Protein AF-0000000084752804 (afdb_homodimer)

pLDDT: mean 77.9, std 24.91, range [27.36, 98.75]

Sequence (426 aa):
MKNNQKAVIAFFGATLLLLGACQQGPKKDEPTEPEQVLPPEGIISLEESKSLYDNYTKHRLGMIQEYEMERYPDRNHIPARFTSFSYADIKDYMAYIEQEAKEAGVKVESLRLYFANYPDKERFPDGKKVVHPRQNSIFLVPTTIIDGKELGFYIGADGKAKPIKGVVGNSETGEKDGPNTSQAGFAPSLFQDDIKSLNLNHGGSGPPPYTDFMKNNQKAVIAFFGATLLLLGACQQGPKKDEPTEPEQVLPPEGIISLEESKSLYDNYTKHRLGMIQEYEMERYPDRNHIPARFTSFSYADIKDYMAYIEQEAKEAGVKVESLRLYFANYPDKERFPDGKKVVHPRQNSIFLVPTTIIDGKELGFYIGADGKAKPIKGVVGNSETGEKDGPNTSQAGFAPSLFQDDIKSLNLNHGGSGPPPYTDF

Secondary structure (DSSP, 8-state):
-GGGSTTSGGGSGGGGGGGGTT-------------PPPPPTTEE-HHHHHHHHHHHIIIIIHHHHHHHHHH-TTS------EEEEEHHHHHHHHHHHHHHHHHTT----EEEEEEEE--SSSB-TTS-B-SSTT-EEEEEEEEEEETTEEEEEEE-TTS-EEESTTTSS-------SS----------GGGTTT-B--EE-------SS----/-GGGGGGSGGGGSGGGGGGGTT-------------PPPPPTTEE-HHHHHHHHHHHIIIIIHHHHHHHHHH-TTS------EEEEEHHHHHHHHHHHHHHHHHTT----EEEEEEEE--SSSB-TTS-B-SSTT-EEEEEEEEEEETTEEEEEEE-TTS-EEESTTTSS-------SS----------GGGTTT-B--EE--------S----

Structure (mmCIF, N/CA/C/O backbone):
data_AF-0000000084752804-model_v1
#
loop_
_entity.id
_entity.type
_entity.pdbx_description
1 polymer Lipoprotein
#
loop_
_atom_site.group_PDB
_atom_site.id
_atom_site.type_symbol
_atom_site.label_atom_id
_atom_site.label_alt_id
_atom_site.label_comp_id
_atom_site.label_asym_id
_atom_site.label_entity_id
_atom_site.label_seq_id
_atom_site.pdbx_PDB_ins_code
_atom_site.Cartn_x
_atom_site.Cartn_y
_atom_site.Cartn_z
_atom_site.occupancy
_atom_site.B_iso_or_equiv
_atom_site.auth_seq_id
_atom_site.auth_comp_id
_atom_site.auth_asym_id
_atom_site.auth_atom_id
_atom_site.pdbx_PDB_model_num
ATOM 1 N N . MET A 1 1 ? 19.875 78.062 62.875 1 27.41 1 MET A N 1
ATOM 2 C CA . MET A 1 1 ? 18.703 77.688 62.094 1 27.41 1 MET A CA 1
ATOM 3 C C . MET A 1 1 ? 19.094 77.312 60.688 1 27.41 1 MET A C 1
ATOM 5 O O . MET A 1 1 ? 18.234 77 59.844 1 27.41 1 MET A O 1
ATOM 9 N N . LYS A 1 2 ? 20.375 77.375 60.375 1 35.78 2 LYS A N 1
ATOM 10 C CA . LYS A 1 2 ? 21.125 77.375 59.125 1 35.78 2 LYS A CA 1
ATOM 11 C C . LYS A 1 2 ? 21.203 75.938 58.562 1 35.78 2 LYS A C 1
ATOM 13 O O . LYS A 1 2 ? 21.641 75.75 57.406 1 35.78 2 LYS A O 1
ATOM 18 N N . ASN A 1 3 ? 21.047 75 59.5 1 39.66 3 ASN A N 1
ATOM 19 C CA . ASN A 1 3 ? 21.562 73.688 59.062 1 39.66 3 ASN A CA 1
ATOM 20 C C . ASN A 1 3 ? 20.609 73 58.094 1 39.66 3 ASN A C 1
ATOM 22 O O . ASN A 1 3 ? 20.781 71.812 57.781 1 39.66 3 ASN A O 1
ATOM 26 N N . ASN A 1 4 ? 19.375 73.625 57.875 1 39.44 4 ASN A N 1
ATOM 27 C CA . ASN A 1 4 ? 18.312 72.875 57.219 1 39.44 4 ASN A CA 1
ATOM 28 C C . ASN A 1 4 ? 18.5 72.812 55.719 1 39.44 4 ASN A C 1
ATOM 30 O O . ASN A 1 4 ? 17.625 72.375 54.969 1 39.44 4 ASN A O 1
ATOM 34 N N . GLN A 1 5 ? 19.438 73.625 55.156 1 38.69 5 GLN A N 1
ATOM 35 C CA . GLN A 1 5 ? 19.438 73.812 53.719 1 38.69 5 GLN A CA 1
ATOM 36 C C . GLN A 1 5 ? 19.953 72.562 53 1 38.69 5 GLN A C 1
ATOM 38 O O . GLN A 1 5 ? 19.594 72.25 51.875 1 38.69 5 GLN A O 1
ATOM 43 N N . LYS A 1 6 ? 20.828 71.75 53.688 1 39.06 6 LYS A N 1
ATOM 44 C CA . LYS A 1 6 ? 21.594 70.75 52.875 1 39.06 6 LYS A CA 1
ATOM 45 C C . LYS A 1 6 ? 20.75 69.562 52.5 1 39.06 6 LYS A C 1
ATOM 47 O O . LYS A 1 6 ? 21.219 68.688 51.812 1 39.06 6 LYS A O 1
ATOM 52 N N . ALA A 1 7 ? 19.562 69.438 53.156 1 39.03 7 ALA A N 1
ATOM 53 C CA . ALA A 1 7 ? 18.922 68.125 52.969 1 39.03 7 ALA A CA 1
ATOM 54 C C . ALA A 1 7 ? 18.25 68.062 51.594 1 39.03 7 ALA A C 1
ATOM 56 O O . ALA A 1 7 ? 17.844 67 51.156 1 39.03 7 ALA A O 1
ATOM 57 N N . VAL A 1 8 ? 17.969 69.188 50.969 1 38.22 8 VAL A N 1
ATOM 58 C CA . VAL A 1 8 ? 17.031 69.188 49.844 1 38.22 8 VAL A CA 1
ATOM 59 C C . VAL A 1 8 ? 17.734 68.625 48.625 1 38.22 8 VAL A C 1
ATOM 61 O O . VAL A 1 8 ? 17.094 68.125 47.688 1 38.22 8 VAL A O 1
ATOM 64 N N . ILE A 1 9 ? 19.109 68.688 48.562 1 38.81 9 ILE A N 1
ATOM 65 C CA . ILE A 1 9 ? 19.703 68.438 47.25 1 38.81 9 ILE A CA 1
ATOM 66 C C . ILE A 1 9 ? 19.672 66.938 46.938 1 38.81 9 ILE A C 1
ATOM 68 O O . ILE A 1 9 ? 19.734 66.562 45.781 1 38.81 9 ILE A O 1
ATOM 72 N N . ALA A 1 10 ? 19.719 66.062 48 1 36.22 10 ALA A N 1
ATOM 73 C CA . ALA A 1 10 ? 20.094 64.688 47.719 1 36.22 10 ALA A CA 1
ATOM 74 C C . ALA A 1 10 ? 18.953 63.969 47 1 36.22 10 ALA A C 1
ATOM 76 O O . ALA A 1 10 ? 19.125 62.844 46.562 1 36.22 10 ALA A O 1
ATOM 77 N N . PHE A 1 11 ? 17.703 64.5 47.125 1 37 11 PHE A N 1
ATOM 78 C CA . PHE A 1 11 ? 16.641 63.625 46.688 1 37 11 PHE A CA 1
ATOM 79 C C . PHE A 1 11 ? 16.547 63.531 45.188 1 37 11 PHE A C 1
ATOM 81 O O . PHE A 1 11 ? 15.734 62.812 44.625 1 37 11 PHE A O 1
ATOM 88 N N . PHE A 1 12 ? 17.125 64.562 44.469 1 38 12 PHE A N 1
ATOM 89 C CA . PHE A 1 12 ? 16.688 64.625 43.094 1 38 12 PHE A CA 1
ATOM 90 C C . PHE A 1 12 ? 17.344 63.531 42.281 1 38 12 PHE A C 1
ATOM 92 O O . PHE A 1 12 ? 16.969 63.281 41.125 1 38 12 PHE A O 1
ATOM 99 N N . GLY A 1 13 ? 18.578 63.031 42.719 1 35.66 13 GLY A N 1
ATOM 100 C CA . GLY A 1 13 ? 19.328 62.312 41.719 1 35.66 13 GLY A CA 1
ATOM 101 C C . GLY A 1 13 ? 18.766 60.938 41.406 1 35.66 13 GLY A C 1
ATOM 102 O O . GLY A 1 13 ? 19.172 60.312 40.438 1 35.66 13 GLY A O 1
ATOM 103 N N . ALA A 1 14 ? 18.047 60.375 42.406 1 39.12 14 ALA A N 1
ATOM 104 C CA . ALA A 1 14 ? 17.906 58.938 42.281 1 39.12 14 ALA A CA 1
ATOM 105 C C . ALA A 1 14 ? 16.875 58.594 41.219 1 39.12 14 ALA A C 1
ATOM 107 O O . ALA A 1 14 ? 16.656 57.406 40.906 1 39.12 14 ALA A O 1
ATOM 108 N N . THR A 1 15 ? 16.031 59.562 40.812 1 41.09 15 THR A N 1
ATOM 109 C CA . THR A 1 15 ? 14.859 59.125 40.094 1 41.09 15 THR A CA 1
ATOM 110 C C . THR A 1 15 ? 15.258 58.688 38.688 1 41.09 15 THR A C 1
ATOM 112 O O . THR A 1 15 ? 14.43 58.125 37.938 1 41.09 15 THR A O 1
ATOM 115 N N . LEU A 1 16 ? 16.469 59.094 38.188 1 39.81 16 LEU A N 1
ATOM 116 C CA . LEU A 1 16 ? 16.609 58.906 36.75 1 39.81 16 LEU A CA 1
ATOM 117 C C . LEU A 1 16 ? 16.812 57.406 36.438 1 39.81 16 LEU A C 1
ATOM 119 O O . LEU A 1 16 ? 16.859 57.031 35.25 1 39.81 16 LEU A O 1
ATOM 123 N N . LEU A 1 17 ? 17.328 56.656 37.438 1 37.94 17 LEU A N 1
ATOM 124 C CA . LEU A 1 17 ? 17.906 55.406 36.938 1 37.94 17 LEU A CA 1
ATOM 125 C C . LEU A 1 17 ? 16.828 54.438 36.5 1 37.94 17 LEU A C 1
ATOM 127 O O . LEU A 1 17 ? 17.125 53.375 35.906 1 37.94 17 LEU A O 1
ATOM 131 N N . LEU A 1 18 ? 15.602 54.594 37 1 37.91 18 LEU A N 1
ATOM 132 C CA . LEU A 1 18 ? 14.766 53.438 36.844 1 37.91 18 LEU A CA 1
ATOM 133 C C . LEU A 1 18 ? 14.281 53.312 35.406 1 37.91 18 LEU A C 1
ATOM 135 O O . LEU A 1 18 ? 13.523 52.406 35.062 1 37.91 18 LEU A O 1
ATOM 139 N N . LEU A 1 19 ? 14.359 54.438 34.594 1 40.16 19 LEU A N 1
ATOM 140 C CA . LEU A 1 19 ? 13.562 54.219 33.406 1 40.16 19 LEU A CA 1
ATOM 141 C C . LEU A 1 19 ? 14.266 53.281 32.438 1 40.16 19 LEU A C 1
ATOM 143 O O . LEU A 1 19 ? 13.812 53.062 31.312 1 40.16 19 LEU A O 1
ATOM 147 N N . GLY A 1 20 ? 15.625 53.125 32.625 1 41.69 20 GLY A N 1
ATOM 148 C CA . GLY A 1 20 ? 16.266 52.406 31.516 1 41.69 20 GLY A CA 1
ATOM 149 C C . GLY A 1 20 ? 15.812 50.969 31.391 1 41.69 20 GLY A C 1
ATOM 150 O O . GLY A 1 20 ? 16.281 50.25 30.5 1 41.69 20 GLY A O 1
ATOM 151 N N . ALA A 1 21 ? 15.305 50.344 32.469 1 39.22 21 ALA A N 1
ATOM 152 C CA . ALA A 1 21 ? 15.43 48.906 32.406 1 39.22 21 ALA A CA 1
ATOM 153 C C . ALA A 1 21 ? 14.5 48.312 31.344 1 39.22 21 ALA A C 1
ATOM 155 O O . ALA A 1 21 ? 14.703 47.188 30.875 1 39.22 21 ALA A O 1
ATOM 156 N N . CYS A 1 22 ? 13.258 48.844 31.281 1 39.56 22 CYS A N 1
ATOM 157 C CA . CYS A 1 22 ? 12.273 47.906 30.75 1 39.56 22 CYS A CA 1
ATOM 158 C C . CYS A 1 22 ? 12.438 47.719 29.25 1 39.56 22 CYS A C 1
ATOM 160 O O . CYS A 1 22 ? 11.586 47.125 28.594 1 39.56 22 CYS A O 1
ATOM 162 N N . GLN A 1 23 ? 13.18 48.656 28.594 1 38.56 23 GLN A N 1
ATOM 163 C CA . GLN A 1 23 ? 12.898 48.344 27.203 1 38.56 23 GLN A CA 1
ATOM 164 C C . GLN A 1 23 ? 13.477 47 26.812 1 38.56 23 GLN A C 1
ATOM 166 O O . GLN A 1 23 ? 14.664 46.875 26.516 1 38.56 23 GLN A O 1
ATOM 171 N N . GLN A 1 24 ? 13.391 45.906 27.594 1 40.12 24 GLN A N 1
ATOM 172 C CA . GLN A 1 24 ? 13.781 44.719 26.875 1 40.12 24 GLN A CA 1
ATOM 173 C C . GLN A 1 24 ? 13.242 44.719 25.453 1 40.12 24 GLN A C 1
ATOM 175 O O . GLN A 1 24 ? 12.039 44.906 25.234 1 40.12 24 GLN A O 1
ATOM 180 N N . GLY A 1 25 ? 13.969 45.312 24.438 1 43.12 25 GLY A N 1
ATOM 181 C CA . GLY A 1 25 ? 13.578 45.188 23.047 1 43.12 25 GLY A CA 1
ATOM 182 C C . GLY A 1 25 ? 12.828 43.875 22.766 1 43.12 25 GLY A C 1
ATOM 183 O O . GLY A 1 25 ? 12.898 42.938 23.547 1 43.12 25 GLY A O 1
ATOM 184 N N . PRO A 1 26 ? 11.664 43.969 22.094 1 44.22 26 PRO A N 1
ATOM 185 C CA . PRO A 1 26 ? 11.023 42.688 21.719 1 44.22 26 PRO A CA 1
ATOM 186 C C . PRO A 1 26 ? 12.031 41.594 21.422 1 44.22 26 PRO A C 1
ATOM 188 O O . PRO A 1 26 ? 13.078 41.844 20.812 1 44.22 26 PRO A O 1
ATOM 191 N N . LYS A 1 27 ? 12.367 40.75 22.391 1 43.66 27 LYS A N 1
ATOM 192 C CA . LYS A 1 27 ? 13.078 39.562 21.938 1 43.66 27 LYS A CA 1
ATOM 193 C C . LYS A 1 27 ? 12.758 39.281 20.469 1 43.66 27 LYS A C 1
ATOM 195 O O . LYS A 1 27 ? 11.594 39.156 20.094 1 43.66 27 LYS A O 1
ATOM 200 N N . LYS A 1 28 ? 13.5 39.781 19.547 1 44.59 28 LYS A N 1
ATOM 201 C CA . LYS A 1 28 ? 13.406 39.188 18.219 1 44.59 28 LYS A CA 1
ATOM 202 C C . LYS A 1 28 ? 13.07 37.688 18.312 1 44.59 28 LYS A C 1
ATOM 204 O O . LYS A 1 28 ? 13.797 36.938 18.953 1 44.59 28 LYS A O 1
ATOM 209 N N . ASP A 1 29 ? 11.836 37.25 18.391 1 45.34 29 ASP A N 1
ATOM 210 C CA . ASP A 1 29 ? 11.547 35.844 18.094 1 45.34 29 ASP A CA 1
ATOM 211 C C . ASP A 1 29 ? 12.516 35.281 17.062 1 45.34 29 ASP A C 1
ATOM 213 O O . ASP A 1 29 ? 12.516 35.688 15.906 1 45.34 29 ASP A O 1
ATOM 217 N N . GLU A 1 30 ? 13.773 35.125 17.391 1 46.34 30 GLU A N 1
ATOM 218 C CA . GLU A 1 30 ? 14.562 34.375 16.422 1 46.34 30 GLU A CA 1
ATOM 219 C C . GLU A 1 30 ? 13.688 33.375 15.656 1 46.34 30 GLU A C 1
ATOM 221 O O . GLU A 1 30 ? 12.867 32.688 16.25 1 46.34 30 GLU A O 1
ATOM 226 N N . PRO A 1 31 ? 13.352 33.656 14.383 1 50.5 31 PRO A N 1
ATOM 227 C CA . PRO A 1 31 ? 12.617 32.594 13.688 1 50.5 31 PRO A CA 1
ATOM 228 C C . PRO A 1 31 ? 13.016 31.203 14.141 1 50.5 31 PRO A C 1
ATOM 230 O O . PRO A 1 31 ? 14.211 30.875 14.18 1 50.5 31 PRO A O 1
ATOM 233 N N . THR A 1 32 ? 12.555 30.641 15.195 1 51.88 32 THR A N 1
ATOM 234 C CA . THR A 1 32 ? 12.797 29.234 15.523 1 51.88 32 THR A CA 1
ATOM 235 C C . THR A 1 32 ? 12.961 28.406 14.25 1 51.88 32 THR A C 1
ATOM 237 O O . THR A 1 32 ? 12.086 28.406 13.391 1 51.88 32 THR A O 1
ATOM 240 N N . GLU A 1 33 ? 14.148 28.266 13.719 1 57.03 33 GLU A N 1
ATOM 241 C CA . GLU A 1 33 ? 14.391 27.344 12.625 1 57.03 33 GLU A CA 1
ATOM 242 C C . GLU A 1 33 ? 13.461 26.125 12.711 1 57.03 33 GLU A C 1
ATOM 244 O O . GLU A 1 33 ? 13.281 25.562 13.781 1 57.03 33 GLU A O 1
ATOM 249 N N . PRO A 1 34 ? 12.492 26.031 11.812 1 62.16 34 PRO A N 1
ATOM 250 C CA . PRO A 1 34 ? 11.633 24.844 11.883 1 62.16 34 PRO A CA 1
ATOM 251 C C . PRO A 1 34 ? 12.398 23.578 12.273 1 62.16 34 PRO A C 1
ATOM 253 O O . PRO A 1 34 ? 13.539 23.391 11.852 1 62.16 34 PRO A O 1
ATOM 256 N N . GLU A 1 35 ? 12.141 23 13.422 1 78.5 35 GLU A N 1
ATOM 257 C CA . GLU A 1 35 ? 12.75 21.766 13.914 1 78.5 35 GLU A CA 1
ATOM 258 C C . GLU A 1 35 ? 12.859 20.719 12.812 1 78.5 35 GLU A C 1
ATOM 260 O O . GLU A 1 35 ? 11.898 20.484 12.07 1 78.5 35 GLU A O 1
ATOM 265 N N . GLN A 1 36 ? 14.031 20.266 12.477 1 90.44 36 GLN A N 1
ATOM 266 C CA . GLN A 1 36 ? 14.32 19.25 11.461 1 90.44 36 GLN A CA 1
ATOM 267 C C . GLN A 1 36 ? 13.594 17.953 11.758 1 90.44 36 GLN A C 1
ATOM 269 O O . GLN A 1 36 ? 13.547 17.5 12.906 1 90.44 36 GLN A O 1
ATOM 274 N N . VAL A 1 37 ? 12.82 17.469 10.742 1 92.44 37 VAL A N 1
ATOM 275 C CA . VAL A 1 37 ? 12.156 16.172 10.859 1 92.44 37 VAL A CA 1
ATOM 276 C C . VAL A 1 37 ? 13.172 15.055 10.672 1 92.44 37 VAL A C 1
ATOM 278 O O . VAL A 1 37 ? 13.875 15 9.664 1 92.44 37 VAL A O 1
ATOM 281 N N . LEU A 1 38 ? 13.336 14.211 11.625 1 92.44 38 LEU A N 1
ATOM 282 C CA . LEU A 1 38 ? 14.242 13.07 11.539 1 92.44 38 LEU A CA 1
ATOM 283 C C . LEU A 1 38 ? 13.648 11.969 10.664 1 92.44 38 LEU A C 1
ATOM 285 O O . LEU A 1 38 ? 12.422 11.844 10.562 1 92.44 38 LEU A O 1
ATOM 289 N N . PRO A 1 39 ? 14.578 11.203 10.008 1 90.88 39 PRO A N 1
ATOM 290 C CA . PRO A 1 39 ? 14.039 10.07 9.25 1 90.88 39 PRO A CA 1
ATOM 291 C C . PRO A 1 39 ? 13.242 9.102 10.117 1 90.88 39 PRO A C 1
ATOM 293 O O . PRO A 1 39 ? 13.703 8.711 11.195 1 90.88 39 PRO A O 1
ATOM 296 N N . PRO A 1 40 ? 12 8.812 9.711 1 90.44 40 PRO A N 1
ATOM 297 C CA . PRO A 1 40 ? 11.258 7.816 10.484 1 90.44 40 PRO A CA 1
ATOM 298 C C . PRO A 1 40 ? 11.93 6.441 10.484 1 90.44 40 PRO A C 1
ATOM 300 O O . PRO A 1 40 ? 12.781 6.168 9.633 1 90.44 40 PRO A O 1
ATOM 303 N N . GLU A 1 41 ? 11.289 5.676 11.492 1 85.19 41 GLU A N 1
ATOM 304 C CA . GLU A 1 41 ? 11.75 4.289 11.523 1 85.19 41 GLU A CA 1
ATOM 305 C C . GLU A 1 41 ? 11.227 3.508 10.32 1 85.19 41 GLU A C 1
ATOM 307 O O . GLU A 1 41 ? 10.109 3.744 9.859 1 85.19 41 GLU A O 1
ATOM 312 N N . GLY A 1 42 ? 11.945 2.939 9.461 1 91 42 GLY A N 1
ATOM 313 C CA . GLY A 1 42 ? 11.492 2.066 8.391 1 91 42 GLY A CA 1
ATOM 314 C C . GLY A 1 42 ? 12.047 2.447 7.027 1 91 42 GLY A C 1
ATOM 315 O O . GLY A 1 42 ? 11.797 1.761 6.035 1 91 42 GLY A O 1
ATOM 316 N N . ILE A 1 43 ? 12.672 3.686 7.086 1 94.5 43 ILE A N 1
ATOM 317 C CA . ILE A 1 43 ? 13.344 3.998 5.828 1 94.5 43 ILE A CA 1
ATOM 318 C C . ILE A 1 43 ? 14.297 2.863 5.457 1 94.5 43 ILE A C 1
ATOM 320 O O . ILE A 1 43 ? 15.047 2.369 6.305 1 94.5 43 ILE A O 1
ATOM 324 N N . ILE A 1 44 ? 14.203 2.449 4.23 1 94.31 44 ILE A N 1
ATOM 325 C CA . ILE A 1 44 ? 15.086 1.389 3.764 1 94.31 44 ILE A CA 1
ATOM 326 C C . ILE A 1 44 ? 16 1.925 2.662 1 94.31 44 ILE A C 1
ATOM 328 O O . ILE A 1 44 ? 15.648 2.883 1.971 1 94.31 44 ILE A O 1
ATOM 332 N N . SER A 1 45 ? 17.141 1.312 2.51 1 92.94 45 SER A N 1
ATOM 333 C CA . SER A 1 45 ? 18.094 1.714 1.478 1 92.94 45 SER A CA 1
ATOM 334 C C . SER A 1 45 ? 17.562 1.388 0.084 1 92.94 45 SER A C 1
ATOM 336 O O . SER A 1 45 ? 16.609 0.613 -0.061 1 92.94 45 SER A O 1
ATOM 338 N N . LEU A 1 46 ? 18.172 2.012 -0.902 1 94.62 46 LEU A N 1
ATOM 339 C CA . LEU A 1 46 ? 17.828 1.673 -2.279 1 94.62 46 LEU A CA 1
ATOM 340 C C . LEU A 1 46 ? 18.141 0.21 -2.574 1 94.62 46 LEU A C 1
ATOM 342 O O . LEU A 1 46 ? 17.391 -0.457 -3.291 1 94.62 46 LEU A O 1
ATOM 346 N N . GLU A 1 47 ? 19.203 -0.326 -2.008 1 91.94 47 GLU A N 1
ATOM 347 C CA . GLU A 1 47 ? 19.594 -1.723 -2.193 1 91.94 47 GLU A CA 1
ATOM 348 C C . GLU A 1 47 ? 18.547 -2.664 -1.59 1 91.94 47 GLU A C 1
ATOM 350 O O . GLU A 1 47 ? 18.203 -3.678 -2.195 1 91.94 47 GLU A O 1
ATOM 355 N N . GLU A 1 48 ? 18.172 -2.336 -0.38 1 93.19 48 GLU A N 1
ATOM 356 C CA . GLU A 1 48 ? 17.125 -3.152 0.239 1 93.19 48 GLU A CA 1
ATOM 357 C C . GLU A 1 48 ? 15.828 -3.088 -0.556 1 93.19 48 GLU A C 1
ATOM 359 O O . GLU A 1 48 ? 15.156 -4.105 -0.738 1 93.19 48 GLU A O 1
ATOM 364 N N . SER A 1 49 ? 15.492 -1.926 -1.018 1 95.5 49 SER A N 1
ATOM 365 C CA . SER A 1 49 ? 14.312 -1.771 -1.864 1 95.5 49 SER A CA 1
ATOM 366 C C . SER A 1 49 ? 14.406 -2.658 -3.102 1 95.5 49 SER A C 1
ATOM 368 O O . SER A 1 49 ? 13.445 -3.357 -3.441 1 95.5 49 SER A O 1
ATOM 370 N N . LYS A 1 50 ? 15.516 -2.627 -3.768 1 95 50 LYS A N 1
ATOM 371 C CA . LYS A 1 50 ? 15.734 -3.449 -4.953 1 95 50 LYS A CA 1
ATOM 372 C C . LYS A 1 50 ? 15.625 -4.934 -4.621 1 95 50 LYS A C 1
ATOM 374 O O . LYS A 1 50 ? 15.078 -5.711 -5.402 1 95 50 LYS A O 1
ATOM 379 N N . SER A 1 51 ? 16.172 -5.277 -3.482 1 94.44 51 SER A N 1
ATOM 380 C CA . SER A 1 51 ? 16.094 -6.672 -3.057 1 94.44 51 SER A CA 1
ATOM 381 C C . SER A 1 51 ? 14.656 -7.121 -2.873 1 94.44 51 SER A C 1
ATOM 383 O O . SER A 1 51 ? 14.273 -8.211 -3.307 1 94.44 51 SER A O 1
ATOM 385 N N . LEU A 1 52 ? 13.82 -6.293 -2.23 1 95.88 52 LEU A N 1
ATOM 386 C CA . LEU A 1 52 ? 12.406 -6.594 -2.037 1 95.88 52 LEU A CA 1
ATOM 387 C C . LEU A 1 52 ? 11.688 -6.695 -3.377 1 95.88 52 LEU A C 1
ATOM 389 O O . LEU A 1 52 ? 10.867 -7.598 -3.58 1 95.88 52 LEU A O 1
ATOM 393 N N . TYR A 1 53 ? 12.008 -5.809 -4.238 1 96.62 53 TYR A N 1
ATOM 394 C CA . TYR A 1 53 ? 11.461 -5.766 -5.59 1 96.62 53 TYR A CA 1
ATOM 395 C C . TYR A 1 53 ? 11.836 -7.023 -6.371 1 96.62 53 TYR A C 1
ATOM 397 O O . TYR A 1 53 ? 10.977 -7.645 -7.004 1 96.62 53 TYR A O 1
ATOM 405 N N . ASP A 1 54 ? 13.07 -7.426 -6.348 1 96.12 54 ASP A N 1
ATOM 406 C CA . ASP A 1 54 ? 13.555 -8.602 -7.066 1 96.12 54 ASP A CA 1
ATOM 407 C C . ASP A 1 54 ? 12.961 -9.883 -6.492 1 96.12 54 ASP A C 1
ATOM 409 O O . ASP A 1 54 ? 12.68 -10.828 -7.23 1 96.12 54 ASP A O 1
ATOM 413 N N . ASN A 1 55 ? 12.844 -9.891 -5.172 1 96.62 55 ASN A N 1
ATOM 414 C CA . ASN A 1 55 ? 12.211 -11.055 -4.566 1 96.62 55 ASN A CA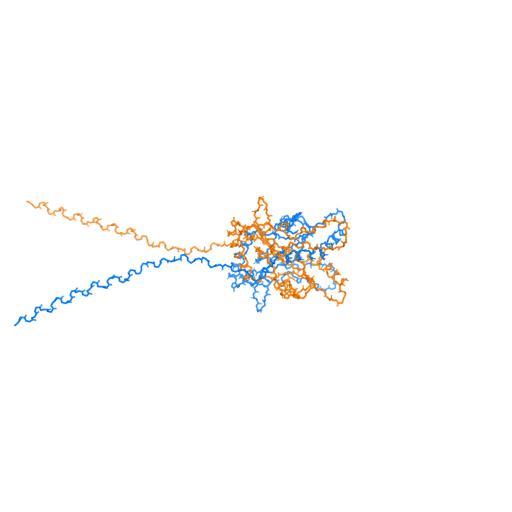 1
ATOM 415 C C . ASN A 1 55 ? 10.781 -11.242 -5.055 1 96.62 55 ASN A C 1
ATOM 417 O O . ASN A 1 55 ? 10.344 -12.367 -5.293 1 96.62 55 ASN A O 1
ATOM 421 N N . TYR A 1 56 ? 10.062 -10.18 -5.168 1 97.38 56 TYR A N 1
ATOM 422 C CA . TYR A 1 56 ? 8.719 -10.242 -5.734 1 97.38 56 TYR A CA 1
ATOM 423 C C . TYR A 1 56 ? 8.758 -10.734 -7.176 1 97.38 56 TYR A C 1
ATOM 425 O O . TYR A 1 56 ? 7.914 -11.539 -7.59 1 97.38 56 TYR A O 1
ATOM 433 N N . THR A 1 57 ? 9.742 -10.242 -7.965 1 96.69 57 THR A N 1
ATOM 434 C CA . THR A 1 57 ? 9.922 -10.703 -9.336 1 96.69 57 THR A CA 1
ATOM 435 C C . THR A 1 57 ? 10.109 -12.219 -9.375 1 96.69 57 THR A C 1
ATOM 437 O O . THR A 1 57 ? 9.422 -12.922 -10.117 1 96.69 57 THR A O 1
ATOM 440 N N . LYS A 1 58 ? 10.922 -12.648 -8.547 1 97.25 58 LYS A N 1
ATOM 441 C CA . LYS A 1 58 ? 11.328 -14.055 -8.555 1 97.25 58 LYS A CA 1
ATOM 442 C C . LYS A 1 58 ? 10.195 -14.953 -8.078 1 97.25 58 LYS A C 1
ATOM 444 O O . LYS A 1 58 ? 9.977 -16.031 -8.633 1 97.25 58 LYS A O 1
ATOM 449 N N . HIS A 1 59 ? 9.406 -14.492 -7.121 1 98 59 HIS A N 1
ATOM 450 C CA . HIS A 1 59 ? 8.555 -15.445 -6.418 1 98 59 HIS A CA 1
ATOM 451 C C . HIS A 1 59 ? 7.078 -15.188 -6.719 1 98 59 HIS A C 1
ATOM 453 O O . HIS A 1 59 ? 6.215 -15.984 -6.344 1 98 59 HIS A O 1
ATOM 459 N N . ARG A 1 60 ? 6.824 -14.078 -7.363 1 98.06 60 ARG A N 1
ATOM 460 C CA . ARG A 1 60 ? 5.402 -13.789 -7.535 1 98.06 60 ARG A CA 1
ATOM 461 C C . ARG A 1 60 ? 5.07 -13.516 -9 1 98.06 60 ARG A C 1
ATOM 463 O O . ARG A 1 60 ? 4.027 -13.953 -9.492 1 98.06 60 ARG A O 1
ATOM 470 N N . LEU A 1 61 ? 5.918 -12.852 -9.773 1 96.75 61 LEU A N 1
ATOM 471 C CA . LEU A 1 61 ? 5.543 -12.375 -11.102 1 96.75 61 LEU A CA 1
ATOM 472 C C . LEU A 1 61 ? 5.238 -13.547 -12.031 1 96.75 61 LEU A C 1
ATOM 474 O O . LEU A 1 61 ? 4.191 -13.57 -12.688 1 96.75 61 LEU A O 1
ATOM 478 N N . GLY A 1 62 ? 6.16 -14.531 -12.031 1 94.94 62 GLY A N 1
ATOM 479 C CA . GLY A 1 62 ? 5.98 -15.672 -12.922 1 94.94 62 GLY A CA 1
ATOM 480 C C . GLY A 1 62 ? 4.719 -16.469 -12.625 1 94.94 62 GLY A C 1
ATOM 481 O O . GLY A 1 62 ? 3.979 -16.828 -13.539 1 94.94 62 GLY A O 1
ATOM 482 N N . MET A 1 63 ? 4.512 -16.719 -11.383 1 96.62 63 MET A N 1
ATOM 483 C CA . MET A 1 63 ? 3.35 -17.531 -11.016 1 96.62 63 MET A CA 1
ATOM 484 C C . MET A 1 63 ? 2.053 -16.797 -11.336 1 96.62 63 MET A C 1
ATOM 486 O O . MET A 1 63 ? 1.07 -17.406 -11.758 1 96.62 63 MET A O 1
ATOM 490 N N . ILE A 1 64 ? 2.012 -15.438 -11.172 1 97.38 64 ILE A N 1
ATOM 491 C CA . ILE A 1 64 ? 0.826 -14.648 -11.5 1 97.38 64 ILE A CA 1
ATOM 492 C C . ILE A 1 64 ? 0.585 -14.68 -13.008 1 97.38 64 ILE A C 1
ATOM 494 O O . ILE A 1 64 ? -0.544 -14.891 -13.453 1 97.38 64 ILE A O 1
ATOM 498 N N . GLN A 1 65 ? 1.647 -14.461 -13.727 1 95.56 65 GLN A N 1
ATOM 499 C CA . GLN A 1 65 ? 1.517 -14.477 -15.18 1 95.56 65 GLN A CA 1
ATOM 500 C C . GLN A 1 65 ? 1.026 -15.836 -15.672 1 95.56 65 GLN A C 1
ATOM 502 O O . GLN A 1 65 ? 0.126 -15.906 -16.516 1 95.56 65 GLN A O 1
ATOM 507 N N . GLU A 1 66 ? 1.602 -16.906 -15.172 1 95.81 66 GLU A N 1
ATOM 508 C CA . GLU A 1 66 ? 1.198 -18.266 -15.562 1 95.81 66 GLU A CA 1
ATOM 509 C C . GLU A 1 66 ? -0.267 -18.516 -15.219 1 95.81 66 GLU A C 1
ATOM 511 O O . GLU A 1 66 ? -1.021 -19.031 -16.047 1 95.81 66 GLU A O 1
ATOM 516 N N . TYR A 1 67 ? -0.66 -18.188 -14.039 1 97 67 TYR A N 1
ATOM 517 C CA . TYR A 1 67 ? -2.033 -18.359 -13.586 1 97 67 TYR A CA 1
ATOM 518 C C . TYR A 1 67 ? -3.012 -17.656 -14.516 1 97 67 TYR A C 1
ATOM 520 O O . TYR A 1 67 ? -4.004 -18.25 -14.953 1 97 67 TYR A O 1
ATOM 528 N N . GLU A 1 68 ? -2.703 -16.422 -14.844 1 97.12 68 GLU A N 1
ATOM 529 C CA . GLU A 1 68 ? -3.611 -15.609 -15.648 1 97.12 68 GLU A CA 1
ATOM 530 C C . GLU A 1 68 ? -3.625 -16.078 -17.109 1 97.12 68 GLU A C 1
ATOM 532 O O . GLU A 1 68 ? -4.66 -16.031 -17.766 1 97.12 68 GLU A O 1
ATOM 537 N N . MET A 1 69 ? -2.502 -16.531 -17.578 1 96.31 69 MET A N 1
ATOM 538 C CA . MET A 1 69 ? -2.428 -17.016 -18.953 1 96.31 69 MET A CA 1
ATOM 539 C C . MET A 1 69 ? -3.133 -18.359 -19.094 1 96.31 69 MET A C 1
ATOM 541 O O . MET A 1 69 ? -3.662 -18.688 -20.156 1 96.31 69 MET A O 1
ATOM 545 N N . GLU A 1 70 ? -3.148 -19.125 -18.047 1 96.38 70 GLU A N 1
ATOM 546 C CA . GLU A 1 70 ? -3.918 -20.375 -18.047 1 96.38 70 GLU A CA 1
ATOM 547 C C . GLU A 1 70 ? -5.418 -20.094 -18.078 1 96.38 70 GLU A C 1
ATOM 549 O O . GLU A 1 70 ? -6.172 -20.781 -18.781 1 96.38 70 GLU A O 1
ATOM 554 N N . ARG A 1 71 ? -5.816 -19.125 -17.344 1 95.19 71 ARG A N 1
ATOM 555 C CA . ARG A 1 71 ? -7.23 -18.75 -17.297 1 95.19 71 ARG A CA 1
ATOM 556 C C . ARG A 1 71 ? -7.676 -18.109 -18.594 1 95.19 71 ARG A C 1
ATOM 558 O O . ARG A 1 71 ? -8.805 -18.328 -19.047 1 95.19 71 ARG A O 1
ATOM 565 N N . TYR A 1 72 ? -6.719 -17.297 -19.094 1 95.44 72 TYR A N 1
ATOM 566 C CA . TYR A 1 72 ? -6.988 -16.594 -20.344 1 95.44 72 TYR A CA 1
ATOM 567 C C . TYR A 1 72 ? -5.797 -16.688 -21.297 1 95.44 72 TYR A C 1
ATOM 569 O O . TYR A 1 72 ? -5.043 -15.719 -21.438 1 95.44 72 TYR A O 1
ATOM 577 N N . PRO A 1 73 ? -5.719 -17.766 -22.031 1 94.25 73 PRO A N 1
ATOM 578 C CA . PRO A 1 73 ? -4.535 -17.984 -22.875 1 94.25 73 PRO A CA 1
ATOM 579 C C . PRO A 1 73 ? -4.41 -16.984 -24 1 94.25 73 PRO A C 1
ATOM 581 O O . PRO A 1 73 ? -3.305 -16.734 -24.5 1 94.25 73 PRO A O 1
ATOM 584 N N . ASP A 1 74 ? -5.496 -16.359 -24.469 1 93.25 74 ASP A N 1
ATOM 585 C CA . ASP A 1 74 ? -5.484 -15.461 -25.625 1 93.25 74 ASP A CA 1
ATOM 586 C C . ASP A 1 74 ? -5.383 -14 -25.188 1 93.25 74 ASP A C 1
ATOM 588 O O . ASP A 1 74 ? -5.473 -13.094 -26.016 1 93.25 74 ASP A O 1
ATOM 592 N N . ARG A 1 75 ? -5.23 -13.82 -23.906 1 90.44 75 ARG A N 1
ATOM 593 C CA . ARG A 1 75 ? -5.113 -12.461 -23.375 1 90.44 75 ARG A CA 1
ATOM 594 C C . ARG A 1 75 ? -3.83 -12.297 -22.562 1 90.44 75 ARG A C 1
ATOM 596 O O . ARG A 1 75 ? -3.689 -12.883 -21.484 1 90.44 75 ARG A O 1
ATOM 603 N N . ASN A 1 76 ? -2.959 -11.508 -23.125 1 89.75 76 ASN A N 1
ATOM 604 C CA . ASN A 1 76 ? -1.712 -11.266 -22.406 1 89.75 76 ASN A CA 1
ATOM 605 C C . ASN A 1 76 ? -1.966 -10.633 -21.047 1 89.75 76 ASN A C 1
ATOM 607 O O . ASN A 1 76 ? -2.934 -9.891 -20.875 1 89.75 76 ASN A O 1
ATOM 611 N N . HIS A 1 77 ? -1.129 -11.047 -20.047 1 93 77 HIS A N 1
ATOM 612 C CA . HIS A 1 77 ? -1.224 -10.484 -18.703 1 93 77 HIS A CA 1
ATOM 613 C C . HIS A 1 77 ? 0.135 -9.992 -18.219 1 93 77 HIS A C 1
ATOM 615 O O . HIS A 1 77 ? 1.097 -10.766 -18.172 1 93 77 HIS A O 1
ATOM 621 N N . ILE A 1 78 ? 0.142 -8.695 -17.891 1 90.25 78 ILE A N 1
ATOM 622 C CA . ILE A 1 78 ? 1.327 -8.109 -17.266 1 90.25 78 ILE A CA 1
ATOM 623 C C . ILE A 1 78 ? 1.055 -7.844 -15.781 1 90.25 78 ILE A C 1
ATOM 625 O O . ILE A 1 78 ? 0.25 -6.973 -15.445 1 90.25 78 ILE A O 1
ATOM 629 N N . PRO A 1 79 ? 1.686 -8.586 -14.906 1 94.38 79 PRO A N 1
ATOM 630 C CA . PRO A 1 79 ? 1.432 -8.375 -13.484 1 94.38 79 PRO A CA 1
ATOM 631 C C . PRO A 1 79 ? 1.819 -6.977 -13.008 1 94.38 79 PRO A C 1
ATOM 633 O O . PRO A 1 79 ? 2.826 -6.426 -13.461 1 94.38 79 PRO A O 1
ATOM 636 N N . ALA A 1 80 ? 1.047 -6.465 -12.125 1 93.06 80 ALA A N 1
ATOM 637 C CA . ALA A 1 80 ? 1.313 -5.148 -11.555 1 93.06 80 ALA A CA 1
ATOM 638 C C . ALA A 1 80 ? 2.564 -5.176 -10.68 1 93.06 80 ALA A C 1
ATOM 640 O O . ALA A 1 80 ? 2.84 -6.172 -10.008 1 93.06 80 ALA A O 1
ATOM 641 N N . ARG A 1 81 ? 3.25 -4.004 -10.664 1 94.81 81 ARG A N 1
ATOM 642 C CA . ARG A 1 81 ? 4.434 -3.869 -9.82 1 94.81 81 ARG A CA 1
ATOM 643 C C . ARG A 1 81 ? 4.172 -2.92 -8.656 1 94.81 81 ARG A C 1
ATOM 645 O O . ARG A 1 81 ? 4.844 -2.998 -7.625 1 94.81 81 ARG A O 1
ATOM 652 N N . PHE A 1 82 ? 3.307 -1.992 -8.836 1 94.81 82 PHE A N 1
ATOM 653 C CA . PHE A 1 82 ? 2.941 -1.014 -7.82 1 94.81 82 PHE A CA 1
ATOM 654 C C . PHE A 1 82 ? 1.571 -0.414 -8.117 1 94.81 82 PHE A C 1
ATOM 656 O O . PHE A 1 82 ? 1.039 -0.578 -9.219 1 94.81 82 PHE A O 1
ATOM 663 N N . THR A 1 83 ? 0.931 0.135 -7.125 1 93.5 83 THR A N 1
ATOM 664 C CA . THR A 1 83 ? -0.16 1.096 -7.25 1 93.5 83 THR A CA 1
ATOM 665 C C . THR A 1 83 ? 0.297 2.49 -6.832 1 93.5 83 THR A C 1
ATOM 667 O O . THR A 1 83 ? 1.175 2.633 -5.977 1 93.5 83 THR A O 1
ATOM 670 N N . SER A 1 84 ? -0.285 3.467 -7.484 1 93.44 84 SER A N 1
ATOM 671 C CA . SER A 1 84 ? 0.158 4.832 -7.215 1 93.44 84 SER A CA 1
ATOM 672 C C . SER A 1 84 ? -1.014 5.727 -6.828 1 93.44 84 SER A C 1
ATOM 674 O O . SER A 1 84 ? -2.084 5.652 -7.434 1 93.44 84 SER A O 1
ATOM 676 N N . PHE A 1 85 ? -0.796 6.562 -5.785 1 94 85 PHE A N 1
ATOM 677 C CA . PHE A 1 85 ? -1.706 7.633 -5.398 1 94 85 PHE A CA 1
ATOM 678 C C . PHE A 1 85 ? -1.021 8.992 -5.508 1 94 85 PHE A C 1
ATOM 680 O O . PHE A 1 85 ? 0.121 9.156 -5.074 1 94 85 PHE A O 1
ATOM 687 N N . SER A 1 86 ? -1.749 9.93 -6.102 1 93.81 86 SER A N 1
ATOM 688 C CA . SER A 1 86 ? -1.165 11.266 -6.047 1 93.81 86 SER A CA 1
ATOM 689 C C . SER A 1 86 ? -0.938 11.711 -4.605 1 93.81 86 SER A C 1
ATOM 691 O O . SER A 1 86 ? -1.703 11.352 -3.711 1 93.81 86 SER A O 1
ATOM 693 N N . TYR A 1 87 ? 0.061 12.484 -4.492 1 96 87 TYR A N 1
ATOM 694 C CA . TYR A 1 87 ? 0.378 12.922 -3.141 1 96 87 TYR A CA 1
ATOM 695 C C . TYR A 1 87 ? -0.738 13.797 -2.576 1 96 87 TYR A C 1
ATOM 697 O O . TYR A 1 87 ? -1.074 13.695 -1.394 1 96 87 TYR A O 1
ATOM 705 N N . ALA A 1 88 ? -1.311 14.641 -3.391 1 94.5 88 ALA A N 1
ATOM 706 C CA . ALA A 1 88 ? -2.441 15.477 -2.99 1 94.5 88 ALA A CA 1
ATOM 707 C C . ALA A 1 88 ? -3.621 14.617 -2.539 1 94.5 88 ALA A C 1
ATOM 709 O O . ALA A 1 88 ? -4.281 14.938 -1.548 1 94.5 88 ALA A O 1
ATOM 710 N N . ASP A 1 89 ? -3.873 13.492 -3.27 1 93.44 89 ASP A N 1
ATOM 711 C CA . ASP A 1 89 ? -4.973 12.602 -2.898 1 93.44 89 ASP A CA 1
ATOM 712 C C . ASP A 1 89 ? -4.727 11.961 -1.533 1 93.44 89 ASP A C 1
ATOM 714 O O . ASP A 1 89 ? -5.656 11.805 -0.741 1 93.44 89 ASP A O 1
ATOM 718 N N . ILE A 1 90 ? -3.502 11.562 -1.276 1 96.56 90 ILE A N 1
ATOM 719 C CA . ILE A 1 90 ? -3.176 10.953 0.008 1 96.56 90 ILE A CA 1
ATOM 720 C C . ILE A 1 90 ? -3.367 11.977 1.128 1 96.56 90 ILE A C 1
ATOM 722 O O . ILE A 1 90 ? -3.936 11.656 2.176 1 96.56 90 ILE A O 1
ATOM 726 N N . LYS A 1 91 ? -2.932 13.211 0.947 1 96.81 91 LYS A N 1
ATOM 727 C CA . LYS A 1 91 ? -3.121 14.258 1.948 1 96.81 91 LYS A CA 1
ATOM 728 C C . LYS A 1 91 ? -4.605 14.508 2.207 1 96.81 91 LYS A C 1
ATOM 730 O O . LYS A 1 91 ? -5.027 14.617 3.359 1 96.81 91 LYS A O 1
ATOM 735 N N . ASP A 1 92 ? -5.367 14.57 1.148 1 95.69 92 ASP A N 1
ATOM 736 C CA . ASP A 1 92 ? -6.809 14.766 1.28 1 95.69 92 ASP A CA 1
ATOM 737 C C . ASP A 1 92 ? -7.453 13.594 2.021 1 95.69 92 ASP A C 1
ATOM 739 O O . ASP A 1 92 ? -8.328 13.797 2.869 1 95.69 92 ASP A O 1
ATOM 743 N N . TYR A 1 93 ? -7.027 12.438 1.684 1 97.5 93 TYR A N 1
ATOM 744 C CA . TYR A 1 93 ? -7.562 11.25 2.33 1 97.5 93 TYR A CA 1
ATOM 745 C C . TYR A 1 93 ? -7.273 11.266 3.826 1 97.5 93 TYR A C 1
ATOM 747 O O . TYR A 1 93 ? -8.164 11.008 4.641 1 97.5 93 TYR A O 1
ATOM 755 N N . MET A 1 94 ? -6.07 11.562 4.152 1 98.31 94 MET A N 1
ATOM 756 C CA . MET A 1 94 ? -5.684 11.578 5.559 1 98.31 94 MET A CA 1
ATOM 757 C C . MET A 1 94 ? -6.445 12.656 6.324 1 98.31 94 MET A C 1
ATOM 759 O O . MET A 1 94 ? -6.906 12.422 7.441 1 98.31 94 MET A O 1
ATOM 763 N N . ALA A 1 95 ? -6.609 13.852 5.715 1 98 95 ALA A N 1
ATOM 764 C CA . ALA A 1 95 ? -7.418 14.898 6.336 1 98 95 ALA A CA 1
ATOM 765 C C . ALA A 1 95 ? -8.852 14.43 6.547 1 98 95 ALA A C 1
ATOM 767 O O . ALA A 1 95 ? -9.453 14.688 7.598 1 98 95 ALA A O 1
ATOM 768 N N . TYR A 1 96 ? -9.406 13.766 5.566 1 98.19 96 TYR A N 1
ATOM 769 C CA . TYR A 1 96 ? -10.781 13.297 5.602 1 98.19 96 TYR A CA 1
ATOM 770 C C . TYR A 1 96 ? -10.977 12.266 6.707 1 98.19 96 TYR A C 1
ATOM 772 O O . TYR A 1 96 ? -11.898 12.391 7.523 1 98.19 96 TYR A O 1
ATOM 780 N N . ILE A 1 97 ? -10.086 11.258 6.762 1 98.69 97 ILE A N 1
ATOM 781 C CA . ILE A 1 97 ? -10.305 10.195 7.742 1 98.69 97 ILE A CA 1
ATOM 782 C C . ILE A 1 97 ? -10.031 10.727 9.148 1 98.69 97 ILE A C 1
ATOM 784 O O . ILE A 1 97 ? -10.648 10.281 10.117 1 98.69 97 ILE A O 1
ATOM 788 N N . GLU A 1 98 ? -9.125 11.703 9.328 1 98.62 98 GLU A N 1
ATOM 789 C CA . GLU A 1 98 ? -8.93 12.328 10.633 1 98.62 98 GLU A CA 1
ATOM 790 C C . GLU A 1 98 ? -10.18 13.07 11.078 1 98.62 98 GLU A C 1
ATOM 792 O O . GLU A 1 98 ? -10.578 12.992 12.242 1 98.62 98 GLU A O 1
ATOM 797 N N . GLN A 1 99 ? -10.766 13.789 10.156 1 98.44 99 GLN A N 1
ATOM 798 C CA . GLN A 1 99 ? -11.992 14.516 10.438 1 98.44 99 GLN A CA 1
ATOM 799 C C . GLN A 1 99 ? -13.109 13.57 10.867 1 98.44 99 GLN A C 1
ATOM 801 O O . GLN A 1 99 ? -13.75 13.773 11.898 1 98.44 99 GLN A O 1
ATOM 806 N N . GLU A 1 100 ? -13.289 12.516 10.078 1 98.25 100 GLU A N 1
ATOM 807 C CA . GLU A 1 100 ? -14.352 11.555 10.359 1 98.25 100 GLU A CA 1
ATOM 808 C C . GLU A 1 1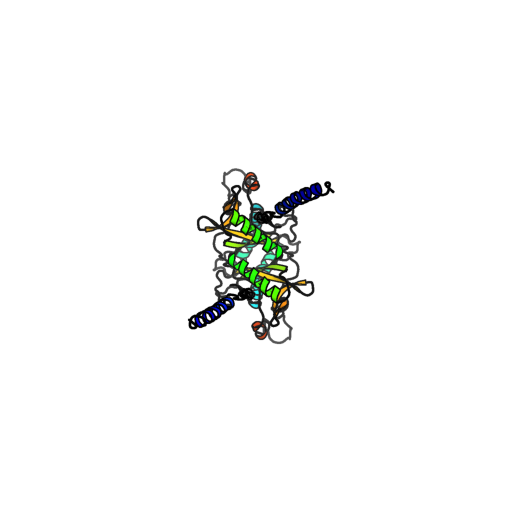00 ? -14.125 10.852 11.695 1 98.25 100 GLU A C 1
ATOM 810 O O . GLU A 1 100 ? -15.062 10.648 12.461 1 98.25 100 GLU A O 1
ATOM 815 N N . ALA A 1 101 ? -12.891 10.445 11.914 1 98.75 101 ALA A N 1
ATOM 816 C CA . ALA A 1 101 ? -12.555 9.781 13.172 1 98.75 101 ALA A CA 1
ATOM 817 C C . ALA A 1 101 ? -12.812 10.703 14.359 1 98.75 101 ALA A C 1
ATOM 819 O O . ALA A 1 101 ? -13.414 10.297 15.352 1 98.75 101 ALA A O 1
ATOM 820 N N . LYS A 1 102 ? -12.352 11.93 14.242 1 98.38 102 LYS A N 1
ATOM 821 C CA . LYS A 1 102 ? -12.531 12.906 15.312 1 98.38 102 LYS A CA 1
ATOM 822 C C . LYS A 1 102 ? -14.016 13.117 15.609 1 98.38 102 LYS A C 1
ATOM 824 O O . LYS A 1 102 ? -14.422 13.141 16.781 1 98.38 102 LYS A O 1
ATOM 829 N N . GLU A 1 103 ? -14.812 13.289 14.586 1 97.75 103 GLU A N 1
ATOM 830 C CA . GLU A 1 103 ? -16.25 13.5 14.742 1 97.75 103 GLU A CA 1
ATOM 831 C C . GLU A 1 103 ? -16.906 12.289 15.406 1 97.75 103 GLU A C 1
ATOM 833 O O . GLU A 1 103 ? -17.875 12.438 16.141 1 97.75 103 GLU A O 1
ATOM 838 N N . ALA A 1 104 ? -16.359 11.109 15.141 1 98.12 104 ALA A N 1
ATOM 839 C CA . ALA A 1 104 ? -16.891 9.875 15.719 1 98.12 104 ALA A CA 1
ATOM 840 C C . ALA A 1 104 ? -16.328 9.633 17.109 1 98.12 104 ALA A C 1
ATOM 842 O O . ALA A 1 104 ? -16.656 8.641 17.766 1 98.12 104 ALA A O 1
ATOM 843 N N . GLY A 1 105 ? -15.43 10.484 17.562 1 98.12 105 GLY A N 1
ATOM 844 C CA . GLY A 1 105 ? -14.891 10.414 18.922 1 98.12 105 GLY A CA 1
ATOM 845 C C . GLY A 1 105 ? -13.75 9.422 19.047 1 98.12 105 GLY A C 1
ATOM 846 O O . GLY A 1 105 ? -13.516 8.883 20.141 1 98.12 105 GLY A O 1
ATOM 847 N N . VAL A 1 106 ? -13.094 9.07 17.906 1 98.69 106 VAL A N 1
ATOM 848 C CA . VAL A 1 106 ? -11.961 8.148 17.922 1 98.69 106 VAL A CA 1
ATOM 849 C C . VAL A 1 106 ? -10.766 8.773 17.203 1 98.69 106 VAL A C 1
ATOM 851 O O . VAL A 1 106 ? -10.852 9.906 16.719 1 98.69 106 VAL A O 1
ATOM 854 N N . LYS A 1 107 ? -9.633 8.07 17.203 1 98.62 107 LYS A N 1
ATOM 855 C CA . LYS A 1 107 ? -8.438 8.469 16.453 1 98.62 107 LYS A CA 1
ATOM 856 C C . LYS A 1 107 ? -8.031 7.387 15.461 1 98.62 107 LYS A C 1
ATOM 858 O O . LYS A 1 107 ? -8.344 6.211 15.656 1 98.62 107 LYS A O 1
ATOM 863 N N . VAL A 1 108 ? -7.426 7.797 14.43 1 98.62 108 VAL A N 1
ATOM 864 C CA . VAL A 1 108 ? -6.883 6.824 13.484 1 98.62 108 VAL A CA 1
ATOM 865 C C . VAL A 1 108 ? -5.605 6.207 14.062 1 98.62 108 VAL A C 1
ATOM 867 O O . VAL A 1 108 ? -4.672 6.926 14.414 1 98.62 108 VAL A O 1
ATOM 870 N N . GLU A 1 109 ? -5.578 4.859 14.172 1 97.12 109 GLU A N 1
ATOM 871 C CA . GLU A 1 109 ? -4.445 4.16 14.773 1 97.12 109 GLU A CA 1
ATOM 872 C C . GLU A 1 109 ? -3.438 3.729 13.711 1 97.12 109 GLU A C 1
ATOM 874 O O . GLU A 1 109 ? -2.227 3.799 13.938 1 97.12 109 GLU A O 1
ATOM 879 N N . SER A 1 110 ? -3.92 3.193 12.625 1 96.38 110 SER A N 1
ATOM 880 C CA . SER A 1 110 ? -3.062 2.73 11.539 1 96.38 110 SER A CA 1
ATOM 881 C C . SER A 1 110 ? -3.781 2.807 10.195 1 96.38 110 SER A C 1
ATOM 883 O O . SER A 1 110 ? -4.98 3.088 10.141 1 96.38 110 SER A O 1
ATOM 885 N N . LEU A 1 111 ? -2.994 2.727 9.164 1 96.56 111 LEU A N 1
ATOM 886 C CA . LEU A 1 111 ? -3.5 2.418 7.832 1 96.56 111 LEU A CA 1
ATOM 887 C C . LEU A 1 111 ? -3.109 1.005 7.418 1 96.56 111 LEU A C 1
ATOM 889 O O . LEU A 1 111 ? -1.924 0.671 7.375 1 96.56 111 LEU A O 1
ATOM 893 N N . ARG A 1 112 ? -4.125 0.188 7.191 1 95.81 112 ARG A N 1
ATOM 894 C CA . ARG A 1 112 ? -3.902 -1.126 6.598 1 95.81 112 ARG A CA 1
ATOM 895 C C . ARG A 1 112 ? -3.986 -1.062 5.074 1 95.81 112 ARG A C 1
ATOM 897 O O . ARG A 1 112 ? -4.984 -0.592 4.523 1 95.81 112 ARG A O 1
ATOM 904 N N . LEU A 1 113 ? -2.879 -1.456 4.422 1 96.06 113 LEU A N 1
ATOM 905 C CA . LEU A 1 113 ? -2.812 -1.56 2.971 1 96.06 113 LEU A CA 1
ATOM 906 C C . LEU A 1 113 ? -3.123 -2.98 2.512 1 96.06 113 LEU A C 1
ATOM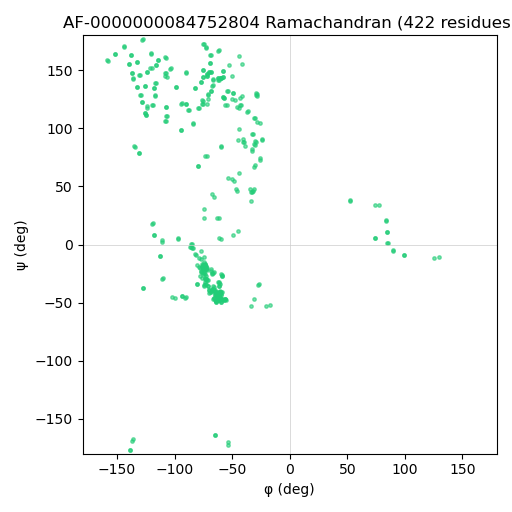 908 O O . LEU A 1 113 ? -2.244 -3.846 2.52 1 96.06 113 LEU A O 1
ATOM 912 N N . TYR A 1 114 ? -4.332 -3.197 2.105 1 95.88 114 TYR A N 1
ATOM 913 C CA . TYR A 1 114 ? -4.82 -4.52 1.739 1 95.88 114 TYR A CA 1
ATOM 914 C C . TYR A 1 114 ? -4.418 -4.875 0.312 1 95.88 114 TYR A C 1
ATOM 916 O O . TYR A 1 114 ? -4.566 -4.059 -0.601 1 95.88 114 TYR A O 1
ATOM 924 N N . PHE A 1 115 ? -3.936 -6.109 0.197 1 96.31 115 PHE A N 1
ATOM 925 C CA . PHE A 1 115 ? -3.768 -6.656 -1.144 1 96.31 115 PHE A CA 1
ATOM 926 C C . PHE A 1 115 ? -5.121 -6.906 -1.798 1 96.31 115 PHE A C 1
ATOM 928 O O . PHE A 1 115 ? -6.023 -7.469 -1.174 1 96.31 115 PHE A O 1
ATOM 935 N N . ALA A 1 116 ? -5.227 -6.453 -3.004 1 96.38 116 ALA A N 1
ATOM 936 C CA . ALA A 1 116 ? -6.473 -6.523 -3.764 1 96.38 116 ALA A CA 1
ATOM 937 C C . ALA A 1 116 ? -6.227 -7.051 -5.176 1 96.38 116 ALA A C 1
ATOM 939 O O . ALA A 1 116 ? -5.09 -7.07 -5.648 1 96.38 116 ALA A O 1
ATOM 940 N N . ASN A 1 117 ? -7.23 -7.566 -5.742 1 96.25 117 ASN A N 1
ATOM 941 C CA . ASN A 1 117 ? -7.23 -7.949 -7.148 1 96.25 117 ASN A CA 1
ATOM 942 C C . ASN A 1 117 ? -8.445 -7.391 -7.879 1 96.25 117 ASN A C 1
ATOM 944 O O . ASN A 1 117 ? -9.57 -7.492 -7.391 1 96.25 117 ASN A O 1
ATOM 948 N N . TYR A 1 118 ? -8.172 -6.746 -8.984 1 95.19 118 TYR A N 1
ATOM 949 C CA . TYR A 1 118 ? -9.25 -6.125 -9.734 1 95.19 118 TYR A CA 1
ATOM 950 C C . TYR A 1 118 ? -10.062 -7.176 -10.492 1 95.19 118 TYR A C 1
ATOM 952 O O . TYR A 1 118 ? -9.508 -8.172 -10.961 1 95.19 118 TYR A O 1
ATOM 960 N N . PRO A 1 119 ? -11.336 -6.941 -10.57 1 94.75 119 PRO A N 1
ATOM 961 C CA . PRO A 1 119 ? -12.188 -7.859 -11.328 1 94.75 119 PRO A CA 1
ATOM 962 C C . PRO A 1 119 ? -11.93 -7.789 -12.836 1 94.75 119 PRO A C 1
ATOM 964 O O . PRO A 1 119 ? -11.375 -6.805 -13.328 1 94.75 119 PRO A O 1
ATOM 967 N N . ASP A 1 120 ? -12.289 -8.922 -13.484 1 94.5 120 ASP A N 1
ATOM 968 C CA . ASP A 1 120 ? -12.281 -8.93 -14.938 1 94.5 120 ASP A CA 1
ATOM 969 C C . ASP A 1 120 ? -13.539 -8.266 -15.5 1 94.5 120 ASP A C 1
ATOM 971 O O . ASP A 1 120 ? -14.391 -8.938 -16.078 1 94.5 120 ASP A O 1
ATOM 975 N N . LYS A 1 121 ? -13.617 -6.891 -15.258 1 94.25 121 LYS A N 1
ATOM 976 C CA . LYS A 1 121 ? -14.742 -6.07 -15.688 1 94.25 121 LYS A CA 1
ATOM 977 C C . LYS A 1 121 ? -14.266 -4.738 -16.266 1 94.25 121 LYS A C 1
ATOM 979 O O . LYS A 1 121 ? -13.133 -4.316 -16.016 1 94.25 121 LYS A O 1
ATOM 984 N N . GLU A 1 122 ? -15.156 -4.105 -16.984 1 92.75 122 GLU A N 1
ATOM 985 C CA . GLU A 1 122 ? -14.82 -2.824 -17.594 1 92.75 122 GLU A CA 1
ATOM 986 C C . GLU A 1 122 ? -14.93 -1.688 -16.578 1 92.75 122 GLU A C 1
ATOM 988 O O . GLU A 1 122 ? -14.188 -0.704 -16.672 1 92.75 122 GLU A O 1
ATOM 993 N N . ARG A 1 123 ? -15.898 -1.865 -15.68 1 91.62 123 ARG A N 1
ATOM 994 C CA . ARG A 1 123 ? -16.172 -0.782 -14.742 1 91.62 123 ARG A CA 1
ATOM 995 C C . ARG A 1 123 ? -16.375 -1.318 -13.328 1 91.62 123 ARG A C 1
ATOM 997 O O . ARG A 1 123 ? -16.875 -2.432 -13.148 1 91.62 123 ARG A O 1
ATOM 1004 N N . PHE A 1 124 ? -15.953 -0.477 -12.398 1 88.5 124 PHE A N 1
ATOM 1005 C CA . PHE A 1 124 ? -16.281 -0.732 -11 1 88.5 124 PHE A CA 1
ATOM 1006 C C . PHE A 1 124 ? -17.75 -0.448 -10.719 1 88.5 124 PHE A C 1
ATOM 1008 O O . PHE A 1 124 ? -18.438 0.131 -11.555 1 88.5 124 PHE A O 1
ATOM 1015 N N . PRO A 1 125 ? -18.219 -0.864 -9.508 1 83.19 125 PRO A N 1
ATOM 1016 C CA . PRO A 1 125 ? -19.609 -0.602 -9.164 1 83.19 125 PRO A CA 1
ATOM 1017 C C . PRO A 1 125 ? -19.953 0.887 -9.172 1 83.19 125 PRO A C 1
ATOM 1019 O O . PRO A 1 125 ? -21.094 1.262 -9.453 1 83.19 125 PRO A O 1
ATOM 1022 N N . ASP A 1 126 ? -19.031 1.679 -8.969 1 78.94 126 ASP A N 1
ATOM 1023 C CA . ASP A 1 126 ? -19.281 3.115 -8.922 1 78.94 126 ASP A CA 1
ATOM 1024 C C . ASP A 1 126 ? -19.219 3.725 -10.328 1 78.94 126 ASP A C 1
ATOM 1026 O O . ASP A 1 126 ? -19.375 4.938 -10.484 1 78.94 126 ASP A O 1
ATOM 1030 N N . GLY A 1 127 ? -18.938 2.973 -11.281 1 86 127 GLY A N 1
ATOM 1031 C CA . GLY A 1 127 ? -18.984 3.418 -12.664 1 86 127 GLY A CA 1
ATOM 1032 C C . GLY A 1 127 ? -17.625 3.787 -13.219 1 86 127 GLY A C 1
ATOM 1033 O O . GLY A 1 127 ? -17.453 3.928 -14.43 1 86 127 GLY A O 1
ATOM 1034 N N . LYS A 1 128 ? -16.625 3.848 -12.398 1 86.5 128 LYS A N 1
ATOM 1035 C CA . LYS A 1 128 ? -15.289 4.184 -12.859 1 86.5 128 LYS A CA 1
ATOM 1036 C C . LYS A 1 128 ? -14.68 3.037 -13.664 1 86.5 128 LYS A C 1
ATOM 1038 O O . LYS A 1 128 ? -14.977 1.867 -13.406 1 86.5 128 LYS A O 1
ATOM 1043 N N . LYS A 1 129 ? -13.898 3.395 -14.617 1 89.88 129 LYS A N 1
ATOM 1044 C CA . LYS A 1 129 ? -13.266 2.406 -15.484 1 89.88 129 LYS A CA 1
ATOM 1045 C C . LYS A 1 129 ? -12.242 1.578 -14.711 1 89.88 129 LYS A C 1
ATOM 1047 O O . LYS A 1 129 ? -11.477 2.119 -13.906 1 89.88 129 LYS A O 1
ATOM 1052 N N . VAL A 1 130 ? -12.266 0.299 -14.953 1 91.62 130 VAL A N 1
ATOM 1053 C CA . VAL A 1 130 ? -11.164 -0.56 -14.523 1 91.62 130 VAL A CA 1
ATOM 1054 C C . VAL A 1 130 ? -10.039 -0.515 -15.555 1 91.62 130 VAL A C 1
ATOM 1056 O O . VAL A 1 130 ? -10.094 -1.199 -16.578 1 91.62 130 VAL A O 1
ATOM 1059 N N . VAL A 1 131 ? -9 0.166 -15.289 1 87.56 131 VAL A N 1
ATOM 1060 C CA . VAL A 1 131 ? -7.938 0.421 -16.25 1 87.56 131 VAL A CA 1
ATOM 1061 C C . VAL A 1 131 ? -7.105 -0.845 -16.453 1 87.56 131 VAL A C 1
ATOM 1063 O O . VAL A 1 131 ? -6.66 -1.134 -17.562 1 87.56 131 VAL A O 1
ATOM 1066 N N . HIS A 1 132 ? -6.906 -1.639 -15.406 1 88.88 132 HIS A N 1
ATOM 1067 C CA . HIS A 1 132 ? -6.078 -2.838 -15.453 1 88.88 132 HIS A CA 1
ATOM 1068 C C . HIS A 1 132 ? -6.801 -4.035 -14.844 1 88.88 132 HIS A C 1
ATOM 1070 O O . HIS A 1 132 ? -6.457 -4.48 -13.75 1 88.88 132 HIS A O 1
ATOM 1076 N N . PRO A 1 133 ? -7.68 -4.57 -15.664 1 92.44 133 PRO A N 1
ATOM 1077 C CA . PRO A 1 133 ? -8.414 -5.719 -15.133 1 92.44 133 PRO A CA 1
ATOM 1078 C C . PRO A 1 133 ? -7.492 -6.879 -14.75 1 92.44 133 PRO A C 1
ATOM 1080 O O . PRO A 1 133 ? -6.48 -7.113 -15.414 1 92.44 133 PRO A O 1
ATOM 1083 N N . ARG A 1 134 ? -7.824 -7.566 -13.68 1 95 134 ARG A N 1
ATOM 1084 C CA . ARG A 1 134 ? -7.199 -8.797 -13.195 1 95 134 ARG A CA 1
ATOM 1085 C C . ARG A 1 134 ? -5.836 -8.508 -12.57 1 95 134 ARG A C 1
ATOM 1087 O O . ARG A 1 134 ? -5.141 -9.43 -12.141 1 95 134 ARG A O 1
ATOM 1094 N N . GLN A 1 135 ? -5.504 -7.242 -12.453 1 94.38 135 GLN A N 1
ATOM 1095 C CA . GLN A 1 135 ? -4.223 -6.906 -11.836 1 94.38 135 GLN A CA 1
ATOM 1096 C C . GLN A 1 135 ? -4.371 -6.723 -10.328 1 94.38 135 GLN A C 1
ATOM 1098 O O . GLN A 1 135 ? -5.438 -6.336 -9.844 1 94.38 135 GLN A O 1
ATOM 1103 N N . ASN A 1 136 ? -3.285 -7.09 -9.688 1 96.06 136 ASN A N 1
ATOM 1104 C CA . ASN A 1 136 ? -3.223 -6.773 -8.258 1 96.06 136 ASN A CA 1
ATOM 1105 C C . ASN A 1 136 ? -3.277 -5.27 -8.016 1 96.06 136 ASN A C 1
ATOM 1107 O O . ASN A 1 136 ? -2.764 -4.488 -8.812 1 96.06 136 ASN A O 1
ATOM 1111 N N . SER A 1 137 ? -3.965 -4.922 -6.984 1 95.5 137 SER A N 1
ATOM 1112 C CA . SER A 1 137 ? -4.039 -3.549 -6.5 1 95.5 137 SER A CA 1
ATOM 1113 C C . SER A 1 137 ? -3.967 -3.492 -4.98 1 95.5 137 SER A C 1
ATOM 1115 O O . SER A 1 137 ? -3.555 -4.461 -4.336 1 95.5 137 SER A O 1
ATOM 1117 N N . ILE A 1 138 ? -4.102 -2.268 -4.461 1 96.19 138 ILE A N 1
ATOM 1118 C CA . ILE A 1 138 ? -4.086 -2.023 -3.021 1 96.19 138 ILE A CA 1
ATOM 1119 C C . ILE A 1 138 ? -5.254 -1.114 -2.641 1 96.19 138 ILE A C 1
ATOM 1121 O O . ILE A 1 138 ? -5.559 -0.153 -3.352 1 96.19 138 ILE A O 1
ATOM 1125 N N . PHE A 1 139 ? -5.953 -1.433 -1.571 1 96.5 139 PHE A N 1
ATOM 1126 C CA . PHE A 1 139 ? -6.852 -0.44 -0.994 1 96.5 139 PHE A CA 1
ATOM 1127 C C . PHE A 1 139 ? -6.527 -0.204 0.476 1 96.5 139 PHE A C 1
ATOM 1129 O O . PHE A 1 139 ? -6.031 -1.103 1.16 1 96.5 139 PHE A O 1
ATOM 1136 N N . LEU A 1 140 ? -6.754 1.037 0.95 1 97.31 140 LEU A N 1
ATOM 1137 C CA . LEU A 1 140 ? -6.383 1.469 2.293 1 97.31 140 LEU A CA 1
ATOM 1138 C C . LEU A 1 140 ? -7.582 1.412 3.234 1 97.31 140 LEU A C 1
ATOM 1140 O O . LEU A 1 140 ? -8.688 1.828 2.867 1 97.31 140 LEU A O 1
ATOM 1144 N N . VAL A 1 141 ? -7.312 0.885 4.398 1 97.5 141 VAL A N 1
ATOM 1145 C CA . VAL A 1 141 ? -8.312 0.792 5.457 1 97.5 141 VAL A CA 1
ATOM 1146 C C . VAL A 1 141 ? -7.785 1.444 6.73 1 97.5 141 VAL A C 1
ATOM 1148 O O . VAL A 1 141 ? -6.82 0.962 7.328 1 97.5 141 VAL A O 1
ATOM 1151 N N . PRO A 1 142 ? -8.406 2.584 7.148 1 98.25 142 PRO A N 1
ATOM 1152 C CA . PRO A 1 142 ? -8.008 3.107 8.453 1 98.25 142 PRO A CA 1
ATOM 1153 C C . PRO A 1 142 ? -8.516 2.254 9.617 1 98.25 142 PRO A C 1
ATOM 1155 O O . PRO A 1 142 ? -9.602 1.671 9.531 1 98.25 142 PRO A O 1
ATOM 1158 N N . THR A 1 143 ? -7.684 2.182 10.656 1 97.12 143 THR A N 1
ATOM 1159 C CA . THR A 1 143 ? -8.078 1.42 11.836 1 97.12 143 THR A CA 1
ATOM 1160 C C . THR A 1 143 ? -8.258 2.34 13.039 1 97.12 143 THR A C 1
ATOM 1162 O O . THR A 1 143 ? -7.789 3.48 13.031 1 97.12 143 THR A O 1
ATOM 1165 N N . THR A 1 144 ? -8.977 1.928 13.992 1 97.94 144 THR A N 1
ATOM 1166 C CA . THR A 1 144 ? -9.094 2.535 15.312 1 97.94 144 THR A CA 1
ATOM 1167 C C . THR A 1 144 ? -9.25 1.466 16.391 1 97.94 144 THR A C 1
ATOM 1169 O O . THR A 1 144 ? -9.297 0.273 16.094 1 97.94 144 THR A O 1
ATOM 1172 N N . ILE A 1 145 ? -9.172 1.918 17.641 1 97.19 145 ILE A N 1
ATOM 1173 C CA . ILE A 1 145 ? -9.383 0.995 18.75 1 97.19 145 ILE A CA 1
ATOM 1174 C C . ILE A 1 145 ? -10.867 0.927 19.094 1 97.19 145 ILE A C 1
ATOM 1176 O O . ILE A 1 145 ? -11.477 1.945 19.422 1 97.19 145 ILE A O 1
ATOM 1180 N N . ILE A 1 146 ? -11.469 -0.192 18.922 1 95.88 146 ILE A N 1
ATOM 1181 C CA . ILE A 1 146 ? -12.836 -0.491 19.328 1 95.88 146 ILE A CA 1
ATOM 1182 C C . ILE A 1 146 ? -12.828 -1.648 20.328 1 95.88 146 ILE A C 1
ATOM 1184 O O . ILE A 1 146 ? -12.359 -2.746 20.016 1 95.88 146 ILE A O 1
ATOM 1188 N N . ASP A 1 147 ? -13.336 -1.391 21.547 1 95.31 147 ASP A N 1
ATOM 1189 C CA . ASP A 1 147 ? -13.383 -2.387 22.609 1 95.31 147 ASP A CA 1
ATOM 1190 C C . ASP A 1 147 ? -12.008 -3.012 22.844 1 95.31 147 ASP A C 1
ATOM 1192 O O . ASP A 1 147 ? -11.875 -4.234 22.922 1 95.31 147 ASP A O 1
ATOM 1196 N N . GLY A 1 148 ? -11.039 -2.234 22.75 1 95.19 148 GLY A N 1
ATOM 1197 C CA . GLY A 1 148 ? -9.688 -2.65 23.094 1 95.19 148 GLY A CA 1
ATOM 1198 C C . GLY A 1 148 ? -8.961 -3.336 21.953 1 95.19 148 GLY A C 1
ATOM 1199 O O . GLY A 1 148 ? -7.812 -3.754 22.109 1 95.19 148 GLY A O 1
ATOM 1200 N N . LYS A 1 149 ? -9.602 -3.451 20.812 1 94.19 149 LYS A N 1
ATOM 1201 C CA . LYS A 1 149 ? -9 -4.094 19.641 1 94.19 149 LYS A CA 1
ATOM 1202 C C . LYS A 1 149 ? -8.828 -3.1 18.5 1 94.19 149 LYS A C 1
ATOM 1204 O O . LYS A 1 149 ? -9.711 -2.271 18.25 1 94.19 149 LYS A O 1
ATOM 1209 N N . GLU A 1 150 ? -7.664 -3.223 17.828 1 95 150 GLU A N 1
ATOM 1210 C CA . GLU A 1 150 ? -7.473 -2.406 16.641 1 95 150 GLU A CA 1
ATOM 1211 C C . GLU A 1 150 ? -8.188 -3.012 15.438 1 95 150 GLU A C 1
ATOM 1213 O O . GLU A 1 150 ? -7.875 -4.125 15.016 1 95 150 GLU A O 1
ATOM 1218 N N . LEU A 1 151 ? -9.156 -2.324 14.875 1 95.81 151 LEU A N 1
ATOM 1219 C CA . LEU A 1 151 ? -10.008 -2.832 13.805 1 95.81 151 LEU A CA 1
ATOM 1220 C C . LEU A 1 151 ? -10.203 -1.782 12.719 1 95.81 151 LEU A C 1
ATOM 1222 O O . LEU A 1 151 ? -10.258 -0.585 13.008 1 95.81 151 LEU A O 1
ATOM 1226 N N . GLY A 1 152 ? -10.242 -2.326 11.469 1 97.06 152 GLY A N 1
ATOM 1227 C CA . GLY A 1 152 ? -10.781 -1.43 10.453 1 97.06 152 GLY A CA 1
ATOM 1228 C C . GLY A 1 152 ? -12.188 -0.955 10.766 1 97.06 152 GLY A C 1
ATOM 1229 O O . GLY A 1 152 ? -13 -1.715 11.289 1 97.06 152 GLY A O 1
ATOM 1230 N N . PHE A 1 153 ? -12.445 0.374 10.375 1 97.62 153 PHE A N 1
ATOM 1231 C CA . PHE A 1 153 ? -13.742 0.884 10.82 1 97.62 153 PHE A CA 1
ATOM 1232 C C . PHE A 1 153 ? -14.391 1.727 9.734 1 97.62 153 PHE A C 1
ATOM 1234 O O . PHE A 1 153 ? -13.734 2.133 8.773 1 97.62 153 PHE A O 1
ATOM 1241 N N . TYR A 1 154 ? -15.688 1.81 9.797 1 97.69 154 TYR A N 1
ATOM 1242 C CA . TYR A 1 154 ? -16.547 2.729 9.047 1 97.69 154 TYR A CA 1
ATOM 1243 C C . TYR A 1 154 ? -17.359 3.607 9.984 1 97.69 154 TYR A C 1
ATOM 1245 O O . TYR A 1 154 ? -17.297 3.441 11.203 1 97.69 154 TYR A O 1
ATOM 1253 N N . ILE A 1 155 ? -17.953 4.715 9.445 1 97.69 155 ILE A N 1
ATOM 1254 C CA . ILE A 1 155 ? -18.828 5.551 10.25 1 97.69 155 ILE A CA 1
ATOM 1255 C C . ILE A 1 155 ? -20.281 5.117 10.055 1 97.69 155 ILE A C 1
ATOM 1257 O O . ILE A 1 155 ? -20.781 5.121 8.93 1 97.69 155 ILE A O 1
ATOM 1261 N N . GLY A 1 156 ? -20.891 4.734 11.164 1 95.38 156 GLY A N 1
ATOM 1262 C CA . GLY A 1 156 ? -22.281 4.312 11.117 1 95.38 156 GLY A CA 1
ATOM 1263 C C . GLY A 1 156 ? -23.25 5.465 10.953 1 95.38 156 GLY A C 1
ATOM 1264 O O . GLY A 1 156 ? -22.859 6.629 11.031 1 95.38 156 GLY A O 1
ATOM 1265 N N . ALA A 1 157 ? -24.516 5.137 10.75 1 92.94 157 ALA A N 1
ATOM 1266 C CA . ALA A 1 157 ? -25.578 6.125 10.602 1 92.94 157 ALA A CA 1
ATOM 1267 C C . ALA A 1 157 ? -25.672 7.012 11.844 1 92.94 157 ALA A C 1
ATOM 1269 O O . ALA A 1 157 ? -26.078 8.172 11.75 1 92.94 157 ALA A O 1
ATOM 1270 N N . ASP A 1 158 ? -25.281 6.504 12.93 1 95.12 158 ASP A N 1
ATOM 1271 C CA . ASP A 1 158 ? -25.344 7.238 14.188 1 95.12 158 ASP A CA 1
ATOM 1272 C C . ASP A 1 158 ? -24.109 8.117 14.375 1 95.12 158 ASP A C 1
ATOM 1274 O O . ASP A 1 158 ? -23.938 8.742 15.43 1 95.12 158 ASP A O 1
ATOM 1278 N N . GLY A 1 159 ? -23.234 8.109 13.469 1 96 159 GLY A N 1
ATOM 1279 C CA . GLY A 1 159 ? -22.047 8.961 13.523 1 96 159 GLY A CA 1
ATOM 1280 C C . GLY A 1 159 ? -20.922 8.352 14.328 1 96 159 GLY A C 1
ATOM 1281 O O . GLY A 1 159 ? -19.891 9.008 14.562 1 96 159 GLY A O 1
ATOM 1282 N N . LYS A 1 160 ? -21.109 7.09 14.648 1 97.44 160 LYS A N 1
ATOM 1283 C CA . LYS A 1 160 ? -20.094 6.438 15.477 1 97.44 160 LYS A CA 1
ATOM 1284 C C . LYS A 1 160 ? -19.203 5.516 14.641 1 97.44 160 LYS A C 1
ATOM 1286 O O . LYS A 1 160 ? -19.641 5.02 13.594 1 97.44 160 LYS A O 1
ATOM 1291 N N . ALA A 1 161 ? -17.953 5.328 15.07 1 98.12 161 ALA A N 1
ATOM 1292 C CA . ALA A 1 161 ? -17.062 4.355 14.445 1 98.12 161 ALA A CA 1
ATOM 1293 C C . ALA A 1 161 ? -17.5 2.928 14.758 1 98.12 161 ALA A C 1
ATOM 1295 O O . ALA A 1 161 ? -17.734 2.582 15.914 1 98.12 161 ALA A O 1
ATOM 1296 N N . LYS A 1 162 ? -17.625 2.111 13.742 1 97.12 162 LYS A N 1
ATOM 1297 C CA . LYS A 1 162 ? -18.016 0.714 13.875 1 97.12 162 LYS A CA 1
ATOM 1298 C C . LYS A 1 162 ? -17.078 -0.202 13.109 1 97.12 162 LYS A C 1
ATOM 1300 O O . LYS A 1 162 ? -16.531 0.187 12.07 1 97.12 162 LYS A O 1
ATOM 1305 N N . PRO A 1 163 ? -16.844 -1.413 13.648 1 96.31 163 PRO A N 1
ATOM 1306 C CA . PRO A 1 163 ? -15.938 -2.324 12.953 1 96.31 163 PRO A CA 1
ATOM 1307 C C . PRO A 1 163 ? -16.484 -2.797 11.609 1 96.31 163 PRO A C 1
ATOM 1309 O O . PRO A 1 163 ? -17.688 -3.023 11.469 1 96.31 163 PRO A O 1
ATOM 1312 N N . ILE A 1 164 ? -15.578 -2.91 10.648 1 95.88 164 ILE A N 1
ATOM 1313 C CA . ILE A 1 164 ? -15.938 -3.445 9.344 1 95.88 164 ILE A CA 1
ATOM 1314 C C . ILE A 1 164 ? -16.281 -4.93 9.469 1 95.88 164 ILE A C 1
ATOM 1316 O O . ILE A 1 164 ? -17.188 -5.422 8.789 1 95.88 164 ILE A O 1
ATOM 1320 N N . LYS A 1 165 ? -15.508 -5.562 10.305 1 91.44 165 LYS A N 1
ATOM 1321 C CA . LYS A 1 165 ? -15.688 -6.996 10.508 1 91.44 165 LYS A CA 1
ATOM 1322 C C . LYS A 1 165 ? -17.141 -7.34 10.773 1 91.44 165 LYS A C 1
ATOM 1324 O O . LYS A 1 165 ? -17.781 -6.723 11.633 1 91.44 165 LYS A O 1
ATOM 1329 N N . GLY A 1 166 ? -17.656 -8.32 10.047 1 83.12 166 GLY A N 1
ATOM 1330 C CA . GLY A 1 166 ? -19 -8.82 10.273 1 83.12 166 GLY A CA 1
ATOM 1331 C C . GLY A 1 166 ? -20.062 -8.078 9.469 1 83.12 166 GLY A C 1
ATOM 1332 O O . GLY A 1 166 ? -21.234 -8.422 9.516 1 83.12 166 GLY A O 1
ATOM 1333 N N . VAL A 1 167 ? -19.688 -7.059 8.781 1 85.62 167 VAL A N 1
ATOM 1334 C CA . VAL A 1 167 ? -20.672 -6.27 8.039 1 85.62 167 VAL A CA 1
ATOM 1335 C C . VAL A 1 167 ? -20.828 -6.832 6.629 1 85.62 167 VAL A C 1
ATOM 1337 O O . VAL A 1 167 ? -21.953 -7.016 6.152 1 85.62 167 VAL A O 1
ATOM 1340 N N . VAL A 1 168 ? -19.719 -7.172 5.867 1 78.69 168 VAL A N 1
ATOM 1341 C CA . VAL A 1 168 ? -19.812 -7.555 4.465 1 78.69 168 VAL A CA 1
ATOM 1342 C C . VAL A 1 168 ? -19.484 -9.039 4.305 1 78.69 168 VAL A C 1
ATOM 1344 O O . VAL A 1 168 ? -19.609 -9.594 3.217 1 78.69 168 VAL A O 1
ATOM 1347 N N . GLY A 1 169 ? -19.156 -10.047 5.336 1 62.62 169 GLY A N 1
ATOM 1348 C CA . GLY A 1 169 ? -18.812 -11.445 5.18 1 62.62 169 GLY A CA 1
ATOM 1349 C C . GLY A 1 169 ? -19.984 -12.383 5.434 1 62.62 169 GLY A C 1
ATOM 1350 O O . GLY A 1 169 ? -20 -13.516 4.953 1 62.62 169 GLY A O 1
ATOM 1351 N N . ASN A 1 170 ? -20.734 -12.211 6.449 1 45.12 170 ASN A N 1
ATOM 1352 C CA . ASN A 1 170 ? -21.5 -13.305 7.012 1 45.12 170 ASN A CA 1
ATOM 1353 C C . ASN A 1 170 ? -22.531 -13.836 6.016 1 45.12 170 ASN A C 1
ATOM 1355 O O . ASN A 1 170 ? -23.562 -14.383 6.414 1 45.12 170 ASN A O 1
ATOM 1359 N N . SER A 1 171 ? -22.422 -13.68 4.812 1 40.09 171 SER A N 1
ATOM 1360 C CA . SER A 1 171 ? -23.438 -14.539 4.203 1 40.09 171 SER A CA 1
ATOM 1361 C C . SER A 1 171 ? -23.031 -16 4.266 1 40.09 171 SER A C 1
ATOM 1363 O O . SER A 1 171 ? -22.484 -16.547 3.303 1 40.09 171 SER A O 1
ATOM 1365 N N . GLU A 1 172 ? -22.203 -16.547 5.074 1 34.84 172 GLU A N 1
ATOM 1366 C CA . GLU A 1 172 ? -22.188 -18 5.004 1 34.84 172 GLU A CA 1
ATOM 1367 C C . GLU A 1 172 ? -23.609 -18.562 4.941 1 34.84 172 GLU A C 1
ATOM 1369 O O . GLU A 1 172 ? -24.562 -17.906 5.352 1 34.84 172 GLU A O 1
ATOM 1374 N N . THR A 1 173 ? -23.641 -19.938 4.465 1 34.56 173 THR A N 1
ATOM 1375 C CA . THR A 1 173 ? -24.531 -21.078 4.23 1 34.56 173 THR A CA 1
ATOM 1376 C C . THR A 1 173 ? -25.312 -21.422 5.496 1 34.56 173 THR A C 1
ATOM 1378 O O . THR A 1 173 ? -24.75 -21.938 6.465 1 34.56 173 THR A O 1
ATOM 1381 N N . GLY A 1 174 ? -26.094 -20.734 6.223 1 31.8 174 GLY A N 1
ATOM 1382 C CA . GLY A 1 174 ? -27.016 -21.688 6.797 1 31.8 174 GLY A CA 1
ATOM 1383 C C . GLY A 1 174 ? -27.469 -22.75 5.809 1 31.8 174 GLY A C 1
ATOM 1384 O O . GLY A 1 174 ? -27.891 -22.438 4.695 1 31.8 174 GLY A O 1
ATOM 1385 N N . GLU A 1 175 ? -26.75 -23.828 5.781 1 29.36 175 GLU A N 1
ATOM 1386 C CA . GLU A 1 175 ? -27.328 -25.047 5.215 1 29.36 175 GLU A CA 1
ATOM 1387 C C . GLU A 1 175 ? -28.828 -25.141 5.492 1 29.36 175 GLU A C 1
ATOM 1389 O O . GLU A 1 175 ? -29.234 -25.5 6.594 1 29.36 175 GLU A O 1
ATOM 1394 N N . LYS A 1 176 ? -29.844 -24.391 5.441 1 31.44 176 LYS A N 1
ATOM 1395 C CA . LYS A 1 176 ? -31.047 -25.172 5.176 1 31.44 176 LYS A CA 1
ATOM 1396 C C . LYS A 1 176 ? -30.859 -26.094 3.982 1 31.44 176 LYS A C 1
ATOM 1398 O O . LYS A 1 176 ? -30.109 -25.781 3.059 1 31.44 176 LYS A O 1
ATOM 1403 N N . ASP A 1 177 ? -31.062 -27.438 3.984 1 30.94 177 ASP A N 1
ATOM 1404 C CA . ASP A 1 177 ? -31.188 -28.484 2.971 1 30.94 177 ASP A CA 1
ATOM 1405 C C . ASP A 1 177 ? -31.562 -27.891 1.616 1 30.94 177 ASP A C 1
ATOM 1407 O O . ASP A 1 177 ? -31.656 -28.609 0.62 1 30.94 177 ASP A O 1
ATOM 1411 N N . GLY A 1 178 ? -32.656 -27.078 1.594 1 32.12 178 GLY A N 1
ATOM 1412 C CA . GLY A 1 178 ? -33.25 -27.031 0.266 1 32.12 178 GLY A CA 1
ATOM 1413 C C . GLY A 1 178 ? -32.344 -26.406 -0.772 1 32.12 178 GLY A C 1
ATOM 1414 O O . GLY A 1 178 ? -31.266 -25.922 -0.443 1 32.12 178 GLY A O 1
ATOM 1415 N N . PRO A 1 179 ? -32.812 -25.984 -1.974 1 31.83 179 PRO A N 1
ATOM 1416 C CA . PRO A 1 179 ? -32.219 -25.609 -3.25 1 31.83 179 PRO A CA 1
ATOM 1417 C C . PRO A 1 179 ? -31.094 -24.594 -3.086 1 31.83 179 PRO A C 1
ATOM 1419 O O . PRO A 1 179 ? -31 -23.906 -2.059 1 31.83 179 PRO A O 1
ATOM 1422 N N . ASN A 1 180 ? -29.953 -24.625 -3.936 1 30.94 180 ASN A N 1
ATOM 1423 C CA . ASN A 1 180 ? -28.625 -24.141 -4.316 1 30.94 180 ASN A CA 1
ATOM 1424 C C . ASN A 1 180 ? -28.547 -22.625 -4.277 1 30.94 180 ASN A C 1
ATOM 1426 O O . ASN A 1 180 ? -28.438 -21.969 -5.32 1 30.94 180 ASN A O 1
ATOM 1430 N N . THR A 1 181 ? -29.406 -21.797 -3.76 1 30.59 181 THR A N 1
ATOM 1431 C CA . THR A 1 181 ? -29.312 -20.375 -4.074 1 30.59 181 THR A CA 1
ATOM 1432 C C . THR A 1 181 ? -28.109 -19.75 -3.367 1 30.59 181 THR A C 1
ATOM 1434 O O . THR A 1 181 ? -28.047 -19.734 -2.135 1 30.59 181 THR A O 1
ATOM 1437 N N . SER A 1 182 ? -26.859 -19.922 -3.785 1 32.75 182 SER A N 1
ATOM 1438 C CA . SER A 1 182 ? -25.625 -19.203 -3.453 1 32.75 182 SER A CA 1
ATOM 1439 C C . SER A 1 182 ? -25.906 -17.734 -3.17 1 32.75 182 SER A C 1
ATOM 1441 O O . SER A 1 182 ? -25.969 -16.922 -4.094 1 32.75 182 SER A O 1
ATOM 1443 N N . GLN A 1 183 ? -26.906 -17.375 -2.402 1 30.92 183 GLN A N 1
ATOM 1444 C CA . GLN A 1 183 ? -27.234 -15.984 -2.098 1 30.92 183 GLN A CA 1
ATOM 1445 C C . GLN A 1 183 ? -26.062 -15.281 -1.414 1 30.92 183 GLN A C 1
ATOM 1447 O O . GLN A 1 183 ? -25.609 -15.719 -0.361 1 30.92 183 GLN A O 1
ATOM 1452 N N . ALA A 1 184 ? -25.094 -14.75 -2.088 1 36.22 184 ALA A N 1
ATOM 1453 C CA . ALA A 1 184 ? -24.172 -13.703 -1.662 1 36.22 184 ALA A CA 1
ATOM 1454 C C . ALA A 1 184 ? -24.781 -12.828 -0.579 1 36.22 184 ALA A C 1
ATOM 1456 O O . ALA A 1 184 ? -25.766 -12.117 -0.83 1 36.22 184 ALA A O 1
ATOM 1457 N N . GLY A 1 185 ? -24.906 -13.305 0.606 1 38.75 185 GLY A N 1
ATOM 1458 C CA . GLY A 1 185 ? -25.516 -12.578 1.707 1 38.75 185 GLY A CA 1
ATOM 1459 C C . GLY A 1 185 ? -25.031 -11.148 1.823 1 38.75 185 GLY A C 1
ATOM 1460 O O . GLY A 1 185 ? -24.062 -10.875 2.547 1 38.75 185 GLY A O 1
ATOM 1461 N N . PHE A 1 186 ? -24.953 -10.398 0.728 1 43.19 186 PHE A N 1
ATOM 1462 C CA . PHE A 1 186 ? -24.734 -8.969 0.888 1 43.19 186 PHE A CA 1
ATOM 1463 C C . PHE A 1 186 ? -25.609 -8.398 1.993 1 43.19 186 PHE A C 1
ATOM 1465 O O . PHE A 1 186 ? -26.75 -8.812 2.154 1 43.19 186 PHE A O 1
ATOM 1472 N N . ALA A 1 187 ? -25.125 -7.852 3.07 1 44.22 187 ALA A N 1
ATOM 1473 C CA . ALA A 1 187 ? -25.969 -7.074 3.98 1 44.22 187 ALA A CA 1
ATOM 1474 C C . ALA A 1 187 ? -27.125 -6.418 3.238 1 44.22 187 ALA A C 1
ATOM 1476 O O . ALA A 1 187 ? -26.984 -6.012 2.082 1 44.22 187 ALA A O 1
ATOM 1477 N N . PRO A 1 188 ? -28.391 -6.539 3.68 1 44.41 188 PRO A N 1
ATOM 1478 C CA . PRO A 1 188 ? -29.516 -5.91 2.977 1 44.41 188 PRO A CA 1
ATOM 1479 C C . PRO A 1 188 ? -29.203 -4.484 2.525 1 44.41 188 PRO A C 1
ATOM 1481 O O . PRO A 1 188 ? -28.406 -3.793 3.16 1 44.41 188 PRO A O 1
ATOM 1484 N N . SER A 1 189 ? -29.375 -4.121 1.196 1 47.31 189 SER A N 1
ATOM 1485 C CA . SER A 1 189 ? -29.328 -2.793 0.597 1 47.31 189 SER A CA 1
ATOM 1486 C C . SER A 1 189 ? -29.703 -1.717 1.609 1 47.31 189 SER A C 1
ATOM 1488 O O . SER A 1 189 ? -29.266 -0.573 1.504 1 47.31 189 SER A O 1
ATOM 1490 N N . LEU A 1 190 ? -30.594 -2.047 2.484 1 45.69 190 LEU A N 1
ATOM 1491 C CA . LEU A 1 190 ? -31.141 -1.043 3.389 1 45.69 190 LEU A CA 1
ATOM 1492 C C . LEU A 1 190 ? -30.047 -0.446 4.266 1 45.69 190 LEU A C 1
ATOM 1494 O O . LEU A 1 190 ? -30.172 0.687 4.738 1 45.69 190 LEU A O 1
ATOM 1498 N N . PHE A 1 191 ? -29.047 -1.171 4.637 1 49.53 191 PHE A N 1
ATOM 1499 C CA . PHE A 1 191 ? -28.031 -0.719 5.578 1 49.53 191 PHE A CA 1
ATOM 1500 C C . PHE A 1 191 ? -27 0.173 4.883 1 49.53 191 PHE A C 1
ATOM 1502 O O . PHE A 1 191 ? -26.219 0.859 5.543 1 49.53 191 PHE A O 1
ATOM 1509 N N . GLN A 1 192 ? -26.938 0.128 3.584 1 53.38 192 GLN A N 1
ATOM 1510 C CA . GLN A 1 192 ? -25.875 0.8 2.852 1 53.38 192 GLN A CA 1
ATOM 1511 C C . GLN A 1 192 ? -26.078 2.312 2.844 1 53.38 192 GLN A C 1
ATOM 1513 O O . GLN A 1 192 ? -25.109 3.074 2.859 1 53.38 192 GLN A O 1
ATOM 1518 N N . ASP A 1 193 ? -27.406 2.701 2.904 1 58.72 193 ASP A N 1
ATOM 1519 C CA . ASP A 1 193 ? -27.641 4.098 2.553 1 58.72 193 ASP A CA 1
ATOM 1520 C C . ASP A 1 193 ? -27.062 5.035 3.613 1 58.72 193 ASP A C 1
ATOM 1522 O O . ASP A 1 193 ? -26.656 6.156 3.305 1 58.72 193 ASP A O 1
ATOM 1526 N N . ASP A 1 194 ? -26.828 4.43 4.965 1 80.19 194 ASP A N 1
ATOM 1527 C CA . ASP A 1 194 ? -26.484 5.48 5.922 1 80.19 194 ASP A CA 1
ATOM 1528 C C . ASP A 1 194 ? -25.094 5.238 6.523 1 80.19 194 ASP A C 1
ATOM 1530 O O . ASP A 1 194 ? -24.781 5.777 7.582 1 80.19 194 ASP A O 1
ATOM 1534 N N . ILE A 1 195 ? -24.297 4.371 5.836 1 89.19 195 ILE A N 1
ATOM 1535 C CA . ILE A 1 195 ? -22.969 4.156 6.406 1 89.19 195 ILE A CA 1
ATOM 1536 C C . ILE A 1 195 ? -21.922 4.867 5.551 1 89.19 195 ILE A C 1
ATOM 1538 O O . ILE A 1 195 ? -22.125 5.07 4.352 1 89.19 195 ILE A O 1
ATOM 1542 N N . LYS A 1 196 ? -20.922 5.387 6.207 1 94.69 196 LYS A N 1
ATOM 1543 C CA . LYS A 1 196 ? -19.812 6.055 5.523 1 94.69 196 LYS A CA 1
ATOM 1544 C C . LYS A 1 196 ? -18.547 5.207 5.57 1 94.69 196 LYS A C 1
ATOM 1546 O O . LYS A 1 196 ? -17.938 5.055 6.629 1 94.69 196 LYS A O 1
ATOM 1551 N N . SER A 1 197 ? -18.25 4.617 4.352 1 96.31 197 SER A N 1
ATOM 1552 C CA . SER A 1 197 ? -16.969 3.926 4.23 1 96.31 197 SER A CA 1
ATOM 1553 C C . SER A 1 197 ? -15.805 4.914 4.223 1 96.31 197 SER A C 1
ATOM 1555 O O . SER A 1 197 ? -15.93 6.031 3.721 1 96.31 197 SER A O 1
ATOM 1557 N N . LEU A 1 198 ? -14.648 4.469 4.77 1 98.19 198 LEU A N 1
ATOM 1558 C CA . LEU A 1 198 ? -13.445 5.289 4.789 1 98.19 198 LEU A CA 1
ATOM 1559 C C . LEU A 1 198 ? -12.32 4.633 3.988 1 98.19 198 LEU A C 1
ATOM 1561 O O . LEU A 1 198 ? -11.18 5.086 4.027 1 98.19 198 LEU A O 1
ATOM 1565 N N . ASN A 1 199 ? -12.664 3.525 3.271 1 97.31 199 ASN A N 1
ATOM 1566 C CA . ASN A 1 199 ? -11.656 2.805 2.5 1 97.31 199 ASN A CA 1
ATOM 1567 C C . ASN A 1 199 ? -11.328 3.531 1.199 1 97.31 199 ASN A C 1
ATOM 1569 O O . ASN A 1 199 ? -12.211 4.09 0.55 1 97.31 199 ASN A O 1
ATOM 1573 N N . LEU A 1 200 ? -10.047 3.523 0.874 1 97.06 200 LEU A N 1
ATOM 1574 C CA . LEU A 1 200 ? -9.586 4.238 -0.313 1 97.06 200 LEU A CA 1
ATOM 1575 C C . LEU A 1 200 ? -8.984 3.271 -1.331 1 97.06 200 LEU A C 1
ATOM 1577 O O . LEU A 1 200 ? -8.188 2.4 -0.973 1 97.06 200 LEU A O 1
ATOM 1581 N N . ASN A 1 201 ? -9.422 3.354 -2.451 1 93.94 201 ASN A N 1
ATOM 1582 C CA . ASN A 1 201 ? -8.805 2.705 -3.605 1 93.94 201 ASN A CA 1
ATOM 1583 C C . ASN A 1 201 ? -8.758 3.637 -4.812 1 93.94 201 ASN A C 1
ATOM 1585 O O . ASN A 1 201 ? -9.078 4.82 -4.703 1 93.94 201 ASN A O 1
ATOM 1589 N N . HIS A 1 202 ? -8.469 3.184 -5.996 1 73.75 202 HIS A N 1
ATOM 1590 C CA . HIS A 1 202 ? -8.398 3.812 -7.309 1 73.75 202 HIS A CA 1
ATOM 1591 C C . HIS A 1 202 ? -7.152 4.676 -7.445 1 73.75 202 HIS A C 1
ATOM 1593 O O . HIS A 1 202 ? -7.238 5.844 -7.84 1 73.75 202 HIS A O 1
ATOM 1599 N N . GLY A 1 203 ? -6.055 4.098 -6.719 1 61.06 203 GLY A N 1
ATOM 1600 C CA . GLY A 1 203 ? -4.777 4.66 -7.125 1 61.06 203 GLY A CA 1
ATOM 1601 C C . GLY A 1 203 ? -4.531 4.562 -8.617 1 61.06 203 GLY A C 1
ATOM 1602 O O . GLY A 1 203 ? -5.203 3.797 -9.312 1 61.06 203 GLY A O 1
ATOM 1603 N N . GLY A 1 204 ? -4.344 5.66 -9.336 1 57.5 204 GLY A N 1
ATOM 1604 C CA . GLY A 1 204 ? -4.012 5.641 -10.75 1 57.5 204 GLY A CA 1
ATOM 1605 C C . GLY A 1 204 ? -3.197 4.43 -11.156 1 57.5 204 GLY A C 1
ATOM 1606 O O . GLY A 1 204 ? -2.131 4.566 -11.758 1 57.5 204 GLY A O 1
ATOM 1607 N N . SER A 1 205 ? -3.523 3.227 -10.797 1 50.09 205 SER A N 1
ATOM 1608 C CA . SER A 1 205 ? -2.574 2.16 -11.102 1 50.09 205 SER A CA 1
ATOM 1609 C C . SER A 1 205 ? -2.025 2.297 -12.516 1 50.09 205 SER A C 1
ATOM 1611 O O . SER A 1 205 ? -2.775 2.209 -13.492 1 50.09 205 SER A O 1
ATOM 1613 N N . GLY A 1 206 ? -1.382 3.291 -12.852 1 48.06 206 GLY A N 1
ATOM 1614 C CA . GLY A 1 206 ? -0.741 3.086 -14.141 1 48.06 206 GLY A CA 1
ATOM 1615 C C . GLY A 1 206 ? -0.065 1.732 -14.266 1 48.06 206 GLY A C 1
ATOM 1616 O O . GLY A 1 206 ? 0.602 1.28 -13.328 1 48.06 206 GLY A O 1
ATOM 1617 N N . PRO A 1 207 ? -0.763 0.71 -14.727 1 46.59 207 PRO A N 1
ATOM 1618 C CA . PRO A 1 207 ? 0.143 -0.401 -15.031 1 46.59 207 PRO A CA 1
ATOM 1619 C C . PRO A 1 207 ? 1.503 0.068 -15.539 1 46.59 207 PRO A C 1
ATOM 1621 O O . PRO A 1 207 ? 2.494 -0.656 -15.422 1 46.59 207 PRO A O 1
ATOM 1624 N N . PRO A 1 208 ? 1.637 0.845 -16.484 1 46.44 208 PRO A N 1
ATOM 1625 C CA . PRO A 1 208 ? 2.469 0.473 -17.625 1 46.44 208 PRO A CA 1
ATOM 1626 C C . PRO A 1 208 ? 3.877 0.043 -17.219 1 46.44 208 PRO A C 1
ATOM 1628 O O . PRO A 1 208 ? 4.266 0.214 -16.062 1 46.44 208 PRO A O 1
ATOM 1631 N N . PRO A 1 209 ? 4.723 -0.085 -18.328 1 51.75 209 PRO A N 1
ATOM 1632 C CA . PRO A 1 209 ? 6.039 -0.649 -18.641 1 51.75 209 PRO A CA 1
ATOM 1633 C C . PRO A 1 209 ? 7.168 0.011 -17.859 1 51.75 209 PRO A C 1
ATOM 1635 O O . PRO A 1 209 ? 8.305 -0.47 -17.875 1 51.75 209 PRO A O 1
ATOM 1638 N N . TYR A 1 210 ? 6.691 1.108 -16.734 1 78.19 210 TYR A N 1
ATOM 1639 C CA . TYR A 1 210 ? 7.895 1.73 -16.203 1 78.19 210 TYR A CA 1
ATOM 1640 C C . TYR A 1 210 ? 7.957 1.574 -14.68 1 78.19 210 TYR A C 1
ATOM 1642 O O . TYR A 1 210 ? 6.926 1.593 -14.008 1 78.19 210 TYR A O 1
ATOM 1650 N N . THR A 1 211 ? 8.977 0.918 -14.203 1 86.25 211 THR A N 1
ATOM 1651 C CA . THR A 1 211 ? 9.281 0.833 -12.781 1 86.25 211 THR A CA 1
ATOM 1652 C C . THR A 1 211 ? 10.523 1.657 -12.445 1 86.25 211 THR A C 1
ATOM 1654 O O . THR A 1 211 ? 11.25 2.09 -13.344 1 86.25 211 THR A O 1
ATOM 1657 N N . ASP A 1 212 ? 10.648 1.956 -11.211 1 92.19 212 ASP A N 1
ATOM 1658 C CA . ASP A 1 212 ? 11.82 2.688 -10.75 1 92.19 212 ASP A CA 1
ATOM 1659 C C . ASP A 1 212 ? 13.008 1.748 -10.531 1 92.19 212 ASP A C 1
ATOM 1661 O O . ASP A 1 212 ? 14.141 2.199 -10.336 1 92.19 212 ASP A O 1
ATOM 1665 N N . PHE A 1 213 ? 12.664 0.462 -10.633 1 91.88 213 PHE A N 1
ATOM 1666 C CA . PHE A 1 213 ? 13.688 -0.519 -10.297 1 91.88 213 PHE A CA 1
ATOM 1667 C C . PHE A 1 213 ? 13.953 -1.446 -11.484 1 91.88 213 PHE A C 1
ATOM 1669 O O . PHE A 1 213 ? 13.047 -1.723 -12.273 1 91.88 213 PHE A O 1
ATOM 1676 N N . MET B 1 1 ? -25.812 97.438 22.984 1 27.36 1 MET B N 1
ATOM 1677 C CA . MET B 1 1 ? -24.609 96.625 22.734 1 27.36 1 MET B CA 1
ATOM 1678 C C . MET B 1 1 ? -24.812 95.188 23.109 1 27.36 1 MET B C 1
ATOM 1680 O O . MET B 1 1 ? -23.859 94.438 23.125 1 27.36 1 MET B O 1
ATOM 1684 N N . LYS B 1 2 ? -26.062 94.812 23.344 1 35.75 2 LYS B N 1
ATOM 1685 C CA . LYS B 1 2 ? -26.734 93.625 23.922 1 35.75 2 LYS B CA 1
ATOM 1686 C C . LYS B 1 2 ? -26.672 92.438 22.969 1 35.75 2 LYS B C 1
ATOM 1688 O O . LYS B 1 2 ? -27.094 91.312 23.328 1 35.75 2 LYS B O 1
ATOM 1693 N N . ASN B 1 3 ? -26.422 92.812 21.688 1 39.31 3 ASN B N 1
ATOM 1694 C CA 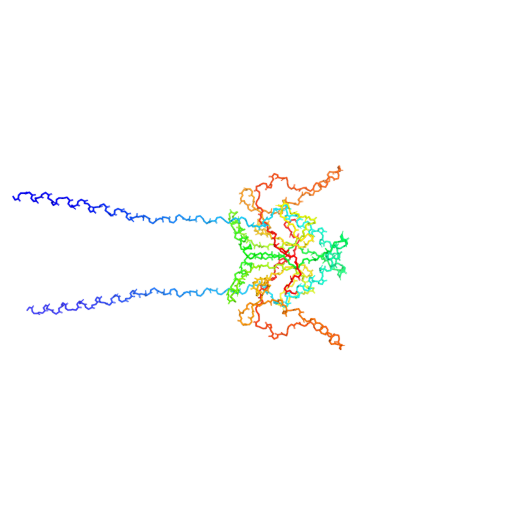. ASN B 1 3 ? -26.734 91.75 20.719 1 39.31 3 ASN B CA 1
ATOM 1695 C C . ASN B 1 3 ? -25.703 90.625 20.719 1 39.31 3 ASN B C 1
ATOM 1697 O O . ASN B 1 3 ? -25.703 89.812 19.844 1 39.31 3 ASN B O 1
ATOM 1701 N N . ASN B 1 4 ? -24.547 90.875 21.438 1 38.56 4 ASN B N 1
ATOM 1702 C CA . ASN B 1 4 ? -23.406 90 21.219 1 38.56 4 ASN B CA 1
ATOM 1703 C C . ASN B 1 4 ? -23.625 88.625 21.891 1 38.56 4 ASN B C 1
ATOM 1705 O O . ASN B 1 4 ? -22.719 87.75 21.891 1 38.56 4 ASN B O 1
ATOM 1709 N N . GLN B 1 5 ? -24.625 88.5 22.828 1 38.53 5 GLN B N 1
ATOM 1710 C CA . GLN B 1 5 ? -24.594 87.312 23.672 1 38.53 5 GLN B CA 1
ATOM 1711 C C . GLN B 1 5 ? -25.047 86.062 22.906 1 38.53 5 GLN B C 1
ATOM 1713 O O . GLN B 1 5 ? -24.734 84.938 23.297 1 38.53 5 GLN B O 1
ATOM 1718 N N . LYS B 1 6 ? -25.844 86.188 21.812 1 38.75 6 LYS B N 1
ATOM 1719 C CA . LYS B 1 6 ? -26.531 85 21.328 1 38.75 6 LYS B CA 1
ATOM 1720 C C . LYS B 1 6 ? -25.578 84.062 20.562 1 38.75 6 LYS B C 1
ATOM 1722 O O . LYS B 1 6 ? -25.969 83 20.109 1 38.75 6 LYS B O 1
ATOM 1727 N N . ALA B 1 7 ? -24.422 84.625 20.109 1 39.19 7 ALA B N 1
ATOM 1728 C CA . ALA B 1 7 ? -23.656 83.812 19.172 1 39.19 7 ALA B CA 1
ATOM 1729 C C . ALA B 1 7 ? -23 82.625 19.891 1 39.19 7 ALA B C 1
ATOM 1731 O O . ALA B 1 7 ? -22.469 81.75 19.25 1 39.19 7 ALA B O 1
ATOM 1732 N N . VAL B 1 8 ? -22.828 82.688 21.219 1 38.09 8 VAL B N 1
ATOM 1733 C CA . VAL B 1 8 ? -21.891 81.75 21.812 1 38.09 8 VAL B CA 1
ATOM 1734 C C . VAL B 1 8 ? -22.562 80.375 21.906 1 38.09 8 VAL B C 1
ATOM 1736 O O . VAL B 1 8 ? -21.875 79.375 21.969 1 38.09 8 VAL B O 1
ATOM 1739 N N . ILE B 1 9 ? -23.938 80.312 21.906 1 39.12 9 ILE B N 1
ATOM 1740 C CA . ILE B 1 9 ? -24.484 79 22.359 1 39.12 9 ILE B CA 1
ATOM 1741 C C . ILE B 1 9 ? -24.375 78 21.234 1 39.12 9 ILE B C 1
ATOM 1743 O O . ILE B 1 9 ? -24.391 76.75 21.5 1 39.12 9 ILE B O 1
ATOM 1747 N N . ALA B 1 10 ? -24.375 78.438 19.953 1 36.53 10 ALA B N 1
ATOM 1748 C CA . ALA B 1 10 ? -24.641 77.438 18.906 1 36.53 10 ALA B CA 1
ATOM 1749 C C . ALA B 1 10 ? -23.453 76.5 18.719 1 36.53 10 ALA B C 1
ATOM 1751 O O . ALA B 1 10 ? -23.547 75.5 17.984 1 36.53 10 ALA B O 1
ATOM 1752 N N . PHE B 1 11 ? -22.25 76.938 19.141 1 36.41 11 PHE B N 1
ATOM 1753 C CA . PHE B 1 11 ? -21.156 76.125 18.656 1 36.41 11 PHE B CA 1
ATOM 1754 C C . PHE B 1 11 ? -21.078 74.812 19.422 1 36.41 11 PHE B C 1
ATOM 1756 O O . PHE B 1 11 ? -20.219 74 19.141 1 36.41 11 PHE B O 1
ATOM 1763 N N . PHE B 1 12 ? -21.75 74.75 20.625 1 38.06 12 PHE B N 1
ATOM 1764 C CA . PHE B 1 12 ? -21.312 73.562 21.422 1 38.06 12 PHE B CA 1
ATOM 1765 C C . PHE B 1 12 ? -21.922 72.312 20.875 1 38.06 12 PHE B C 1
ATOM 1767 O O . PHE B 1 12 ? -21.641 71.188 21.391 1 38.06 12 PHE B O 1
ATOM 1774 N N . GLY B 1 13 ? -23.047 72.375 20.031 1 34.97 13 GLY B N 1
ATOM 1775 C CA . GLY B 1 13 ? -23.766 71.125 19.875 1 34.97 13 GLY B CA 1
ATOM 1776 C C . GLY B 1 13 ? -23.047 70.125 19.016 1 34.97 13 GLY B C 1
ATOM 1777 O O . GLY B 1 13 ? -23.344 68.938 19.047 1 34.97 13 GLY B O 1
ATOM 1778 N N . ALA B 1 14 ? -22.297 70.688 18.031 1 39.53 14 ALA B N 1
ATOM 1779 C CA . ALA B 1 14 ? -22.016 69.75 16.953 1 39.53 14 ALA B CA 1
ATOM 1780 C C . ALA B 1 14 ? -20.953 68.688 17.359 1 39.53 14 ALA B C 1
ATOM 1782 O O . ALA B 1 14 ? -20.672 67.75 16.625 1 39.53 14 ALA B O 1
ATOM 1783 N N . THR B 1 15 ? -20.188 69 18.438 1 40.81 15 THR B N 1
ATOM 1784 C CA . THR B 1 15 ? -19 68.188 18.547 1 40.81 15 THR B CA 1
ATOM 1785 C C . THR B 1 15 ? -19.359 66.75 18.984 1 40.81 15 THR B C 1
ATOM 1787 O O . THR B 1 15 ? -18.5 65.875 19 1 40.81 15 THR B O 1
ATOM 1790 N N . LEU B 1 16 ? -20.578 66.562 19.562 1 39.69 16 LEU B N 1
ATOM 1791 C CA . LEU B 1 16 ? -20.672 65.25 20.234 1 39.69 16 LEU B CA 1
ATOM 1792 C C . LEU B 1 16 ? -20.828 64.125 19.219 1 39.69 16 LEU B C 1
ATOM 1794 O O . LEU B 1 16 ? -20.812 62.938 19.594 1 39.69 16 LEU B O 1
ATOM 1798 N N . LEU B 1 17 ? -21.266 64.438 18 1 38 17 LEU B N 1
ATOM 1799 C CA . LEU B 1 17 ? -21.75 63.281 17.266 1 38 17 LEU B CA 1
ATOM 1800 C C . LEU B 1 17 ? -20.594 62.406 16.812 1 38 17 LEU B C 1
ATOM 1802 O O . LEU B 1 17 ? -20.812 61.312 16.281 1 38 17 LEU B O 1
ATOM 1806 N N . LEU B 1 18 ? -19.406 63 16.75 1 37.91 18 LEU B N 1
ATOM 1807 C CA . LEU B 1 18 ? -18.469 62.156 16 1 37.91 18 LEU B CA 1
ATOM 1808 C C . LEU B 1 18 ? -18.031 60.938 16.828 1 37.91 18 LEU B C 1
ATOM 1810 O O . LEU B 1 18 ? -17.203 60.156 16.375 1 37.91 18 LEU B O 1
ATOM 1814 N N . LEU B 1 19 ? -18.25 60.969 18.172 1 39.94 19 LEU B N 1
ATOM 1815 C CA . LEU B 1 19 ? -17.484 59.906 18.812 1 39.94 19 LEU B CA 1
ATOM 1816 C C . LEU B 1 19 ? -18.125 58.531 18.562 1 39.94 19 LEU B C 1
ATOM 1818 O O . LEU B 1 19 ? -17.688 57.531 19.094 1 39.94 19 LEU B O 1
ATOM 1822 N N . GLY B 1 20 ? -19.453 58.531 18.172 1 41.62 20 GLY B N 1
ATOM 1823 C CA . GLY B 1 20 ? -20.047 57.219 18.234 1 41.62 20 GLY B CA 1
ATOM 1824 C C . GLY B 1 20 ? -19.469 56.25 17.203 1 41.62 20 GLY B C 1
ATOM 1825 O O . GLY B 1 20 ? -19.875 55.094 17.125 1 41.62 20 GLY B O 1
ATOM 1826 N N . ALA B 1 21 ? -18.922 56.781 16.078 1 39.41 21 ALA B N 1
ATOM 1827 C CA . ALA B 1 21 ? -18.906 55.844 14.977 1 39.41 21 ALA B CA 1
ATOM 1828 C C . ALA B 1 21 ? -17.906 54.719 15.242 1 39.41 21 ALA B C 1
ATOM 1830 O O . ALA B 1 21 ? -17.969 53.656 14.602 1 39.41 21 ALA B O 1
ATOM 1831 N N . CYS B 1 22 ? -16.734 55.031 15.797 1 39.91 22 CYS B N 1
ATOM 1832 C CA . CYS B 1 22 ? -15.664 54.094 15.461 1 39.91 22 CYS B CA 1
ATOM 1833 C C . CYS B 1 22 ? -15.82 52.781 16.219 1 39.91 22 CYS B C 1
ATOM 1835 O O . CYS B 1 22 ? -14.922 51.938 16.219 1 39.91 22 CYS B O 1
ATOM 1837 N N . GLN B 1 23 ? -16.625 52.812 17.297 1 38.06 23 GLN B N 1
ATOM 1838 C CA . GLN B 1 23 ? -16.328 51.531 17.922 1 38.06 23 GLN B CA 1
ATOM 1839 C C . GLN B 1 23 ? -16.781 50.344 17.047 1 38.06 23 GLN B C 1
ATOM 1841 O O . GLN B 1 23 ? -17.969 50 17.062 1 38.06 23 GLN B O 1
ATOM 1846 N N . GLN B 1 24 ? -16.625 50.312 15.734 1 40.53 24 GLN B N 1
ATOM 1847 C CA . GLN B 1 24 ? -16.875 48.969 15.203 1 40.53 24 GLN B CA 1
ATOM 1848 C C . GLN B 1 24 ? -16.328 47.906 16.141 1 40.53 24 GLN B C 1
ATOM 1850 O O . GLN B 1 24 ? -15.141 47.938 16.469 1 40.53 24 GLN B O 1
ATOM 1855 N N . GLY B 1 25 ? -17.078 47.469 17.203 1 42.88 25 GLY B N 1
ATOM 1856 C CA . GLY B 1 25 ? -16.656 46.312 17.984 1 42.88 25 GLY B CA 1
ATOM 1857 C C . GLY B 1 25 ? -15.828 45.312 17.203 1 42.88 25 GLY B C 1
ATOM 1858 O O . GLY B 1 25 ? -15.844 45.344 15.969 1 42.88 25 GLY B O 1
ATOM 1859 N N . PRO B 1 26 ? -14.672 44.938 17.719 1 44.41 26 PRO B N 1
ATOM 1860 C CA . PRO B 1 26 ? -13.938 43.875 17.016 1 44.41 26 PRO B CA 1
ATOM 1861 C C . PRO B 1 26 ? -14.859 42.875 16.328 1 44.41 26 PRO B C 1
ATOM 1863 O O . PRO B 1 26 ? -15.906 42.531 16.859 1 44.41 26 PRO B O 1
ATOM 1866 N N . LYS B 1 27 ? -15.141 43.062 15.047 1 43.66 27 LYS B N 1
ATOM 1867 C CA . LYS B 1 27 ? -15.758 41.906 14.398 1 43.66 27 LYS B CA 1
ATOM 1868 C C . LYS B 1 27 ? -15.391 40.625 15.133 1 43.66 27 LYS B C 1
ATOM 1870 O O . LYS B 1 27 ? -14.211 40.344 15.336 1 43.66 27 LYS B O 1
ATOM 1875 N N . LYS B 1 28 ? -16.141 40.219 16.094 1 43.91 28 LYS B N 1
ATOM 1876 C CA . LYS B 1 28 ? -15.984 38.812 16.5 1 43.91 28 LYS B CA 1
ATOM 1877 C C . LYS B 1 28 ? -15.562 37.938 15.328 1 43.91 28 LYS B C 1
ATOM 1879 O O . LYS B 1 28 ? -16.266 37.875 14.312 1 43.91 28 LYS B O 1
ATOM 1884 N N . ASP B 1 29 ? -14.328 37.781 14.977 1 45.09 29 ASP B N 1
ATOM 1885 C CA . ASP B 1 29 ? -13.938 36.656 14.117 1 45.09 29 ASP B CA 1
ATOM 1886 C C . ASP B 1 29 ? -14.836 35.438 14.359 1 45.09 29 ASP B C 1
ATOM 1888 O O . ASP B 1 29 ? -14.836 34.875 15.453 1 45.09 29 ASP B O 1
ATOM 1892 N N . GLU B 1 30 ? -16.094 35.5 14.031 1 46.19 30 GLU B N 1
ATOM 1893 C CA . GLU B 1 30 ? -16.812 34.219 14.07 1 46.19 30 GLU B CA 1
ATOM 1894 C C . GLU B 1 30 ? -15.852 33.062 13.867 1 46.19 30 GLU B C 1
ATOM 1896 O O . GLU B 1 30 ? -15.016 33.094 12.969 1 46.19 30 GLU B O 1
ATOM 1901 N N . PRO B 1 31 ? -15.484 32.312 14.922 1 50.5 31 PRO B N 1
ATOM 1902 C CA . PRO B 1 31 ? -14.672 31.141 14.617 1 50.5 31 PRO B CA 1
ATOM 1903 C C . PRO B 1 31 ? -15.008 30.516 13.258 1 50.5 31 PRO B C 1
ATOM 1905 O O . PRO B 1 31 ? -16.172 30.234 12.977 1 50.5 31 PRO B O 1
ATOM 1908 N N . THR B 1 32 ? -14.562 30.969 12.148 1 51.88 32 THR B N 1
ATOM 1909 C CA . THR B 1 32 ? -14.734 30.266 10.883 1 51.88 32 THR B CA 1
ATOM 1910 C C . THR B 1 32 ? -14.812 28.75 11.102 1 51.88 32 THR B C 1
ATOM 1912 O O . THR B 1 32 ? -13.914 28.172 11.703 1 51.88 32 THR B O 1
ATOM 1915 N N . GLU B 1 33 ? -15.961 28.188 11.336 1 57.12 33 GLU B N 1
ATOM 1916 C CA . GLU B 1 33 ? -16.109 26.734 11.367 1 57.12 33 GLU B CA 1
ATOM 1917 C C . GLU B 1 33 ? -15.117 26.062 10.43 1 57.12 33 GLU B C 1
ATOM 1919 O O . GLU B 1 33 ? -14.938 26.484 9.289 1 57.12 33 GLU B O 1
ATOM 1924 N N . PRO B 1 34 ? -14.094 25.391 10.977 1 62.22 34 PRO B N 1
ATOM 1925 C CA . PRO B 1 34 ? -13.164 24.719 10.062 1 62.22 34 PRO B CA 1
ATOM 1926 C C . PRO B 1 34 ? -13.867 24.125 8.844 1 62.22 34 PRO B C 1
ATOM 1928 O O . PRO B 1 34 ? -14.984 23.609 8.953 1 62.22 34 PRO B O 1
ATOM 1931 N N . GLU B 1 35 ? -13.586 24.609 7.664 1 78.62 35 GLU B N 1
ATOM 1932 C CA . GLU B 1 35 ? -14.133 24.125 6.398 1 78.62 35 GLU B CA 1
ATOM 1933 C C . GLU B 1 35 ? -14.156 22.594 6.355 1 78.62 35 GLU B C 1
ATOM 1935 O O . GLU B 1 35 ? -13.164 21.938 6.703 1 78.62 35 GLU B O 1
ATOM 1940 N N . GLN B 1 36 ? -15.281 21.969 6.211 1 90.44 36 GLN B N 1
ATOM 1941 C CA . GLN B 1 36 ? -15.484 20.531 6.125 1 90.44 36 GLN B CA 1
ATOM 1942 C C . GLN B 1 36 ? -14.688 19.922 4.973 1 90.44 36 GLN B C 1
ATOM 1944 O O . GLN B 1 36 ? -14.648 20.5 3.877 1 90.44 36 GLN B O 1
ATOM 1949 N N . VAL B 1 37 ? -13.859 18.891 5.309 1 92.56 37 VAL B N 1
ATOM 1950 C CA . VAL B 1 37 ? -13.125 18.172 4.281 1 92.56 37 VAL B CA 1
ATOM 1951 C C . VAL B 1 37 ? -14.062 17.219 3.541 1 92.56 37 VAL B C 1
ATOM 1953 O O . VAL B 1 37 ? -14.734 16.391 4.164 1 92.56 37 VAL B O 1
ATOM 1956 N N . LEU B 1 38 ? -14.203 17.359 2.271 1 92.44 38 LEU B N 1
ATOM 1957 C CA . LEU B 1 38 ? -15.031 16.469 1.455 1 92.44 38 LEU B CA 1
ATOM 1958 C C . LEU B 1 38 ? -14.344 15.133 1.236 1 92.44 38 LEU B C 1
ATOM 1960 O O . LEU B 1 38 ? -13.109 15.047 1.246 1 92.44 38 LEU B O 1
ATOM 1964 N N . PRO B 1 39 ? -15.203 14.07 1.08 1 90.88 39 PRO B N 1
ATOM 1965 C CA . PRO B 1 39 ? -14.57 12.789 0.76 1 90.88 39 PRO B CA 1
ATOM 1966 C C . PRO B 1 39 ? -13.742 12.844 -0.522 1 90.88 39 PRO B C 1
ATOM 1968 O O . PRO B 1 39 ? -14.203 13.359 -1.54 1 90.88 39 PRO B O 1
ATOM 1971 N N . PRO B 1 40 ? -12.484 12.422 -0.428 1 90.38 40 PRO B N 1
ATOM 1972 C CA . PRO B 1 40 ? -11.703 12.391 -1.668 1 90.38 40 PRO B CA 1
ATOM 1973 C C . PRO B 1 40 ? -12.281 11.43 -2.705 1 90.38 40 PRO B C 1
ATOM 1975 O O . PRO B 1 40 ? -13.086 10.562 -2.361 1 90.38 40 PRO B O 1
ATOM 1978 N N . GLU B 1 41 ? -11.648 11.711 -3.92 1 86.06 41 GLU B N 1
ATOM 1979 C CA . GLU B 1 41 ? -12.016 10.773 -4.98 1 86.06 41 GLU B CA 1
ATOM 1980 C C . GLU B 1 41 ? -11.398 9.398 -4.738 1 86.06 41 GLU B C 1
ATOM 1982 O O . GLU B 1 41 ? -10.297 9.289 -4.195 1 86.06 41 GLU B O 1
ATOM 1987 N N . GLY B 1 42 ? -12.062 8.328 -4.684 1 90.88 42 GLY B N 1
ATOM 1988 C CA . GLY B 1 42 ? -11.508 6.988 -4.602 1 90.88 42 GLY B CA 1
ATOM 1989 C C . GLY B 1 42 ? -12.039 6.191 -3.422 1 90.88 42 GLY B C 1
ATOM 1990 O O . GLY B 1 42 ? -11.711 5.016 -3.262 1 90.88 42 GLY B O 1
ATOM 1991 N N . ILE B 1 43 ? -12.742 7.016 -2.543 1 94.38 43 ILE B N 1
ATOM 1992 C CA . ILE B 1 43 ? -13.391 6.242 -1.49 1 94.38 43 ILE B CA 1
ATOM 1993 C C . ILE B 1 43 ? -14.258 5.152 -2.111 1 94.38 43 ILE B C 1
ATOM 1995 O O . ILE B 1 43 ? -15 5.41 -3.064 1 94.38 43 ILE B O 1
ATOM 1999 N N . ILE B 1 44 ? -14.109 3.965 -1.592 1 94.19 44 ILE B N 1
ATOM 2000 C CA . ILE B 1 44 ? -14.922 2.859 -2.094 1 94.19 44 ILE B CA 1
ATOM 2001 C C . ILE B 1 44 ? -15.828 2.34 -0.984 1 94.19 44 ILE B C 1
ATOM 2003 O O . ILE B 1 44 ? -15.516 2.479 0.201 1 94.19 44 ILE B O 1
ATOM 2007 N N . SER B 1 45 ? -16.922 1.753 -1.369 1 92.88 45 SER B N 1
ATOM 2008 C CA . SER B 1 45 ? -17.875 1.194 -0.406 1 92.88 45 SER B CA 1
ATOM 2009 C C . SER B 1 45 ? -17.281 -0.027 0.296 1 92.88 45 SER B C 1
ATOM 2011 O O . SER B 1 45 ? -16.281 -0.593 -0.16 1 92.88 45 SER B O 1
ATOM 2013 N N . LEU B 1 46 ? -17.906 -0.377 1.406 1 94.69 46 LEU B N 1
ATOM 2014 C CA . LEU B 1 46 ? -17.5 -1.606 2.082 1 94.69 46 LEU B CA 1
ATOM 2015 C C . LEU B 1 46 ? -17.719 -2.816 1.179 1 94.69 46 LEU B C 1
ATOM 2017 O O . LEU B 1 46 ? -16.906 -3.748 1.18 1 94.69 46 LEU B O 1
ATOM 2021 N N . GLU B 1 47 ? -18.766 -2.82 0.373 1 92.06 47 GLU B N 1
ATOM 2022 C CA . GLU B 1 47 ? -19.047 -3.908 -0.555 1 92.06 47 GLU B CA 1
ATOM 2023 C C . GLU B 1 47 ? -17.984 -4.02 -1.631 1 92.06 47 GLU B C 1
ATOM 2025 O O . GLU B 1 47 ? -17.547 -5.121 -1.976 1 92.06 47 GLU B O 1
ATOM 2030 N N . GLU B 1 48 ? -17.656 -2.883 -2.18 1 93.19 48 GLU B N 1
ATOM 2031 C CA . GLU B 1 48 ? -16.578 -2.896 -3.174 1 93.19 48 GLU B CA 1
ATOM 2032 C C . GLU B 1 48 ? -15.266 -3.365 -2.562 1 93.19 48 GLU B C 1
ATOM 2034 O O . GLU B 1 48 ? -14.523 -4.133 -3.184 1 93.19 48 GLU B O 1
ATOM 2039 N N . SER B 1 49 ? -14.984 -2.914 -1.382 1 95.44 49 SER B N 1
ATOM 2040 C CA . SER B 1 49 ? -13.797 -3.371 -0.672 1 95.44 49 SER B CA 1
ATOM 2041 C C . SER B 1 49 ? -13.797 -4.887 -0.51 1 95.44 49 SER B C 1
ATOM 2043 O O . SER B 1 49 ? -12.789 -5.547 -0.783 1 95.44 49 SER B O 1
ATOM 2045 N N . LYS B 1 50 ? -14.883 -5.43 -0.076 1 95.06 50 LYS B N 1
ATOM 2046 C CA . LYS B 1 50 ? -15.023 -6.875 0.097 1 95.06 50 LYS B CA 1
ATOM 2047 C C . LYS B 1 50 ? -14.836 -7.605 -1.228 1 95.06 50 LYS B C 1
ATOM 2049 O O . LYS B 1 50 ? -14.211 -8.672 -1.27 1 95.06 50 LYS B O 1
ATOM 2054 N N . SER B 1 51 ? -15.391 -7.02 -2.25 1 94.44 51 SER B N 1
ATOM 2055 C CA . SER B 1 51 ? -15.242 -7.625 -3.57 1 94.44 51 SER B CA 1
ATOM 2056 C C . SER B 1 51 ? -13.781 -7.691 -3.988 1 94.44 51 SER B C 1
ATOM 2058 O O . SER B 1 51 ? -13.32 -8.719 -4.5 1 94.44 51 SER B O 1
ATOM 2060 N N . LEU B 1 52 ? -13.016 -6.617 -3.779 1 95.81 52 LEU B N 1
ATOM 2061 C CA . LEU B 1 52 ? -11.594 -6.586 -4.094 1 95.81 52 LEU B CA 1
ATOM 2062 C C . LEU B 1 52 ? -10.82 -7.602 -3.258 1 95.81 52 LEU B C 1
ATOM 2064 O O . LEU B 1 52 ? -9.945 -8.305 -3.771 1 95.81 52 LEU B O 1
ATOM 2068 N N . TYR B 1 53 ? -11.18 -7.68 -2.031 1 96.62 53 TYR B N 1
ATOM 2069 C CA . TYR B 1 53 ? -10.594 -8.625 -1.083 1 96.62 53 TYR B CA 1
ATOM 2070 C C . TYR B 1 53 ? -10.859 -10.062 -1.511 1 96.62 53 TYR B C 1
ATOM 2072 O O . TYR B 1 53 ? -9.953 -10.891 -1.526 1 96.62 53 TYR B O 1
ATOM 2080 N N . ASP B 1 54 ? -12.062 -10.391 -1.853 1 96.12 54 ASP B N 1
ATOM 2081 C CA . ASP B 1 54 ? -12.453 -11.734 -2.262 1 96.12 54 ASP B CA 1
ATOM 2082 C C . ASP B 1 54 ? -11.797 -12.117 -3.584 1 96.12 54 ASP B C 1
ATOM 2084 O O . ASP B 1 54 ? -11.438 -13.281 -3.789 1 96.12 54 ASP B O 1
ATOM 2088 N N . ASN B 1 55 ? -11.719 -11.133 -4.473 1 96.56 55 ASN B N 1
ATOM 2089 C CA . ASN B 1 55 ? -11.031 -11.414 -5.73 1 96.56 55 ASN B CA 1
ATOM 2090 C C . ASN B 1 55 ? -9.578 -11.812 -5.504 1 96.56 55 ASN B C 1
ATOM 2092 O O . ASN B 1 55 ? -9.062 -12.711 -6.176 1 96.56 55 ASN B O 1
ATOM 2096 N N . TYR B 1 56 ? -8.922 -11.156 -4.613 1 97.31 56 TYR B N 1
ATOM 2097 C CA . TYR B 1 56 ? -7.566 -11.539 -4.246 1 97.31 56 TYR B CA 1
ATOM 2098 C C . TYR B 1 56 ? -7.535 -12.938 -3.654 1 97.31 56 TYR B C 1
ATOM 2100 O O . TYR B 1 56 ? -6.629 -13.727 -3.949 1 97.31 56 TYR B O 1
ATOM 2108 N N . THR B 1 57 ? -8.523 -13.258 -2.791 1 96.62 57 THR B N 1
ATOM 2109 C CA . THR B 1 57 ? -8.633 -14.594 -2.229 1 96.62 57 THR B CA 1
ATOM 2110 C C . THR B 1 57 ? -8.727 -15.641 -3.338 1 96.62 57 THR B C 1
ATOM 2112 O O . THR B 1 57 ? -7.969 -16.609 -3.344 1 96.62 57 THR B O 1
ATOM 2115 N N . LYS B 1 58 ? -9.531 -15.367 -4.223 1 97.25 58 LYS B N 1
ATOM 2116 C CA . LYS B 1 58 ? -9.844 -16.328 -5.273 1 97.25 58 LYS B CA 1
ATOM 2117 C C . LYS B 1 58 ? -8.672 -16.5 -6.23 1 97.25 58 LYS B C 1
ATOM 2119 O O . LYS B 1 58 ? -8.375 -17.625 -6.66 1 97.25 58 LYS B O 1
ATOM 2124 N N . HIS B 1 59 ? -7.941 -15.43 -6.496 1 98 59 HIS B N 1
ATOM 2125 C CA . HIS B 1 59 ? -7.043 -15.484 -7.648 1 98 59 HIS B CA 1
ATOM 2126 C C . HIS B 1 59 ? -5.582 -15.445 -7.211 1 98 59 HIS B C 1
ATOM 2128 O O . HIS B 1 59 ? -4.684 -15.641 -8.031 1 98 59 HIS B O 1
ATOM 2134 N N . ARG B 1 60 ? -5.375 -15.172 -5.945 1 98.06 60 ARG B N 1
ATOM 2135 C CA . ARG B 1 60 ? -3.973 -15.016 -5.574 1 98.06 60 ARG B CA 1
ATOM 2136 C C . ARG B 1 60 ? -3.617 -15.906 -4.387 1 98.06 60 ARG B C 1
ATOM 2138 O O . ARG B 1 60 ? -2.535 -16.5 -4.352 1 98.06 60 ARG B O 1
ATOM 2145 N N . LEU B 1 61 ? -4.48 -16.094 -3.396 1 96.69 61 LEU B N 1
ATOM 2146 C CA . LEU B 1 61 ? -4.098 -16.75 -2.15 1 96.69 61 LEU B CA 1
ATOM 2147 C C . LEU B 1 61 ? -3.695 -18.203 -2.396 1 96.69 61 LEU B C 1
ATOM 2149 O O . LEU B 1 61 ? -2.631 -18.641 -1.951 1 96.69 61 LEU B O 1
ATOM 2153 N N . GLY B 1 62 ? -4.555 -18.922 -3.16 1 94.94 62 GLY B N 1
ATOM 2154 C CA . GLY B 1 62 ? -4.277 -20.328 -3.412 1 94.94 62 GLY B CA 1
ATOM 2155 C C . GLY B 1 62 ? -2.977 -20.562 -4.16 1 94.94 62 GLY B C 1
ATOM 2156 O O . GLY B 1 62 ? -2.189 -21.438 -3.793 1 94.94 62 GLY B O 1
ATOM 2157 N N . MET B 1 63 ? -2.787 -19.797 -5.172 1 96.69 63 MET B N 1
ATOM 2158 C CA . MET B 1 63 ? -1.587 -19.984 -5.984 1 96.69 63 MET B CA 1
ATOM 2159 C C . MET B 1 63 ? -0.332 -19.656 -5.184 1 96.69 63 MET B C 1
ATOM 2161 O O . MET B 1 63 ? 0.699 -20.312 -5.336 1 96.69 63 MET B O 1
ATOM 2165 N N . ILE B 1 64 ? -0.378 -18.609 -4.289 1 97.38 64 ILE B N 1
ATOM 2166 C CA . ILE B 1 64 ? 0.764 -18.266 -3.453 1 97.38 64 ILE B CA 1
ATOM 2167 C C . ILE B 1 64 ? 1.049 -19.391 -2.463 1 97.38 64 ILE B C 1
ATOM 2169 O O . ILE B 1 64 ? 2.201 -19.797 -2.285 1 97.38 64 ILE B O 1
ATOM 2173 N N . GLN B 1 65 ? -0.003 -19.844 -1.855 1 95.56 65 GLN B N 1
ATOM 2174 C CA . GLN B 1 65 ? 0.169 -20.938 -0.894 1 95.56 65 GLN B CA 1
ATOM 2175 C C . GLN B 1 65 ? 0.759 -22.172 -1.562 1 95.56 65 GLN B C 1
ATOM 2177 O O . GLN B 1 65 ? 1.684 -22.781 -1.03 1 95.56 65 GLN B O 1
ATOM 2182 N N . GLU B 1 66 ? 0.24 -22.547 -2.713 1 95.75 66 GLU B N 1
ATOM 2183 C CA . GLU B 1 66 ? 0.74 -2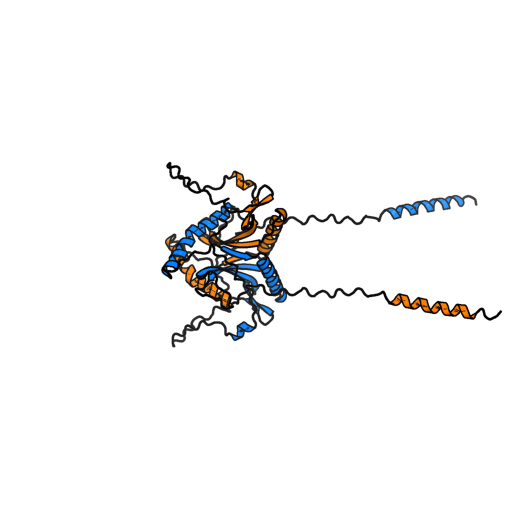3.703 -3.445 1 95.75 66 GLU B CA 1
ATOM 2184 C C . GLU B 1 66 ? 2.209 -23.531 -3.82 1 95.75 66 GLU B C 1
ATOM 2186 O O . GLU B 1 66 ? 3.016 -24.453 -3.629 1 95.75 66 GLU B O 1
ATOM 2191 N N . TYR B 1 67 ? 2.547 -22.422 -4.344 1 97 67 TYR B N 1
ATOM 2192 C CA . TYR B 1 67 ? 3.916 -22.109 -4.738 1 97 67 TYR B CA 1
ATOM 2193 C C . TYR B 1 67 ? 4.875 -22.266 -3.564 1 97 67 TYR B C 1
ATOM 2195 O O . TYR B 1 67 ? 5.914 -22.922 -3.689 1 97 67 TYR B O 1
ATOM 2203 N N . GLU B 1 68 ? 4.496 -21.719 -2.428 1 97.19 68 GLU B N 1
ATOM 2204 C CA . GLU B 1 68 ? 5.371 -21.719 -1.262 1 97.19 68 GLU B CA 1
ATOM 2205 C C . GLU B 1 68 ? 5.457 -23.109 -0.645 1 97.19 68 GLU B C 1
ATOM 2207 O O . GLU B 1 68 ? 6.504 -23.516 -0.134 1 97.19 68 GLU B O 1
ATOM 2212 N N . MET B 1 69 ? 4.383 -23.828 -0.701 1 96.38 69 MET B N 1
ATOM 2213 C CA . MET B 1 69 ? 4.379 -25.172 -0.152 1 96.38 69 MET B CA 1
ATOM 2214 C C . MET B 1 69 ? 5.172 -26.125 -1.041 1 96.38 69 MET B C 1
ATOM 2216 O O . MET B 1 69 ? 5.75 -27.094 -0.556 1 96.38 69 MET B O 1
ATOM 2220 N N . GLU B 1 70 ? 5.203 -25.859 -2.303 1 96.38 70 GLU B N 1
ATOM 2221 C CA . GLU B 1 70 ? 6.051 -26.641 -3.199 1 96.38 70 GLU B CA 1
ATOM 2222 C C . GLU B 1 70 ? 7.531 -26.375 -2.926 1 96.38 70 GLU B C 1
ATOM 2224 O O . GLU B 1 70 ? 8.344 -27.297 -2.955 1 96.38 70 GLU B O 1
ATOM 2229 N N . ARG B 1 71 ? 7.844 -25.156 -2.684 1 95.25 71 ARG B N 1
ATOM 2230 C CA . ARG B 1 71 ? 9.227 -24.781 -2.402 1 95.25 71 ARG B CA 1
ATOM 2231 C C . ARG B 1 71 ? 9.672 -25.312 -1.04 1 95.25 71 ARG B C 1
ATOM 2233 O O . ARG B 1 71 ? 10.82 -25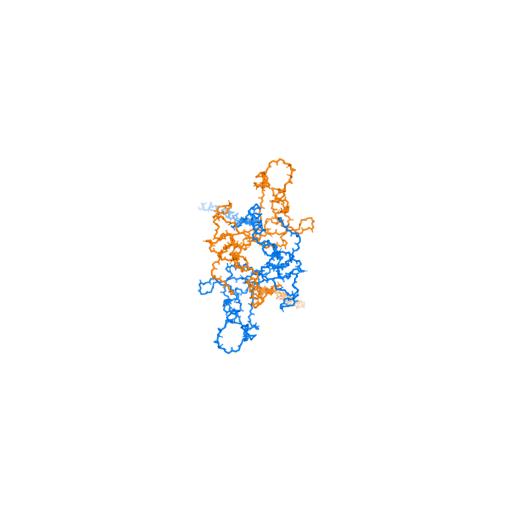.703 -0.868 1 95.25 71 ARG B O 1
ATOM 2240 N N . TYR B 1 72 ? 8.672 -25.203 -0.141 1 95.5 72 TYR B N 1
ATOM 2241 C CA . TYR B 1 72 ? 8.938 -25.656 1.223 1 95.5 72 TYR B CA 1
ATOM 2242 C C . TYR B 1 72 ? 7.777 -26.484 1.75 1 95.5 72 TYR B C 1
ATOM 2244 O O . TYR B 1 72 ? 6.961 -26 2.539 1 95.5 72 TYR B O 1
ATOM 2252 N N . PRO B 1 73 ? 7.793 -27.766 1.439 1 94.38 73 PRO B N 1
ATOM 2253 C CA . PRO B 1 73 ? 6.652 -28.609 1.789 1 94.38 73 PRO B CA 1
ATOM 2254 C C . PRO B 1 73 ? 6.492 -28.797 3.297 1 94.38 73 PRO B C 1
ATOM 2256 O O . PRO B 1 73 ? 5.391 -29.062 3.775 1 94.38 73 PRO B O 1
ATOM 2259 N N . ASP B 1 74 ? 7.551 -28.656 4.102 1 93.56 74 ASP B N 1
ATOM 2260 C CA . ASP B 1 74 ? 7.512 -28.922 5.535 1 93.56 74 ASP B CA 1
ATOM 2261 C C . ASP B 1 74 ? 7.312 -27.625 6.332 1 93.56 74 ASP B C 1
ATOM 2263 O O . ASP B 1 74 ? 7.363 -27.641 7.562 1 93.56 74 ASP B O 1
ATOM 2267 N N . ARG B 1 75 ? 7.098 -26.562 5.602 1 90.56 75 ARG B N 1
ATOM 2268 C CA . ARG B 1 75 ? 6.887 -25.266 6.25 1 90.56 75 ARG B CA 1
ATOM 2269 C C . ARG B 1 75 ? 5.574 -24.641 5.801 1 90.56 75 ARG B C 1
ATOM 2271 O O . ARG B 1 75 ? 5.441 -24.219 4.652 1 90.56 75 ARG B O 1
ATOM 2278 N N . ASN B 1 76 ? 4.668 -24.594 6.746 1 89.75 76 ASN B N 1
ATOM 2279 C CA . ASN B 1 76 ? 3.387 -23.969 6.414 1 89.75 76 ASN B CA 1
ATOM 2280 C C . ASN B 1 76 ? 3.561 -22.516 5.984 1 89.75 76 ASN B C 1
ATOM 2282 O O . ASN B 1 76 ? 4.473 -21.828 6.449 1 89.75 76 ASN B O 1
ATOM 2286 N N . HIS B 1 77 ? 2.725 -22.109 4.992 1 93.06 77 HIS B N 1
ATOM 2287 C CA . HIS B 1 77 ? 2.744 -20.734 4.52 1 93.06 77 HIS B CA 1
ATOM 2288 C C . HIS B 1 77 ? 1.344 -20.125 4.52 1 93.06 77 HIS B C 1
ATOM 2290 O O . HIS B 1 77 ? 0.434 -20.672 3.881 1 93.06 77 HIS B O 1
ATOM 2296 N N . ILE B 1 78 ? 1.246 -19.016 5.262 1 90.19 78 ILE B N 1
ATOM 2297 C CA . ILE B 1 78 ? 0.009 -18.25 5.246 1 90.19 78 ILE B CA 1
ATOM 2298 C C . ILE B 1 78 ? 0.221 -16.953 4.473 1 90.19 78 ILE B C 1
ATOM 2300 O O . ILE B 1 78 ? 0.955 -16.062 4.918 1 90.19 78 ILE B O 1
ATOM 2304 N N . PRO B 1 79 ? -0.38 -16.828 3.322 1 94.44 79 PRO B N 1
ATOM 2305 C CA . PRO B 1 79 ? -0.18 -15.609 2.531 1 94.44 79 PRO B CA 1
ATOM 2306 C C . PRO B 1 79 ? -0.672 -14.352 3.248 1 94.44 79 PRO B C 1
ATOM 2308 O O . PRO B 1 79 ? -1.699 -14.391 3.93 1 94.44 79 PRO B O 1
ATOM 2311 N N . ALA B 1 80 ? 0.037 -13.305 3.062 1 93.12 80 ALA B N 1
ATOM 2312 C CA . ALA B 1 80 ? -0.331 -12.016 3.65 1 93.12 80 ALA B CA 1
ATOM 2313 C C . ALA B 1 80 ? -1.603 -11.469 3.012 1 93.12 80 ALA B C 1
ATOM 2315 O O . ALA B 1 80 ? -1.837 -11.656 1.817 1 93.12 80 ALA B O 1
ATOM 2316 N N . ARG B 1 81 ? -2.361 -10.719 3.85 1 94.88 81 ARG B N 1
ATOM 2317 C CA . ARG B 1 81 ? -3.574 -10.078 3.354 1 94.88 81 ARG B CA 1
ATOM 2318 C C . ARG B 1 81 ? -3.406 -8.562 3.295 1 94.88 81 ARG B C 1
ATOM 2320 O O . ARG B 1 81 ? -4.094 -7.883 2.531 1 94.88 81 ARG B O 1
ATOM 2327 N N . PHE B 1 82 ? -2.604 -8.016 4.145 1 94.81 82 PHE B N 1
ATOM 2328 C CA . PHE B 1 82 ? -2.326 -6.586 4.207 1 94.81 82 PHE B CA 1
ATOM 2329 C C . PHE B 1 82 ? -0.99 -6.32 4.891 1 94.81 82 PHE B C 1
ATOM 2331 O O . PHE B 1 82 ? -0.419 -7.219 5.516 1 94.81 82 PHE B O 1
ATOM 2338 N N . THR B 1 83 ? -0.408 -5.184 4.637 1 93.56 83 THR B N 1
ATOM 2339 C CA . THR B 1 83 ? 0.622 -4.57 5.469 1 93.56 83 THR B CA 1
ATOM 2340 C C . THR B 1 83 ? 0.065 -3.361 6.215 1 93.56 83 THR B C 1
ATOM 2342 O O . THR B 1 83 ? -0.85 -2.693 5.727 1 93.56 83 THR B O 1
ATOM 2345 N N . SER B 1 84 ? 0.6 -3.158 7.395 1 93.56 84 SER B N 1
ATOM 2346 C CA . SER B 1 84 ? 0.064 -2.076 8.211 1 93.56 84 SER B CA 1
ATOM 2347 C C . SER B 1 84 ? 1.167 -1.12 8.656 1 93.56 84 SER B C 1
ATOM 2349 O O . SER B 1 84 ? 2.256 -1.555 9.039 1 93.56 84 SER B O 1
ATOM 2351 N N . PHE B 1 85 ? 0.884 0.193 8.57 1 94.06 85 PHE B N 1
ATOM 2352 C CA . PHE B 1 85 ? 1.715 1.25 9.141 1 94.06 85 PHE B CA 1
ATOM 2353 C C . PHE B 1 85 ? 0.951 2.027 10.203 1 94.06 85 PHE B C 1
ATOM 2355 O O . PHE B 1 85 ? -0.211 2.389 10 1 94.06 85 PHE B O 1
ATOM 2362 N N . SER B 1 86 ? 1.629 2.252 11.32 1 94 86 SER B N 1
ATOM 2363 C CA . SER B 1 86 ? 0.963 3.146 12.266 1 94 86 SER B CA 1
ATOM 2364 C C . SER B 1 86 ? 0.668 4.5 11.625 1 94 86 SER B C 1
ATOM 2366 O O . SER B 1 86 ? 1.433 4.977 10.781 1 94 86 SER B O 1
ATOM 2368 N N . TYR B 1 87 ? -0.386 5.035 12.102 1 96.12 87 TYR B N 1
ATOM 2369 C CA . TYR B 1 87 ? -0.768 6.316 11.523 1 96.12 87 TYR B CA 1
ATOM 2370 C C . TYR B 1 87 ? 0.276 7.387 11.82 1 96.12 87 TYR B C 1
ATOM 2372 O O . TYR B 1 87 ? 0.585 8.219 10.969 1 96.12 87 TYR B O 1
ATOM 2380 N N . ALA B 1 88 ? 0.816 7.371 13.016 1 94.69 88 ALA B N 1
ATOM 2381 C CA . ALA B 1 88 ? 1.88 8.289 13.398 1 94.69 88 ALA B CA 1
ATOM 2382 C C . ALA B 1 88 ? 3.098 8.133 12.492 1 94.69 88 ALA B C 1
ATOM 2384 O O . ALA B 1 88 ? 3.709 9.125 12.086 1 94.69 88 ALA B O 1
ATOM 2385 N N . ASP B 1 89 ? 3.441 6.867 12.148 1 93.56 89 ASP B N 1
ATOM 2386 C CA . ASP B 1 89 ? 4.582 6.625 11.273 1 93.56 89 ASP B CA 1
ATOM 2387 C C . ASP B 1 89 ? 4.34 7.203 9.875 1 93.56 89 ASP B C 1
ATOM 2389 O O . ASP B 1 89 ? 5.254 7.742 9.25 1 93.56 89 ASP B O 1
ATOM 2393 N N . ILE B 1 90 ? 3.131 7.051 9.375 1 96.62 90 ILE B N 1
ATOM 2394 C CA . ILE B 1 90 ? 2.805 7.578 8.055 1 96.62 90 ILE B CA 1
ATOM 2395 C C . ILE B 1 90 ? 2.902 9.102 8.07 1 96.62 90 ILE B C 1
ATOM 2397 O O . ILE B 1 90 ? 3.459 9.703 7.152 1 96.62 90 ILE B O 1
ATOM 2401 N N . LYS B 1 91 ? 2.404 9.758 9.102 1 96.88 91 LYS B N 1
ATOM 2402 C CA . LYS B 1 91 ? 2.5 11.211 9.219 1 96.88 91 LYS B CA 1
ATOM 2403 C C . LYS B 1 91 ? 3.955 11.664 9.273 1 96.88 91 LYS B C 1
ATOM 2405 O O . LYS B 1 91 ? 4.34 12.625 8.602 1 96.88 91 LYS B O 1
ATOM 2410 N N . ASP B 1 92 ? 4.742 10.969 10.047 1 95.81 92 ASP B N 1
ATOM 2411 C CA . ASP B 1 92 ? 6.164 11.289 10.148 1 95.81 92 ASP B CA 1
ATOM 2412 C C . ASP B 1 92 ? 6.859 11.102 8.797 1 95.81 92 ASP B C 1
ATOM 2414 O O . ASP B 1 92 ? 7.699 11.922 8.406 1 95.81 92 ASP B O 1
ATOM 2418 N N . TYR B 1 93 ? 6.512 10.055 8.156 1 97.5 93 TYR B N 1
ATOM 2419 C CA . TYR B 1 93 ? 7.102 9.773 6.855 1 97.5 93 TYR B CA 1
ATOM 2420 C C . TYR B 1 93 ? 6.77 10.883 5.859 1 97.5 93 TYR B C 1
ATOM 2422 O O . TYR B 1 93 ? 7.656 11.375 5.152 1 97.5 93 TYR B O 1
ATOM 2430 N N . MET B 1 94 ? 5.543 11.258 5.828 1 98.31 94 MET B N 1
ATOM 2431 C CA . MET B 1 94 ? 5.117 12.289 4.891 1 98.31 94 MET B CA 1
ATOM 2432 C C . MET B 1 94 ? 5.789 13.617 5.203 1 98.31 94 MET B C 1
ATOM 2434 O O . MET B 1 94 ? 6.234 14.32 4.297 1 98.31 94 MET B O 1
ATOM 2438 N N . ALA B 1 95 ? 5.906 13.969 6.496 1 98.06 95 ALA B N 1
ATOM 2439 C CA . ALA B 1 95 ? 6.629 15.172 6.887 1 98.06 95 ALA B CA 1
ATOM 2440 C C . ALA B 1 95 ? 8.086 15.109 6.434 1 98.06 95 ALA B C 1
ATOM 2442 O O . ALA B 1 95 ? 8.633 16.094 5.945 1 98.06 95 ALA B O 1
ATOM 2443 N N . TYR B 1 96 ? 8.688 13.977 6.613 1 98.25 96 TYR B N 1
ATOM 2444 C CA . TYR B 1 96 ? 10.094 13.781 6.277 1 98.25 96 TYR B CA 1
ATOM 2445 C C . TYR B 1 96 ? 10.32 13.93 4.777 1 98.25 96 TYR B C 1
ATOM 2447 O O . TYR B 1 96 ? 11.211 14.672 4.352 1 98.25 96 TYR B O 1
ATOM 2455 N N . ILE B 1 97 ? 9.5 13.242 3.969 1 98.69 97 ILE B N 1
ATOM 2456 C CA . ILE B 1 97 ? 9.758 13.281 2.533 1 98.69 97 ILE B CA 1
ATOM 2457 C C . ILE B 1 97 ? 9.414 14.664 1.984 1 98.69 97 ILE B C 1
ATOM 2459 O O . ILE B 1 97 ? 10.031 15.125 1.021 1 98.69 97 ILE B O 1
ATOM 2463 N N . GLU B 1 98 ? 8.445 15.391 2.553 1 98.62 98 GLU B N 1
ATOM 2464 C CA . GLU B 1 98 ? 8.172 16.766 2.145 1 98.62 98 GLU B CA 1
ATOM 2465 C C . GLU B 1 98 ? 9.367 17.672 2.436 1 98.62 98 GLU B C 1
ATOM 2467 O O . GLU B 1 98 ? 9.734 18.516 1.607 1 98.62 98 GLU B O 1
ATOM 2472 N N . GLN B 1 99 ? 9.922 17.5 3.602 1 98.44 99 GLN B N 1
ATOM 2473 C CA . GLN B 1 99 ? 11.102 18.266 3.988 1 98.44 99 GLN B CA 1
ATOM 2474 C C . GLN B 1 99 ? 12.258 18.016 3.029 1 98.44 99 GLN B C 1
ATOM 2476 O O . GLN B 1 99 ? 12.859 18.969 2.514 1 98.44 99 GLN B O 1
ATOM 2481 N N . GLU B 1 100 ? 12.531 16.734 2.779 1 98.25 100 GLU B N 1
ATOM 2482 C CA . GLU B 1 100 ? 13.641 16.375 1.909 1 98.25 100 GLU B CA 1
ATOM 2483 C C . GLU B 1 100 ? 13.422 16.891 0.488 1 98.25 100 GLU B C 1
ATOM 2485 O O . GLU B 1 100 ? 14.352 17.391 -0.15 1 98.25 100 GLU B O 1
ATOM 2490 N N . ALA B 1 101 ? 12.211 16.719 0.006 1 98.75 101 ALA B N 1
ATOM 2491 C CA . ALA B 1 101 ? 11.883 17.188 -1.334 1 98.75 101 ALA B CA 1
ATOM 2492 C C . ALA B 1 101 ? 12.039 18.703 -1.434 1 98.75 101 ALA B C 1
ATOM 2494 O O . ALA B 1 101 ? 12.641 19.203 -2.385 1 98.75 101 ALA B O 1
ATOM 2495 N N . LYS B 1 102 ? 11.508 19.406 -0.467 1 98.38 102 LYS B N 1
ATOM 2496 C CA . LYS B 1 102 ? 11.602 20.859 -0.447 1 98.38 102 LYS B CA 1
ATOM 2497 C C . LYS B 1 102 ? 13.055 21.312 -0.452 1 98.38 102 LYS B C 1
ATOM 2499 O O . LYS B 1 102 ? 13.422 22.219 -1.197 1 98.38 102 LYS B O 1
ATOM 2504 N N . GLU B 1 103 ? 13.867 20.719 0.384 1 97.75 103 GLU B N 1
ATOM 2505 C CA . GLU B 1 103 ? 15.281 21.062 0.47 1 97.75 103 GLU B CA 1
ATOM 2506 C C . GLU B 1 103 ? 15.992 20.797 -0.85 1 97.75 103 GLU B C 1
ATOM 2508 O O . GLU B 1 103 ? 16.938 21.5 -1.208 1 97.75 103 GLU B O 1
ATOM 2513 N N . ALA B 1 104 ? 15.531 19.781 -1.563 1 98.12 104 ALA B N 1
ATOM 2514 C CA . ALA B 1 104 ? 16.125 19.422 -2.85 1 98.12 104 ALA B CA 1
ATOM 2515 C C . ALA B 1 104 ? 15.531 20.266 -3.979 1 98.12 104 ALA B C 1
ATOM 2517 O O . ALA B 1 104 ? 15.906 20.094 -5.141 1 98.12 104 ALA B O 1
ATOM 2518 N N . GLY B 1 105 ? 14.586 21.109 -3.676 1 98.12 105 GLY B N 1
ATOM 2519 C CA . GLY B 1 105 ? 14.016 22.031 -4.645 1 98.12 105 GLY B CA 1
ATOM 2520 C C . GLY B 1 105 ? 12.93 21.406 -5.5 1 98.12 105 GLY B C 1
ATOM 2521 O O . GLY B 1 105 ? 12.695 21.844 -6.629 1 98.12 105 GLY B O 1
ATOM 2522 N N . VAL B 1 106 ? 12.32 20.266 -5.008 1 98.69 106 VAL B N 1
ATOM 2523 C CA . VAL B 1 106 ? 11.25 19.609 -5.742 1 98.69 106 VAL B CA 1
ATOM 2524 C C . VAL B 1 106 ? 10.047 19.406 -4.828 1 98.69 106 VAL B C 1
ATOM 2526 O O . VAL B 1 106 ? 10.078 19.781 -3.656 1 98.69 106 VAL B O 1
ATOM 2529 N N . LYS B 1 107 ? 8.945 18.891 -5.387 1 98.62 107 LYS B N 1
ATOM 2530 C CA . LYS B 1 107 ? 7.758 18.516 -4.625 1 98.62 107 LYS B CA 1
ATOM 2531 C C . LYS B 1 107 ? 7.453 17.031 -4.773 1 98.62 107 LYS B C 1
ATOM 2533 O O . LYS B 1 107 ? 7.832 16.406 -5.77 1 98.62 107 LYS B O 1
ATOM 2538 N N . VAL B 1 108 ? 6.844 16.5 -3.797 1 98.62 108 VAL B N 1
ATOM 2539 C CA . VAL B 1 108 ? 6.391 15.117 -3.912 1 98.62 108 VAL B CA 1
ATOM 2540 C C . VAL B 1 108 ? 5.141 15.055 -4.785 1 98.62 108 VAL B C 1
ATOM 2542 O O . VAL B 1 108 ? 4.152 15.734 -4.516 1 98.62 108 VAL B O 1
ATOM 2545 N N . GLU B 1 109 ? 5.195 14.234 -5.871 1 97.06 109 GLU B N 1
ATOM 2546 C CA . GLU B 1 109 ? 4.094 14.148 -6.824 1 97.06 109 GLU B CA 1
ATOM 2547 C C . GLU B 1 109 ? 3.145 13.008 -6.465 1 97.06 109 GLU B C 1
ATOM 2549 O O . GLU B 1 109 ? 1.927 13.141 -6.59 1 97.06 109 GLU B O 1
ATOM 2554 N N . SER B 1 110 ? 3.693 11.867 -6.125 1 96.31 110 SER B N 1
ATOM 2555 C CA . SER B 1 110 ? 2.896 10.695 -5.77 1 96.31 110 SER B CA 1
ATOM 2556 C C . SER B 1 110 ? 3.645 9.797 -4.797 1 96.31 110 SER B C 1
ATOM 2558 O O . SER B 1 110 ? 4.824 10.016 -4.516 1 96.31 110 SER B O 1
ATOM 2560 N N . LEU B 1 111 ? 2.885 8.922 -4.191 1 96.5 111 LEU B N 1
ATOM 2561 C CA . LEU B 1 111 ? 3.443 7.758 -3.516 1 96.5 111 LEU B CA 1
ATOM 2562 C C . LEU B 1 111 ? 3.152 6.484 -4.301 1 96.5 111 LEU B C 1
ATOM 2564 O O . LEU B 1 111 ? 1.99 6.156 -4.551 1 96.5 111 LEU B O 1
ATOM 2568 N N . ARG B 1 112 ? 4.227 5.84 -4.734 1 95.75 112 ARG B N 1
ATOM 2569 C CA . ARG B 1 112 ? 4.105 4.512 -5.324 1 95.75 112 ARG B CA 1
ATOM 2570 C C . ARG B 1 112 ? 4.227 3.426 -4.258 1 95.75 112 ARG B C 1
ATOM 2572 O O . ARG B 1 112 ? 5.207 3.387 -3.514 1 95.75 112 ARG B O 1
ATOM 2579 N N . LEU B 1 113 ? 3.164 2.607 -4.145 1 96 113 LEU B N 1
ATOM 2580 C CA . LEU B 1 113 ? 3.143 1.454 -3.254 1 96 113 LEU B CA 1
ATOM 2581 C C . LEU B 1 113 ? 3.553 0.186 -3.996 1 96 113 LEU B C 1
ATOM 2583 O O . LEU B 1 113 ? 2.729 -0.435 -4.672 1 96 113 LEU B O 1
ATOM 2587 N N . TYR B 1 114 ? 4.793 -0.183 -3.85 1 95.88 114 TYR B N 1
ATOM 2588 C CA . TYR B 1 114 ? 5.367 -1.309 -4.578 1 95.88 114 TYR B CA 1
ATOM 2589 C C . TYR B 1 114 ? 5.027 -2.629 -3.898 1 95.88 114 TYR B C 1
ATOM 2591 O O . TYR B 1 114 ? 5.152 -2.758 -2.678 1 95.88 114 TYR B O 1
ATOM 2599 N N . PHE B 1 115 ? 4.621 -3.568 -4.754 1 96.31 115 PHE B N 1
ATOM 2600 C CA . PHE B 1 115 ? 4.527 -4.941 -4.27 1 96.31 115 PHE B CA 1
ATOM 2601 C C . PHE B 1 115 ? 5.914 -5.508 -3.982 1 96.31 115 PHE B C 1
ATOM 2603 O O . PHE B 1 115 ? 6.828 -5.363 -4.797 1 96.31 115 PHE B O 1
ATOM 2610 N N . ALA B 1 116 ? 6.031 -6.098 -2.834 1 96.44 116 ALA B N 1
ATOM 2611 C CA . ALA B 1 116 ? 7.301 -6.633 -2.348 1 96.44 116 ALA B CA 1
ATOM 2612 C C . ALA B 1 116 ? 7.129 -8.047 -1.811 1 96.44 116 ALA B C 1
ATOM 2614 O O . ALA B 1 116 ? 6.008 -8.484 -1.531 1 96.44 116 ALA B O 1
ATOM 2615 N N . ASN B 1 117 ? 8.172 -8.75 -1.796 1 96.31 117 ASN B N 1
ATOM 2616 C CA . ASN B 1 117 ? 8.242 -10.055 -1.144 1 96.31 117 ASN B CA 1
ATOM 2617 C C . ASN B 1 117 ? 9.438 -10.148 -0.205 1 96.31 117 ASN B C 1
ATOM 2619 O O . ASN B 1 117 ? 10.555 -9.773 -0.575 1 96.31 117 ASN B O 1
ATOM 2623 N N . TYR B 1 118 ? 9.148 -10.562 1.008 1 95.31 118 TYR B N 1
ATOM 2624 C CA . TYR B 1 118 ? 10.211 -10.648 2.002 1 95.31 118 TYR B CA 1
ATOM 2625 C C . TYR B 1 118 ? 11.102 -11.859 1.745 1 95.31 118 TYR B C 1
ATOM 2627 O O . TYR B 1 118 ? 10.625 -12.906 1.297 1 95.31 118 TYR B O 1
ATOM 2635 N N . PRO B 1 119 ? 12.359 -11.688 2.008 1 94.88 119 PRO B N 1
ATOM 2636 C CA . PRO B 1 119 ? 13.289 -12.805 1.853 1 94.88 119 PRO B CA 1
ATOM 2637 C C . PRO B 1 119 ? 13.07 -13.898 2.896 1 94.88 119 PRO B C 1
ATOM 2639 O O . PRO B 1 119 ? 12.461 -13.648 3.939 1 94.88 119 PRO B O 1
ATOM 2642 N N . ASP B 1 120 ? 13.516 -15.102 2.498 1 94.62 120 ASP B N 1
ATOM 2643 C CA . ASP B 1 120 ? 13.555 -16.203 3.461 1 94.62 120 ASP B CA 1
ATOM 2644 C C . ASP B 1 120 ? 14.781 -16.094 4.363 1 94.62 120 ASP B C 1
ATOM 2646 O O . ASP B 1 120 ? 15.688 -16.922 4.277 1 94.62 120 ASP B O 1
ATOM 2650 N N . LYS B 1 121 ? 14.766 -15.008 5.223 1 94.44 121 LYS B N 1
ATOM 2651 C CA . LYS B 1 121 ? 15.859 -14.711 6.152 1 94.44 121 LYS B CA 1
ATOM 2652 C C . LYS B 1 121 ? 15.312 -14.289 7.516 1 94.44 121 LYS B C 1
ATOM 2654 O O . LYS B 1 121 ? 14.156 -13.883 7.629 1 94.44 121 LYS B O 1
ATOM 2659 N N . GLU B 1 122 ? 16.188 -14.352 8.492 1 92.94 122 GLU B N 1
ATOM 2660 C CA . GLU B 1 122 ? 15.789 -13.969 9.844 1 92.94 122 GLU B CA 1
ATOM 2661 C C . GLU B 1 122 ? 15.805 -12.453 10.016 1 92.94 122 GLU B C 1
ATOM 2663 O O . GLU B 1 122 ? 15.008 -11.906 10.781 1 92.94 122 GLU B O 1
ATOM 2668 N N . ARG B 1 123 ? 16.75 -11.844 9.32 1 91.88 123 ARG B N 1
ATOM 2669 C CA . ARG B 1 123 ? 16.938 -10.406 9.508 1 91.88 123 ARG B CA 1
ATOM 2670 C C . ARG B 1 123 ? 17.141 -9.703 8.172 1 91.88 123 ARG B C 1
ATOM 2672 O O . ARG B 1 123 ? 17.688 -10.273 7.234 1 91.88 123 ARG B O 1
ATOM 2679 N N . PHE B 1 124 ? 16.641 -8.469 8.172 1 88.75 124 PHE B N 1
ATOM 2680 C CA . PHE B 1 124 ? 16.938 -7.578 7.059 1 88.75 124 PHE B CA 1
ATOM 2681 C C . PHE B 1 124 ? 18.375 -7.094 7.117 1 88.75 124 PHE B C 1
ATOM 2683 O O . PHE B 1 124 ? 19.062 -7.297 8.125 1 88.75 124 PHE B O 1
ATOM 2690 N N . PRO B 1 125 ? 18.828 -6.426 6.012 1 83.31 125 PRO B N 1
ATOM 2691 C CA . PRO B 1 125 ? 20.203 -5.914 6.012 1 83.31 125 PRO B CA 1
ATOM 2692 C C . PRO B 1 125 ? 20.453 -4.91 7.137 1 83.31 125 PRO B C 1
ATOM 2694 O O . PRO B 1 125 ? 21.578 -4.801 7.625 1 83.31 125 PRO B O 1
ATOM 2697 N N . ASP B 1 126 ? 19.469 -4.285 7.566 1 79 126 ASP B N 1
ATOM 2698 C CA . ASP B 1 126 ? 19.641 -3.285 8.617 1 79 126 ASP B CA 1
ATOM 2699 C C . ASP B 1 126 ? 19.594 -3.926 10 1 79 126 ASP B C 1
ATOM 2701 O O . ASP B 1 126 ? 19.672 -3.232 11.016 1 79 126 ASP B O 1
ATOM 2705 N N . GLY B 1 127 ? 19.375 -5.156 10.07 1 86.31 127 GLY B N 1
ATOM 2706 C CA . GLY B 1 127 ? 19.422 -5.887 11.32 1 86.31 127 GLY B CA 1
ATOM 2707 C C . GLY B 1 127 ? 18.062 -6.141 11.93 1 86.31 127 GLY B C 1
ATOM 2708 O O . GLY B 1 127 ? 17.922 -6.965 12.836 1 86.31 127 GLY B O 1
ATOM 2709 N N .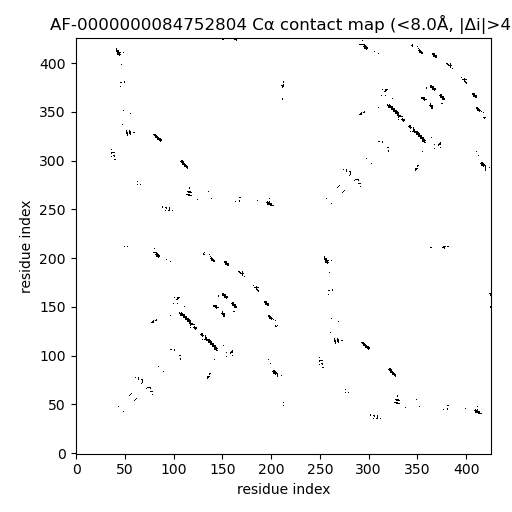 LYS B 1 128 ? 17.047 -5.547 11.398 1 86.81 128 LYS B N 1
ATOM 2710 C CA . LYS B 1 128 ? 15.695 -5.754 11.922 1 86.81 128 LYS B CA 1
ATOM 2711 C C . LYS B 1 128 ? 15.188 -7.156 11.586 1 86.81 128 LYS B C 1
ATOM 2713 O O . LYS B 1 128 ? 15.539 -7.723 10.555 1 86.81 128 LYS B O 1
ATOM 2718 N N . LYS B 1 129 ? 14.414 -7.68 12.477 1 90.06 129 LYS B N 1
ATOM 2719 C CA . LYS B 1 129 ? 13.859 -9.016 12.297 1 90.06 129 LYS B CA 1
ATOM 2720 C C . LYS B 1 129 ? 12.867 -9.055 11.141 1 90.06 129 LYS B C 1
ATOM 2722 O O . LYS B 1 129 ? 12.047 -8.141 10.984 1 90.06 129 LYS B O 1
ATOM 2727 N N . VAL B 1 130 ? 12.969 -10.086 10.352 1 91.88 130 VAL B N 1
ATOM 2728 C CA . VAL B 1 130 ? 11.914 -10.398 9.391 1 91.88 130 VAL B CA 1
ATOM 2729 C C . VAL B 1 130 ? 10.812 -11.203 10.078 1 91.88 130 VAL B C 1
ATOM 2731 O O . VAL B 1 130 ? 10.945 -12.422 10.258 1 91.88 130 VAL B O 1
ATOM 2734 N N . VAL B 1 131 ? 9.727 -10.617 10.375 1 87.69 131 VAL B N 1
ATOM 2735 C CA . VAL B 1 131 ? 8.68 -11.234 11.18 1 87.69 131 VAL B CA 1
ATOM 2736 C C . VAL B 1 131 ? 7.93 -12.273 10.344 1 87.69 131 VAL B C 1
ATOM 2738 O O . VAL B 1 131 ? 7.535 -13.32 10.859 1 87.69 131 VAL B O 1
ATOM 2741 N N . HIS B 1 132 ? 7.75 -12.039 9.047 1 88.88 132 HIS B N 1
ATOM 2742 C CA . HIS B 1 132 ? 7.004 -12.922 8.164 1 88.88 132 HIS B CA 1
ATOM 2743 C C . HIS B 1 132 ? 7.785 -13.219 6.891 1 88.88 132 HIS B C 1
ATOM 2745 O O . HIS B 1 132 ? 7.441 -12.719 5.816 1 88.88 132 HIS B O 1
ATOM 2751 N N . PRO B 1 133 ? 8.719 -14.133 7.078 1 92.56 133 PRO B N 1
ATOM 2752 C CA . PRO B 1 133 ? 9.508 -14.453 5.887 1 92.56 133 PRO B CA 1
ATOM 2753 C C . PRO B 1 133 ? 8.656 -14.992 4.742 1 92.56 133 PRO B C 1
ATOM 2755 O O . PRO B 1 133 ? 7.676 -15.703 4.98 1 92.56 133 PRO B O 1
ATOM 2758 N N . ARG B 1 134 ? 9 -14.633 3.523 1 95 134 ARG B N 1
ATOM 2759 C CA . ARG B 1 134 ? 8.438 -15.125 2.27 1 95 134 ARG B CA 1
ATOM 2760 C C . ARG B 1 134 ? 7.047 -14.555 2.025 1 95 134 ARG B C 1
ATOM 2762 O O . ARG B 1 134 ? 6.402 -14.883 1.027 1 95 134 ARG B O 1
ATOM 2769 N N . GLN B 1 135 ? 6.629 -13.648 2.881 1 94.44 135 GLN B N 1
ATOM 2770 C CA . GLN B 1 135 ? 5.312 -13.047 2.684 1 94.44 135 GLN B CA 1
ATOM 2771 C C . GLN B 1 135 ? 5.406 -11.797 1.816 1 94.44 135 GLN B C 1
ATOM 2773 O O . GLN B 1 135 ? 6.43 -11.109 1.814 1 94.44 135 GLN B O 1
ATOM 2778 N N . ASN B 1 136 ? 4.328 -11.625 1.088 1 96.06 136 ASN B N 1
ATOM 2779 C CA . ASN B 1 136 ? 4.207 -10.367 0.371 1 96.06 136 ASN B CA 1
ATOM 2780 C C . ASN B 1 136 ? 4.156 -9.18 1.33 1 96.06 136 ASN B C 1
ATOM 2782 O O . ASN B 1 136 ? 3.615 -9.289 2.432 1 96.06 136 ASN B O 1
ATOM 2786 N N . SER B 1 137 ? 4.793 -8.133 0.919 1 95.5 137 SER B N 1
ATOM 2787 C CA . SER B 1 137 ? 4.77 -6.859 1.624 1 95.5 137 SER B CA 1
ATOM 2788 C C . SER B 1 137 ? 4.648 -5.691 0.649 1 95.5 137 SER B C 1
ATOM 2790 O O . SER B 1 137 ? 4.273 -5.879 -0.51 1 95.5 137 SER B O 1
ATOM 2792 N N . ILE B 1 138 ? 4.691 -4.477 1.219 1 96.25 138 ILE B N 1
ATOM 2793 C CA . ILE B 1 138 ? 4.617 -3.246 0.439 1 96.25 138 ILE B CA 1
ATOM 2794 C C . ILE B 1 138 ? 5.715 -2.283 0.893 1 96.25 138 ILE B C 1
ATOM 2796 O O . ILE B 1 138 ? 5.977 -2.154 2.092 1 96.25 138 ILE B O 1
ATOM 2800 N N . PHE B 1 139 ? 6.402 -1.652 -0.036 1 96.62 139 PHE B N 1
ATOM 2801 C CA . PHE B 1 139 ? 7.223 -0.507 0.342 1 96.62 139 PHE B CA 1
ATOM 2802 C C . PHE B 1 139 ? 6.836 0.725 -0.469 1 96.62 139 PHE B C 1
ATOM 2804 O O . PHE B 1 139 ? 6.379 0.607 -1.606 1 96.62 139 PHE B O 1
ATOM 2811 N N . LEU B 1 140 ? 6.98 1.918 0.14 1 97.31 140 LEU B N 1
ATOM 2812 C CA . LEU B 1 140 ? 6.543 3.182 -0.443 1 97.31 140 LEU B CA 1
ATOM 2813 C C . LEU B 1 140 ? 7.719 3.918 -1.081 1 97.31 140 LEU B C 1
ATOM 2815 O O . LEU B 1 140 ? 8.797 3.994 -0.495 1 97.31 140 LEU B O 1
ATOM 2819 N N . VAL B 1 141 ? 7.453 4.422 -2.258 1 97.56 141 VAL B N 1
ATOM 2820 C CA . VAL B 1 141 ? 8.43 5.211 -3.004 1 97.56 141 VAL B CA 1
ATOM 2821 C C . VAL B 1 141 ? 7.824 6.559 -3.383 1 97.56 141 VAL B C 1
ATOM 2823 O O . VAL B 1 141 ? 6.879 6.621 -4.168 1 97.56 141 VAL B O 1
ATOM 2826 N N . PRO B 1 142 ? 8.367 7.664 -2.791 1 98.25 142 PRO B N 1
ATOM 2827 C CA . PRO B 1 142 ? 7.895 8.961 -3.285 1 98.25 142 PRO B CA 1
ATOM 2828 C C . PRO B 1 142 ? 8.422 9.289 -4.68 1 98.25 142 PRO B C 1
ATOM 2830 O O . PRO B 1 142 ? 9.547 8.906 -5.027 1 98.25 142 PRO B O 1
ATOM 2833 N N . THR B 1 143 ? 7.562 9.961 -5.457 1 97.12 143 THR B N 1
ATOM 2834 C CA . THR B 1 143 ? 7.973 10.359 -6.801 1 97.12 143 THR B CA 1
ATOM 2835 C C . THR B 1 143 ? 8.055 11.883 -6.914 1 97.12 143 THR B C 1
ATOM 2837 O O . THR B 1 143 ? 7.516 12.602 -6.07 1 97.12 143 THR B O 1
ATOM 2840 N N . THR B 1 144 ? 8.773 12.359 -7.836 1 97.94 144 THR B N 1
ATOM 2841 C CA . THR B 1 144 ? 8.82 13.758 -8.258 1 97.94 144 THR B CA 1
ATOM 2842 C C . THR B 1 144 ? 9.016 13.859 -9.766 1 97.94 144 THR B C 1
ATOM 2844 O O . THR B 1 144 ? 9.156 12.844 -10.453 1 97.94 144 THR B O 1
ATOM 2847 N N . ILE B 1 145 ? 8.859 15.078 -10.273 1 97.25 145 ILE B N 1
ATOM 2848 C CA . ILE B 1 145 ? 9.094 15.305 -11.695 1 97.25 145 ILE B CA 1
ATOM 2849 C C . ILE B 1 145 ? 10.57 15.609 -11.93 1 97.25 145 ILE B C 1
ATOM 2851 O O . ILE B 1 145 ? 11.109 16.562 -11.367 1 97.25 145 ILE B O 1
ATOM 2855 N N . ILE B 1 146 ? 11.242 14.773 -12.625 1 95.94 146 ILE B N 1
ATOM 2856 C CA . ILE B 1 146 ? 12.617 14.969 -13.094 1 95.94 146 ILE B CA 1
ATOM 2857 C C . ILE B 1 146 ? 12.648 14.945 -14.617 1 95.94 146 ILE B C 1
ATOM 2859 O O . ILE B 1 146 ? 12.266 13.945 -15.234 1 95.94 146 ILE B O 1
ATOM 2863 N N . ASP B 1 147 ? 13.109 16.047 -15.227 1 95.38 147 ASP B N 1
ATOM 2864 C CA . ASP B 1 147 ? 13.188 16.172 -16.672 1 95.38 147 ASP B CA 1
ATOM 2865 C C . ASP B 1 147 ? 11.852 15.852 -17.328 1 95.38 147 ASP B C 1
ATOM 2867 O O . ASP B 1 147 ? 11.797 15.086 -18.297 1 95.38 147 ASP B O 1
ATOM 2871 N N . GLY B 1 148 ? 10.836 16.25 -16.734 1 95.12 148 GLY B N 1
ATOM 2872 C CA . GLY B 1 148 ? 9.5 16.141 -17.312 1 95.12 148 GLY B CA 1
ATOM 2873 C C . GLY B 1 148 ? 8.859 14.789 -17.078 1 95.12 148 GLY B C 1
ATOM 2874 O O . GLY B 1 148 ? 7.734 14.547 -17.516 1 95.12 148 GLY B O 1
ATOM 2875 N N . LYS B 1 149 ? 9.539 13.906 -16.375 1 94.25 149 LYS B N 1
ATOM 2876 C CA . LYS B 1 149 ? 9.008 12.57 -16.094 1 94.25 149 LYS B CA 1
ATOM 2877 C C . LYS B 1 149 ? 8.812 12.367 -14.594 1 94.25 149 LYS B C 1
ATOM 2879 O O . LYS B 1 149 ? 9.648 12.789 -13.789 1 94.25 149 LYS B O 1
ATOM 2884 N N . GLU B 1 150 ? 7.672 11.719 -14.273 1 94.94 150 GLU B N 1
ATOM 2885 C CA . GLU B 1 150 ? 7.465 11.359 -12.875 1 94.94 150 GLU B CA 1
ATOM 2886 C C . GLU B 1 150 ? 8.258 10.102 -12.5 1 94.94 150 GLU B C 1
ATOM 2888 O O . GLU B 1 150 ? 8.016 9.031 -13.055 1 94.94 150 GLU B O 1
ATOM 2893 N N . LEU B 1 151 ? 9.195 10.203 -11.586 1 95.88 151 LEU B N 1
ATOM 2894 C CA . LEU B 1 151 ? 10.109 9.125 -11.227 1 95.88 151 LEU B CA 1
ATOM 2895 C C . LEU B 1 151 ? 10.273 9.023 -9.719 1 95.88 151 LEU B C 1
ATOM 2897 O O . LEU B 1 151 ? 10.25 10.039 -9.016 1 95.88 151 LEU B O 1
ATOM 2901 N N . GLY B 1 152 ? 10.375 7.734 -9.281 1 97.06 152 GLY B N 1
ATOM 2902 C CA . GLY B 1 152 ? 10.883 7.613 -7.926 1 97.06 152 GLY B CA 1
ATOM 2903 C C . GLY B 1 152 ? 12.25 8.25 -7.738 1 97.06 152 GLY B C 1
ATOM 2904 O O . GLY B 1 152 ? 13.094 8.188 -8.633 1 97.06 152 GLY B O 1
ATOM 2905 N N . PHE B 1 153 ? 12.438 8.867 -6.477 1 97.62 153 PHE B N 1
ATOM 2906 C CA . PHE B 1 153 ? 13.68 9.617 -6.359 1 97.62 153 PHE B CA 1
ATOM 2907 C C . PHE B 1 153 ? 14.312 9.406 -4.988 1 97.62 153 PHE B C 1
ATOM 2909 O O . PHE B 1 153 ? 13.664 8.914 -4.066 1 97.62 153 PHE B O 1
ATOM 2916 N N . TYR B 1 154 ? 15.602 9.586 -4.934 1 97.69 154 TYR B N 1
ATOM 2917 C CA . TYR B 1 154 ? 16.422 9.688 -3.727 1 97.69 154 TYR B CA 1
ATOM 2918 C C . TYR B 1 154 ? 17.156 11.023 -3.676 1 97.69 154 TYR B C 1
ATOM 2920 O O . TYR B 1 154 ? 17.078 11.82 -4.617 1 97.69 154 TYR B O 1
ATOM 2928 N N . ILE B 1 155 ? 17.688 11.398 -2.48 1 97.69 155 ILE B N 1
ATOM 2929 C CA . ILE B 1 155 ? 18.5 12.609 -2.375 1 97.69 155 ILE B CA 1
ATOM 2930 C C . ILE B 1 155 ? 19.969 12.258 -2.525 1 97.69 155 ILE B C 1
ATOM 2932 O O . ILE B 1 155 ? 20.516 11.453 -1.762 1 97.69 155 ILE B O 1
ATOM 2936 N N . GLY B 1 156 ? 20.562 12.875 -3.523 1 95.25 156 GLY B N 1
ATOM 2937 C CA . GLY B 1 156 ? 21.969 12.641 -3.771 1 95.25 156 GLY B CA 1
ATOM 2938 C C . GLY B 1 156 ? 22.875 13.352 -2.781 1 95.25 156 GLY B C 1
ATOM 2939 O O . GLY B 1 156 ? 22.406 14.164 -1.977 1 95.25 156 GLY B O 1
ATOM 2940 N N . ALA B 1 157 ? 24.172 13.055 -2.852 1 92.81 157 ALA B N 1
ATOM 2941 C CA . ALA B 1 157 ? 25.172 13.672 -1.989 1 92.81 157 ALA B CA 1
ATOM 2942 C C . ALA B 1 157 ? 25.172 15.195 -2.156 1 92.81 157 ALA B C 1
ATOM 2944 O O . ALA B 1 157 ? 25.516 15.922 -1.222 1 92.81 157 ALA B O 1
ATOM 2945 N N . ASP B 1 158 ? 24.781 15.641 -3.27 1 95.06 158 ASP B N 1
ATOM 2946 C CA . ASP B 1 158 ? 24.766 17.078 -3.564 1 95.06 158 ASP B CA 1
ATOM 2947 C C . ASP B 1 158 ? 23.469 17.719 -3.068 1 95.06 158 ASP B C 1
ATOM 2949 O O . ASP B 1 158 ? 23.234 18.906 -3.311 1 95.06 158 ASP B O 1
ATOM 2953 N N . GLY B 1 159 ? 22.625 16.984 -2.494 1 96 159 GLY B N 1
ATOM 2954 C CA . GLY B 1 159 ? 21.391 17.516 -1.931 1 96 159 GLY B CA 1
ATOM 2955 C C . GLY B 1 159 ? 20.281 17.641 -2.947 1 96 159 GLY B C 1
ATOM 2956 O O . GLY B 1 159 ? 19.219 18.188 -2.646 1 96 159 GLY B O 1
ATOM 2957 N N . LYS B 1 160 ? 20.531 17.047 -4.098 1 97.44 160 LYS B N 1
ATOM 2958 C CA . LYS B 1 160 ? 19.547 17.156 -5.164 1 97.44 160 LYS B CA 1
ATOM 2959 C C . LYS B 1 160 ? 18.75 15.867 -5.316 1 97.44 160 LYS B C 1
ATOM 2961 O O . LYS B 1 160 ? 19.234 14.789 -4.984 1 97.44 160 LYS B O 1
ATOM 2966 N N . ALA B 1 161 ? 17.484 15.984 -5.785 1 98.12 161 ALA B N 1
ATOM 2967 C CA . ALA B 1 161 ? 16.672 14.82 -6.113 1 98.12 161 ALA B CA 1
ATOM 2968 C C . ALA B 1 161 ? 17.188 14.125 -7.371 1 98.12 161 ALA B C 1
ATOM 2970 O O . ALA B 1 161 ? 17.422 14.773 -8.398 1 98.12 161 ALA B O 1
ATOM 2971 N N . LYS B 1 162 ? 17.406 12.844 -7.305 1 97.12 162 LYS B N 1
ATOM 2972 C CA . LYS B 1 162 ? 17.891 12.039 -8.422 1 97.12 162 LYS B CA 1
ATOM 2973 C C . LYS B 1 162 ? 17.016 10.797 -8.617 1 97.12 162 LYS B C 1
ATOM 2975 O O . LYS B 1 162 ? 16.484 10.25 -7.652 1 97.12 162 LYS B O 1
ATOM 2980 N N . PRO B 1 163 ? 16.844 10.375 -9.883 1 96.31 163 PRO B N 1
ATOM 2981 C CA . PRO B 1 163 ? 16 9.195 -10.125 1 96.31 163 PRO B CA 1
ATOM 2982 C C . PRO B 1 163 ? 16.609 7.914 -9.562 1 96.31 163 PRO B C 1
ATOM 2984 O O . PRO B 1 163 ? 17.828 7.734 -9.609 1 96.31 163 PRO B O 1
ATOM 2987 N N . ILE B 1 164 ? 15.758 7.07 -9.031 1 95.88 164 ILE B N 1
ATOM 2988 C CA . ILE B 1 164 ? 16.188 5.766 -8.547 1 95.88 164 ILE B CA 1
ATOM 2989 C C . ILE B 1 164 ? 16.625 4.898 -9.727 1 95.88 164 ILE B C 1
ATOM 2991 O O . ILE B 1 164 ? 17.578 4.121 -9.609 1 95.88 164 ILE B O 1
ATOM 2995 N N . LYS B 1 165 ? 15.859 5.043 -10.773 1 91.44 165 LYS B N 1
ATOM 2996 C CA . LYS B 1 165 ? 16.125 4.25 -11.977 1 91.44 165 LYS B CA 1
ATOM 2997 C C . LYS B 1 165 ? 17.594 4.32 -12.367 1 91.44 165 LYS B C 1
ATOM 2999 O O . LYS B 1 165 ? 18.156 5.41 -12.453 1 91.44 165 LYS B O 1
ATOM 3004 N N . GLY B 1 166 ? 18.188 3.156 -12.602 1 83 166 GLY B N 1
ATOM 3005 C CA . GLY B 1 166 ? 19.562 3.086 -13.086 1 83 166 GLY B CA 1
ATOM 3006 C C . GLY B 1 166 ? 20.578 3.041 -11.969 1 83 166 GLY B C 1
ATOM 3007 O O . GLY B 1 166 ? 21.781 2.912 -12.227 1 83 166 GLY B O 1
ATOM 3008 N N . VAL B 1 167 ? 20.172 3.172 -10.758 1 85.31 167 VAL B N 1
ATOM 3009 C CA . VAL B 1 167 ? 21.125 3.201 -9.648 1 85.31 167 VAL B CA 1
ATOM 3010 C C . VAL B 1 167 ? 21.344 1.786 -9.125 1 85.31 167 VAL B C 1
ATOM 3012 O O . VAL B 1 167 ? 22.5 1.369 -8.914 1 85.31 167 VAL B O 1
ATOM 3015 N N . VAL B 1 168 ? 20.281 0.933 -8.898 1 78.38 168 VAL B N 1
ATOM 3016 C CA . VAL B 1 168 ? 20.438 -0.359 -8.242 1 78.38 168 VAL B CA 1
ATOM 3017 C C . VAL B 1 168 ? 20.203 -1.485 -9.242 1 78.38 168 VAL B C 1
ATOM 3019 O O . VAL B 1 168 ? 20.422 -2.66 -8.93 1 78.38 168 VAL B O 1
ATOM 3022 N N . GLY B 1 169 ? 19.938 -1.407 -10.711 1 62.59 169 GLY B N 1
ATOM 3023 C CA . GLY B 1 169 ? 19.703 -2.48 -11.656 1 62.59 169 GLY B CA 1
ATOM 3024 C C . GLY B 1 169 ? 20.922 -2.811 -12.508 1 62.59 169 GLY B C 1
ATOM 3025 O O . GLY B 1 16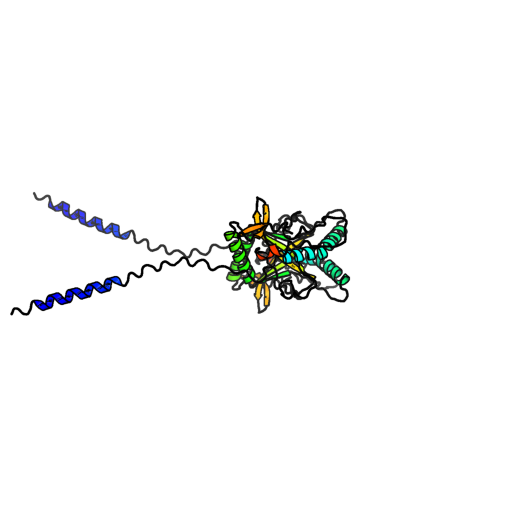9 ? 21.031 -3.922 -13.023 1 62.59 169 GLY B O 1
ATOM 3026 N N . ASN B 1 170 ? 21.594 -1.889 -13.031 1 44.97 170 ASN B N 1
ATOM 3027 C CA . ASN B 1 170 ? 22.453 -2.135 -14.195 1 44.97 170 ASN B CA 1
ATOM 3028 C C . ASN B 1 170 ? 23.547 -3.141 -13.875 1 44.97 170 ASN B C 1
ATOM 3030 O O . ASN B 1 170 ? 24.703 -2.949 -14.266 1 44.97 170 ASN B O 1
ATOM 3034 N N . SER B 1 171 ? 23.484 -3.957 -12.984 1 39.97 171 SER B N 1
ATOM 3035 C CA . SER B 1 171 ? 24.562 -4.918 -13.18 1 39.97 171 SER B CA 1
ATOM 3036 C C . SER B 1 171 ? 24.25 -5.867 -14.336 1 39.97 171 SER B C 1
ATOM 3038 O O . SER B 1 171 ? 23.594 -6.887 -14.141 1 39.97 171 SER B O 1
ATOM 3040 N N . GLU B 1 172 ? 23.562 -5.605 -15.375 1 34.56 172 GLU B N 1
ATOM 3041 C CA . GLU B 1 172 ? 23.656 -6.598 -16.438 1 34.56 172 GLU B CA 1
ATOM 3042 C C . GLU B 1 172 ? 25.094 -7.086 -16.609 1 34.56 172 GLU B C 1
ATOM 3044 O O . GLU B 1 172 ? 26.031 -6.387 -16.25 1 34.56 172 GLU B O 1
ATOM 3049 N N . THR B 1 173 ? 25.141 -8.383 -17.188 1 34.66 173 THR B N 1
ATOM 3050 C CA . THR B 1 173 ? 26.078 -9.328 -17.797 1 34.66 173 THR B CA 1
ATOM 3051 C C . THR B 1 173 ? 26.906 -8.656 -18.891 1 34.66 173 THR B C 1
ATOM 3053 O O . THR B 1 173 ? 26.391 -8.336 -19.953 1 34.66 173 THR B O 1
ATOM 3056 N N . GLY B 1 174 ? 27.672 -7.621 -18.859 1 31.83 174 GLY B N 1
ATOM 3057 C CA . GLY B 1 174 ? 28.688 -7.84 -19.875 1 31.83 174 GLY B CA 1
ATOM 3058 C C . GLY B 1 174 ? 29.172 -9.273 -19.938 1 31.83 174 GLY B C 1
ATOM 3059 O O . GLY B 1 174 ? 29.578 -9.836 -18.922 1 31.83 174 GLY B O 1
ATOM 3060 N N . GLU B 1 175 ? 28.516 -10.047 -20.703 1 29.17 175 GLU B N 1
ATOM 3061 C CA . GLU B 1 175 ? 29.156 -11.258 -21.219 1 29.17 175 GLU B CA 1
ATOM 3062 C C . GLU B 1 175 ? 30.641 -11.023 -21.484 1 29.17 175 GLU B C 1
ATOM 3064 O O . GLU B 1 175 ? 31 -10.438 -22.5 1 29.17 175 GLU B O 1
ATOM 3069 N N . LYS B 1 176 ? 31.641 -10.516 -20.875 1 31.28 176 LYS B N 1
ATOM 3070 C CA . LYS B 1 176 ? 32.875 -11.211 -21.219 1 31.28 176 LYS B CA 1
ATOM 3071 C C . LYS B 1 176 ? 32.719 -12.727 -21.125 1 31.28 176 LYS B C 1
ATOM 3073 O O . LYS B 1 176 ? 31.922 -13.219 -20.312 1 31.28 176 LYS B O 1
ATOM 3078 N N . ASP B 1 177 ? 32.969 -13.641 -22.109 1 30.75 177 ASP B N 1
ATOM 3079 C CA . ASP B 1 177 ? 33.188 -15.078 -22.172 1 30.75 177 ASP B CA 1
ATOM 3080 C C . ASP B 1 177 ? 33.531 -15.648 -20.812 1 30.75 177 ASP B C 1
ATOM 3082 O O . ASP B 1 177 ? 33.625 -16.875 -20.641 1 30.75 177 ASP B O 1
ATOM 3086 N N . GLY B 1 178 ? 34.562 -15.039 -20.125 1 32.31 178 GLY B N 1
ATOM 3087 C CA . GLY B 1 178 ? 35.156 -15.969 -19.172 1 32.31 178 GLY B CA 1
ATOM 3088 C C . GLY B 1 178 ? 34.188 -16.375 -18.078 1 32.31 178 GLY B C 1
ATOM 3089 O O . GLY B 1 178 ? 33.062 -15.859 -18 1 32.31 178 GLY B O 1
ATOM 3090 N N . PRO B 1 179 ? 34.625 -16.969 -16.922 1 31.7 179 PRO B N 1
ATOM 3091 C CA . PRO B 1 179 ? 33.938 -17.719 -15.844 1 31.7 179 PRO B CA 1
ATOM 3092 C C . PRO B 1 179 ? 32.75 -16.984 -15.258 1 31.7 179 PRO B C 1
ATOM 3094 O O . PRO B 1 179 ? 32.625 -15.766 -15.445 1 31.7 179 PRO B O 1
ATOM 3097 N N . ASN B 1 180 ? 31.672 -17.688 -14.641 1 31.12 180 ASN B N 1
ATOM 3098 C CA . ASN B 1 180 ? 30.328 -17.734 -14.07 1 31.12 180 ASN B CA 1
ATOM 3099 C C . ASN B 1 180 ? 30.109 -16.625 -13.055 1 31.12 180 ASN B C 1
ATOM 3101 O O . ASN B 1 180 ? 29.5 -16.844 -12.008 1 31.12 180 ASN B O 1
ATOM 3105 N N . THR B 1 181 ? 30.891 -15.609 -12.781 1 30.84 181 THR B N 1
ATOM 3106 C CA . THR B 1 181 ? 30.719 -14.859 -11.539 1 30.84 181 THR B CA 1
ATOM 3107 C C . THR B 1 181 ? 29.469 -13.977 -11.617 1 30.84 181 THR B C 1
ATOM 3109 O O . THR B 1 181 ? 29.391 -13.078 -12.469 1 30.84 181 THR B O 1
ATOM 3112 N N . SER B 1 182 ? 28.234 -14.461 -11.492 1 33 182 SER B N 1
ATOM 3113 C CA . SER B 1 182 ? 26.953 -13.797 -11.227 1 33 182 SER B CA 1
ATOM 3114 C C . SER B 1 182 ? 27.156 -12.57 -10.336 1 33 182 SER B C 1
ATOM 3116 O O . SER B 1 182 ? 27.203 -12.68 -9.109 1 33 182 SER B O 1
ATOM 3118 N N . GLN B 1 183 ? 28.125 -11.719 -10.586 1 31.05 183 GLN B N 1
ATOM 3119 C CA . GLN B 1 183 ? 28.391 -10.539 -9.766 1 31.05 183 GLN B CA 1
ATOM 3120 C C . GLN B 1 183 ? 27.172 -9.609 -9.742 1 31.05 183 GLN B C 1
ATOM 3122 O O . GLN B 1 183 ? 26.719 -9.148 -10.789 1 31.05 183 GLN B O 1
ATOM 3127 N N . ALA B 1 184 ? 26.172 -9.789 -8.906 1 36.47 184 ALA B N 1
ATOM 3128 C CA . ALA B 1 184 ? 25.188 -8.805 -8.453 1 36.47 184 ALA B CA 1
ATOM 3129 C C . ALA B 1 184 ? 25.75 -7.391 -8.523 1 36.47 184 ALA B C 1
ATOM 3131 O O . ALA B 1 184 ? 26.703 -7.059 -7.797 1 36.47 184 ALA B O 1
ATOM 3132 N N . GLY B 1 185 ? 25.875 -6.832 -9.664 1 39.25 185 GLY B N 1
ATOM 3133 C CA . GLY B 1 185 ? 26.438 -5.5 -9.852 1 39.25 185 GLY B CA 1
ATOM 3134 C C . GLY B 1 185 ? 25.875 -4.48 -8.875 1 39.25 185 GLY B C 1
ATOM 3135 O O . GLY B 1 185 ? 24.891 -3.807 -9.172 1 39.25 185 GLY B O 1
ATOM 3136 N N . PHE B 1 186 ? 25.812 -4.781 -7.582 1 43.56 186 PHE B N 1
ATOM 3137 C CA . PHE B 1 186 ? 25.5 -3.715 -6.633 1 43.56 186 PHE B CA 1
ATOM 3138 C C . PHE B 1 186 ? 26.328 -2.469 -6.938 1 43.56 186 PHE B C 1
ATOM 3140 O O . PHE B 1 186 ? 27.484 -2.564 -7.348 1 43.56 186 PHE B O 1
ATOM 3147 N N . ALA B 1 187 ? 25.766 -1.303 -7.27 1 44.19 187 ALA B N 1
ATOM 3148 C CA . ALA B 1 187 ? 26.531 -0.06 -7.297 1 44.19 187 ALA B CA 1
ATOM 3149 C C . ALA B 1 187 ? 27.672 -0.095 -6.285 1 44.19 187 ALA B C 1
ATOM 3151 O O . ALA B 1 187 ? 27.531 -0.701 -5.219 1 44.19 187 ALA B O 1
ATOM 3152 N N . PRO B 1 188 ? 28.922 0.198 -6.648 1 45.03 188 PRO B N 1
ATOM 3153 C CA . PRO B 1 188 ? 30.031 0.177 -5.684 1 45.03 188 PRO B CA 1
ATOM 3154 C C . PRO B 1 188 ? 29.641 0.795 -4.34 1 45.03 188 PRO B C 1
ATOM 3156 O O . PRO B 1 188 ? 28.797 1.682 -4.285 1 45.03 188 PRO B O 1
ATOM 3159 N N . SER B 1 189 ? 29.859 0.072 -3.178 1 47.69 189 SER B N 1
ATOM 3160 C CA . SER B 1 189 ? 29.75 0.518 -1.794 1 47.69 189 SER B CA 1
ATOM 3161 C C . SER B 1 189 ? 30.016 2.012 -1.671 1 47.69 189 SER B C 1
ATOM 3163 O O . SER B 1 189 ? 29.484 2.678 -0.782 1 47.69 189 SER B O 1
ATOM 3165 N N . LEU B 1 190 ? 30.906 2.49 -2.479 1 45.59 190 LEU B N 1
ATOM 3166 C CA . LEU B 1 190 ? 31.344 3.873 -2.338 1 45.59 190 LEU B CA 1
ATOM 3167 C C . LEU B 1 190 ? 30.188 4.84 -2.52 1 45.59 190 LEU B C 1
ATOM 3169 O O . LEU B 1 190 ? 30.219 5.961 -2.002 1 45.59 190 LEU B O 1
ATOM 3173 N N . PHE B 1 191 ? 29.25 4.57 -3.338 1 49.56 191 PHE B N 1
ATOM 3174 C CA . PHE B 1 191 ? 28.172 5.492 -3.672 1 49.56 191 PHE B CA 1
ATOM 3175 C C . PHE B 1 191 ? 27.109 5.512 -2.572 1 49.56 191 PHE B C 1
ATOM 3177 O O . PHE B 1 191 ? 26.266 6.414 -2.523 1 49.56 191 PHE B O 1
ATOM 3184 N N . GLN B 1 192 ? 27.078 4.504 -1.737 1 53.31 192 GLN B N 1
ATOM 3185 C CA . GLN B 1 192 ? 26 4.348 -0.773 1 53.31 192 GLN B CA 1
ATOM 3186 C C . GLN B 1 192 ? 26.125 5.359 0.364 1 53.31 192 GLN B C 1
ATOM 3188 O O . GLN B 1 192 ? 25.109 5.82 0.905 1 53.31 192 GLN B O 1
ATOM 3193 N N . ASP B 1 193 ? 27.422 5.742 0.637 1 58.66 193 ASP B N 1
ATOM 3194 C CA . ASP B 1 193 ? 27.578 6.434 1.914 1 58.66 193 ASP B CA 1
ATOM 3195 C C . ASP B 1 193 ? 26.906 7.809 1.884 1 58.66 193 ASP B C 1
ATOM 3197 O O . ASP B 1 193 ? 26.438 8.297 2.912 1 58.66 193 ASP B O 1
ATOM 3201 N N . ASP B 1 194 ? 26.703 8.406 0.523 1 79.94 194 ASP B N 1
ATOM 3202 C CA . ASP B 1 194 ? 26.266 9.797 0.653 1 79.94 194 ASP B CA 1
ATOM 3203 C C . ASP B 1 194 ? 24.891 10 0.033 1 79.94 194 ASP B C 1
ATOM 3205 O O . ASP B 1 194 ? 24.516 11.125 -0.308 1 79.94 194 ASP B O 1
ATOM 3209 N N . ILE B 1 195 ? 24.156 8.867 -0.15 1 89.06 195 ILE B N 1
ATOM 3210 C CA . ILE B 1 195 ? 22.828 9.07 -0.723 1 89.06 195 ILE B CA 1
ATOM 3211 C C . ILE B 1 195 ? 21.766 8.836 0.345 1 89.06 195 ILE B C 1
ATOM 3213 O O . ILE B 1 195 ? 21.984 8.094 1.302 1 89.06 195 ILE B O 1
ATOM 3217 N N . LYS B 1 196 ? 20.688 9.609 0.254 1 94.69 196 LYS B N 1
ATOM 3218 C CA . LYS B 1 196 ? 19.562 9.469 1.179 1 94.69 196 LYS B CA 1
ATOM 3219 C C . LYS B 1 196 ? 18.359 8.867 0.484 1 94.69 196 LYS B C 1
ATOM 3221 O O . LYS B 1 196 ? 17.719 9.516 -0.354 1 94.69 196 LYS B O 1
ATOM 3226 N N . SER B 1 197 ? 18.125 7.547 0.847 1 96.25 197 SER B N 1
ATOM 3227 C CA . SER B 1 197 ? 16.891 6.918 0.381 1 96.25 197 SER B CA 1
ATOM 3228 C C . SER B 1 197 ? 15.672 7.5 1.092 1 96.25 197 SER B C 1
ATOM 3230 O O . SER B 1 197 ? 15.758 7.883 2.26 1 96.25 197 SER B O 1
ATOM 3232 N N . LEU B 1 198 ? 14.539 7.531 0.363 1 98.19 198 LEU B N 1
ATOM 3233 C CA . LEU B 1 198 ? 13.281 8.016 0.93 1 98.19 198 LEU B CA 1
ATOM 3234 C C . LEU B 1 198 ? 12.227 6.914 0.943 1 98.19 198 LEU B C 1
ATOM 3236 O O . LEU B 1 198 ? 11.055 7.172 1.225 1 98.19 198 LEU B O 1
ATOM 3240 N N . ASN B 1 199 ? 12.656 5.664 0.608 1 97.38 199 ASN B N 1
ATOM 3241 C CA . ASN B 1 199 ? 11.719 4.547 0.557 1 97.38 199 ASN B CA 1
ATOM 3242 C C . ASN B 1 199 ? 11.375 4.039 1.954 1 97.38 199 ASN B C 1
ATOM 3244 O O . ASN B 1 199 ? 12.242 3.986 2.83 1 97.38 199 ASN B O 1
ATOM 3248 N N . LEU B 1 200 ? 10.109 3.711 2.131 1 97.12 200 LEU B N 1
ATOM 3249 C CA . LEU B 1 200 ? 9.633 3.27 3.439 1 97.12 200 LEU B CA 1
ATOM 3250 C C . LEU B 1 200 ? 9.133 1.832 3.379 1 97.12 200 LEU B C 1
ATOM 3252 O O . LEU B 1 200 ? 8.383 1.471 2.469 1 97.12 200 LEU B O 1
ATOM 3256 N N . ASN B 1 201 ? 9.586 1.082 4.215 1 94.12 201 ASN B N 1
ATOM 3257 C CA . ASN B 1 201 ? 9.039 -0.244 4.48 1 94.12 201 ASN B CA 1
ATOM 3258 C C . ASN B 1 201 ? 8.961 -0.529 5.977 1 94.12 201 ASN B C 1
ATOM 3260 O O . ASN B 1 201 ? 9.18 0.364 6.797 1 94.12 201 ASN B O 1
ATOM 3264 N N . HIS B 1 202 ? 8.711 -1.721 6.426 1 74.81 202 HIS B N 1
ATOM 3265 C CA . HIS B 1 202 ? 8.633 -2.285 7.77 1 74.81 202 HIS B CA 1
ATOM 3266 C C . HIS B 1 202 ? 7.316 -1.911 8.445 1 74.81 202 HIS B C 1
ATOM 3268 O O . HIS B 1 202 ? 7.312 -1.442 9.586 1 74.81 202 HIS B O 1
ATOM 3274 N N . GLY B 1 203 ? 6.23 -1.839 7.504 1 62.16 203 GLY B N 1
ATOM 3275 C CA . GLY B 1 203 ? 4.918 -1.877 8.125 1 62.16 203 GLY B CA 1
ATOM 3276 C C . GLY B 1 203 ? 4.707 -3.1 9 1 62.16 203 GLY B C 1
ATOM 3277 O O . GLY B 1 203 ? 5.426 -4.094 8.875 1 62.16 203 GLY B O 1
ATOM 3278 N N . GLY B 1 204 ? 4.441 -2.918 10.305 1 57.88 204 GLY B N 1
ATOM 3279 C CA . GLY B 1 204 ? 4.156 -4.012 11.219 1 57.88 204 GLY B CA 1
ATOM 3280 C C . GLY B 1 204 ? 3.418 -5.16 10.562 1 57.88 204 GLY B C 1
ATOM 3281 O O . GLY B 1 204 ? 2.758 -5.949 11.242 1 57.88 204 GLY B O 1
ATOM 3282 N N . SER B 1 205 ? 3.619 -5.562 9.391 1 50.31 205 SER B N 1
ATOM 3283 C CA . SER B 1 205 ? 2.684 -6.484 8.758 1 50.31 205 SER B CA 1
ATOM 3284 C C . SER B 1 205 ? 2.352 -7.656 9.672 1 50.31 205 SER B C 1
ATOM 3286 O O . SER B 1 205 ? 3.213 -8.484 9.969 1 50.31 205 SER B O 1
ATOM 3288 N N . GLY B 1 206 ? 1.92 -7.488 10.82 1 48.06 206 GLY B N 1
ATOM 3289 C CA . GLY B 1 206 ? 1.472 -8.734 11.422 1 48.06 206 GLY B CA 1
ATOM 3290 C C . GLY B 1 206 ? 0.657 -9.594 10.477 1 48.06 206 GLY B C 1
ATOM 3291 O O . GLY B 1 206 ? -0.088 -9.07 9.641 1 48.06 206 GLY B O 1
ATOM 3292 N N . PRO B 1 207 ? 1.328 -10.602 9.875 1 46.62 207 PRO B N 1
ATOM 3293 C CA . PRO B 1 207 ? 0.426 -11.555 9.234 1 46.62 207 PRO B CA 1
ATOM 3294 C C . PRO B 1 207 ? -0.912 -11.688 9.953 1 46.62 207 PRO B C 1
ATOM 3296 O O . PRO B 1 207 ? -1.886 -12.18 9.375 1 46.62 207 PRO B O 1
ATOM 3299 N N . PRO B 1 208 ? -1.011 -11.836 11.211 1 45.28 208 PRO B N 1
ATOM 3300 C CA . PRO B 1 208 ? -1.822 -12.945 11.703 1 45.28 208 PRO B CA 1
ATOM 3301 C C . PRO B 1 208 ? -3.232 -12.953 11.117 1 45.28 208 PRO B C 1
ATOM 3303 O O . PRO B 1 208 ? -3.646 -11.984 10.484 1 45.28 208 PRO B O 1
ATOM 3306 N N . PRO B 1 209 ? -4.004 -13.922 11.75 1 51.41 209 PRO B N 1
ATOM 3307 C CA . PRO B 1 209 ? -5.281 -14.602 11.531 1 51.41 209 PRO B CA 1
ATOM 3308 C C . PRO B 1 209 ? -6.465 -13.641 11.484 1 51.41 209 PRO B C 1
ATOM 3310 O O . PRO B 1 209 ? -7.586 -14.047 11.188 1 51.41 209 PRO B O 1
ATOM 3313 N N . TYR B 1 210 ? -6.012 -12.078 11.562 1 78.69 210 TYR B N 1
ATOM 3314 C CA . TYR B 1 210 ? -7.262 -11.328 11.641 1 78.69 210 TYR B CA 1
ATOM 3315 C C . TYR B 1 210 ? -7.348 -10.305 10.523 1 78.69 210 TYR B C 1
ATOM 3317 O O . TYR B 1 210 ? -6.336 -9.734 10.109 1 78.69 210 TYR B O 1
ATOM 3325 N N . THR B 1 211 ? -8.297 -10.438 9.68 1 86.5 211 THR B N 1
ATOM 3326 C CA . THR B 1 211 ? -8.641 -9.453 8.664 1 86.5 211 THR B CA 1
ATOM 3327 C C . THR B 1 211 ? -9.938 -8.734 9.023 1 86.5 211 THR B C 1
ATOM 3329 O O . THR B 1 211 ? -10.664 -9.164 9.914 1 86.5 211 THR B O 1
ATOM 3332 N N . ASP B 1 212 ? -10.109 -7.621 8.43 1 92.5 212 ASP B N 1
ATOM 3333 C CA . ASP B 1 212 ? -11.336 -6.867 8.633 1 92.5 212 ASP B CA 1
ATOM 3334 C C . ASP B 1 212 ? -12.469 -7.402 7.758 1 92.5 212 ASP B C 1
ATOM 3336 O O . ASP B 1 212 ? -13.625 -7.031 7.938 1 92.5 212 ASP B O 1
ATOM 3340 N N . PHE B 1 213 ? -12.039 -8.312 6.875 1 92.12 213 PHE B N 1
ATOM 3341 C CA . PHE B 1 213 ? -13.016 -8.781 5.898 1 92.12 213 PHE B CA 1
ATOM 3342 C C . PHE B 1 213 ? -13.18 -10.297 5.984 1 92.12 213 PHE B C 1
ATOM 3344 O O . PHE B 1 213 ? -12.234 -11.016 6.332 1 92.12 213 PHE B O 1
#

Organism: Allomuricauda ruestringensis (strain DSM 13258 / CIP 107369 / LMG 19739 / B1) (NCBI:txid886377)

Nearest PDB structures (foldseek):
  7pkq-assembly1_f  TM=5.558E-01  e=3.775E-01  Chlamydomonas reinhardtii
  5m4y-assembly3_F  TM=3.493E-01  e=1.312E+00  Saccharomyces cerevisiae S288C
  6yq5-assembly1_A  TM=3.373E-01  e=9.385E+00  Bacillus phage SPP1
  7pkq-assembly1_f  TM=5.557E-01  e=4.602E-01  Chlamydomonas reinhardtii
  5m4y-assembly3_F  TM=3.493E-01  e=1.314E+00  Saccharomyces cerevisiae S288C

Solvent-accessible surface area (backbone atoms only — not comparable to full-atom values): 24690 Å² total; per-residue (Å²): 133,76,80,70,65,72,68,68,67,70,67,66,69,68,69,66,67,69,70,68,66,71,70,65,62,78,73,71,72,63,77,70,69,77,78,82,70,62,81,48,92,33,59,36,48,63,64,55,49,48,50,25,42,48,39,22,48,73,71,40,43,59,61,50,32,52,53,46,32,69,76,32,73,92,45,90,64,79,68,53,59,42,33,29,36,47,35,69,57,53,53,41,39,52,54,28,53,47,49,54,26,48,72,32,72,47,57,67,50,26,40,34,42,26,54,21,20,39,58,90,44,65,49,45,97,86,62,49,71,42,88,57,53,61,24,60,43,55,34,36,34,44,20,25,76,54,96,88,36,81,35,34,42,29,31,38,72,84,47,36,71,38,64,38,52,75,55,68,57,71,35,66,77,74,75,64,89,66,85,88,71,83,61,77,37,59,55,63,75,78,63,56,79,49,45,42,56,63,28,36,32,77,38,64,48,58,68,64,102,73,68,49,111,134,77,78,70,65,72,70,68,67,70,69,69,66,70,69,66,67,70,70,68,67,71,69,65,63,75,73,71,72,64,77,72,69,78,79,81,69,63,83,47,92,35,60,36,49,62,63,56,50,47,50,26,41,48,40,22,48,72,72,40,43,58,60,51,32,51,54,46,31,68,77,32,73,92,44,89,64,80,70,49,55,40,32,29,36,46,34,66,56,52,53,42,38,53,52,28,53,49,51,53,27,49,73,32,73,47,58,69,51,25,40,32,42,26,53,22,20,39,60,90,44,66,50,45,96,87,62,50,72,42,88,56,53,62,22,60,42,55,35,38,36,45,19,25,74,56,96,89,36,82,35,35,42,29,33,39,73,85,48,36,70,40,64,38,51,76,54,67,57,73,35,68,78,75,73,64,88,66,84,86,74,82,63,77,38,60,57,62,74,78,64,55,78,50,45,45,55,63,28,36,34,77,40,65,43,61,63,62,100,70,67,48,111

Radius of gyration: 33.23 Å; Cα contacts (8 Å, |Δi|>4): 641; chains: 2; bounding box: 68×126×88 Å

Foldseek 3Di:
DPPPPPPPPPPPPPPPPPPPPPPPPPPPPPVPPPPDDDDDDPDDDPVVVVVVQVVCVVPPQVVLQVVVCVVPVPDGAGEFSAFAADPVVVVVLVVVVQVLQVQQVWGFDDKDKDKDFAAPDQADPVGHGDPHHRYIFIKIFTWTADPNDTAGWWQALVSHTDHPPPQQPPPDDPPPPDDDPPPSPGPPPVRPVRIGGSMDDDRVSPRDDDDPD/DPPPPPPPPPPPPPPPPPPPPPPPPPPPPPVPPPDDDDDDPPDDDPVVVVVVQVVCVVPPQVVLQVVVCVVPVPDGAGEFSAFADDPVVVVVLVVVVQVLQVQQVWGFDDKDKDKDFAAPDQADPVGHGDPHHRYIFIKIFTWTADPNDTAGWWQALVSHTDHPPPQQPPPDDPPPVDDDPPPSPGPPPVRPVRIGGSMDDDRVRPRDPDDPD